Protein AF-A0A6H0CVZ6-F1 (afdb_monomer)

Radius of gyration: 27.62 Å; Cα contacts (8 Å, |Δi|>4): 404; chains: 1; bounding box: 78×72×113 Å

Secondary structure (DSSP, 8-state):
--PPPPPPPPP---------HHHHHHHHHHHHHHHHHHS-SSHHHHHHHHHHHHHHHHHHHHHTTTTHHHHHSTTSSS-HHHHHHHHHHHT---GGGSS-SHHHHHHHHHHHHHHHHHHHHTSSHHHHHHHHHHHHHHHHHH-TTS--HHHHHHHHHHHHHHTS-TTSSSSHHHHHHHTTTTSS--HHHHHHHHHHHHHHHHHHHTT-S-HHHHHHHHHHHHHHHHHHHHHHH-TTHHHHHHHHHHHHHHHHHHHHHHHHHHHHHHHHHHHHHT-HHHHTT-HHHHHTT-TTS-S-HHHHHHHHT-HHHHHHHHHHHHHHHHHHHHHTTSHHHHHHHHHHHHHHHHHHHHHSS-HHHHHHHHHHHGGGS-HHHHHHHHHHHHHHHHHHHHHHT---PPPP-

Structure (mmCIF, N/CA/C/O backbone):
data_AF-A0A6H0CVZ6-F1
#
_entry.id   AF-A0A6H0CVZ6-F1
#
loop_
_atom_site.group_PDB
_atom_site.id
_atom_site.type_symbol
_atom_site.label_atom_id
_atom_site.label_alt_id
_atom_site.label_comp_id
_atom_site.label_asym_id
_atom_site.label_entity_id
_atom_site.label_seq_id
_atom_site.pdbx_PDB_ins_code
_atom_site.Cartn_x
_atom_site.Cartn_y
_atom_site.Cartn_z
_atom_site.occupancy
_atom_site.B_iso_or_equiv
_atom_site.auth_seq_id
_atom_site.auth_comp_id
_atom_site.auth_asym_id
_atom_site.auth_atom_id
_atom_site.pdbx_PDB_model_num
ATOM 1 N N . MET A 1 1 ? 18.456 40.698 86.296 1.00 45.66 1 MET A N 1
ATOM 2 C CA . MET A 1 1 ? 18.633 39.525 85.413 1.00 45.66 1 MET A CA 1
ATOM 3 C C . MET A 1 1 ? 17.740 39.725 84.198 1.00 45.66 1 MET A C 1
ATOM 5 O O . MET A 1 1 ? 16.537 39.537 84.283 1.00 45.66 1 MET A O 1
ATOM 9 N N . THR A 1 2 ? 18.307 40.251 83.119 1.00 41.50 2 THR A N 1
ATOM 10 C CA . THR A 1 2 ? 17.638 40.545 81.845 1.00 41.50 2 THR A CA 1
ATOM 11 C C . THR A 1 2 ? 17.615 39.278 80.990 1.00 41.50 2 THR A C 1
ATOM 13 O O . THR A 1 2 ? 18.665 38.796 80.574 1.00 41.50 2 THR A O 1
ATOM 16 N N . ALA A 1 3 ? 16.431 38.708 80.760 1.00 47.94 3 ALA A N 1
ATOM 17 C CA . ALA A 1 3 ? 16.252 37.539 79.901 1.00 47.94 3 ALA A CA 1
ATOM 18 C C . ALA A 1 3 ? 15.958 37.987 78.459 1.00 47.94 3 ALA A C 1
ATOM 20 O O . ALA A 1 3 ? 15.007 38.727 78.212 1.00 47.94 3 ALA A O 1
ATOM 21 N N . TYR A 1 4 ? 16.804 37.556 77.523 1.00 46.34 4 TYR A N 1
ATOM 22 C CA . TYR A 1 4 ? 16.649 37.757 76.080 1.00 46.34 4 TYR A CA 1
ATOM 23 C C . TYR A 1 4 ? 15.458 36.952 75.516 1.00 46.34 4 TYR A C 1
ATOM 25 O O . TYR A 1 4 ? 15.215 35.837 75.982 1.00 46.34 4 TYR A O 1
ATOM 33 N N . PRO A 1 5 ? 14.761 37.445 74.473 1.00 54.28 5 PRO A N 1
ATOM 34 C CA . PRO A 1 5 ? 13.774 36.658 73.742 1.00 54.28 5 PRO A CA 1
ATOM 35 C C . PRO A 1 5 ? 14.454 35.683 72.768 1.00 54.28 5 PRO A C 1
ATOM 37 O O . PRO A 1 5 ? 15.358 36.054 72.020 1.00 54.28 5 PRO A O 1
ATOM 40 N N . SER A 1 6 ? 14.005 34.428 72.771 1.00 55.84 6 SER A N 1
ATOM 41 C CA . SER A 1 6 ? 14.460 33.366 71.874 1.00 55.84 6 SER A CA 1
ATOM 42 C C . SER A 1 6 ? 13.869 33.525 70.468 1.00 55.84 6 SER A C 1
ATOM 44 O O . SER A 1 6 ? 12.656 33.589 70.275 1.00 55.84 6 SER A O 1
ATOM 46 N N . THR A 1 7 ? 14.736 33.575 69.459 1.00 56.88 7 THR A N 1
ATOM 47 C CA . THR A 1 7 ? 14.371 33.495 68.039 1.00 56.88 7 THR A CA 1
ATOM 48 C C . THR A 1 7 ? 13.991 32.056 67.654 1.00 56.88 7 THR A C 1
ATOM 50 O O . THR A 1 7 ? 14.657 31.113 68.087 1.00 56.88 7 THR A O 1
ATOM 53 N N . PRO A 1 8 ? 12.947 31.836 66.831 1.00 61.50 8 PRO A N 1
ATOM 54 C CA . PRO A 1 8 ? 12.613 30.503 66.334 1.00 61.50 8 PRO A CA 1
ATOM 55 C C . PRO A 1 8 ? 13.636 30.038 65.278 1.00 61.50 8 PRO A C 1
ATOM 57 O O . PRO A 1 8 ? 14.164 30.867 64.530 1.00 61.50 8 PRO A O 1
ATOM 60 N N . PRO A 1 9 ? 13.918 28.725 65.166 1.00 57.00 9 PRO A N 1
ATOM 61 C CA . PRO A 1 9 ? 14.897 28.218 64.214 1.00 57.00 9 PRO A CA 1
ATOM 62 C C . PRO A 1 9 ? 14.398 28.399 62.774 1.00 57.00 9 PRO A C 1
ATOM 64 O O . PRO A 1 9 ? 13.302 27.964 62.409 1.00 57.00 9 PRO A O 1
ATOM 67 N N . GLY A 1 10 ? 15.219 29.049 61.947 1.00 50.16 10 GLY A N 1
ATOM 68 C CA . GLY A 1 10 ? 14.972 29.215 60.519 1.00 50.16 10 GLY A CA 1
ATOM 69 C C . GLY A 1 10 ? 14.883 27.865 59.804 1.00 50.16 10 GLY A C 1
ATOM 70 O O . GLY A 1 10 ? 15.681 26.960 60.047 1.00 50.16 10 GLY A O 1
ATOM 71 N N . ARG A 1 11 ? 13.910 27.725 58.895 1.00 59.06 11 ARG A N 1
ATOM 72 C CA . ARG A 1 11 ? 13.857 26.587 57.965 1.00 59.06 11 ARG A CA 1
ATOM 73 C C . ARG A 1 11 ? 15.140 26.570 57.124 1.00 59.06 11 ARG A C 1
ATOM 75 O O . ARG A 1 11 ? 15.477 27.612 56.563 1.00 59.06 11 ARG A O 1
ATOM 82 N N . PRO A 1 12 ? 15.819 25.423 56.957 1.00 53.19 12 PRO A N 1
ATOM 83 C CA . PRO A 1 12 ? 16.962 25.351 56.061 1.00 53.19 12 PRO A CA 1
ATOM 84 C C . PRO A 1 12 ? 16.489 25.562 54.616 1.00 53.19 12 PRO A C 1
ATOM 86 O O . PRO A 1 12 ? 15.791 24.723 54.044 1.00 53.19 12 PRO A O 1
ATOM 89 N N . SER A 1 13 ? 16.862 26.692 54.015 1.00 58.12 13 SER A N 1
ATOM 90 C CA . SER A 1 13 ? 16.775 26.914 52.573 1.00 58.12 13 SER A CA 1
ATOM 91 C C . SER A 1 13 ? 17.890 26.122 51.892 1.00 58.12 13 SER A C 1
ATOM 93 O O . SER A 1 13 ? 18.962 26.649 51.603 1.00 58.12 13 SER A O 1
ATOM 95 N N . GLY A 1 14 ? 17.651 24.827 51.684 1.00 59.94 14 GLY A N 1
ATOM 96 C CA . GLY A 1 14 ? 18.485 24.021 50.797 1.00 59.94 14 GLY A CA 1
ATOM 97 C C . GLY A 1 14 ? 18.447 24.588 49.369 1.00 59.94 14 GLY A C 1
ATOM 98 O O . GLY A 1 14 ? 17.403 25.104 48.954 1.00 59.94 14 GLY 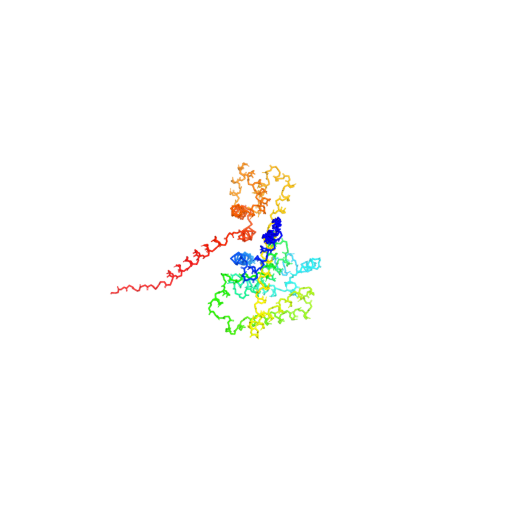A O 1
ATOM 99 N N . PRO A 1 15 ? 19.554 24.520 48.607 1.00 58.31 15 PRO A N 1
ATOM 100 C CA . PRO A 1 15 ? 19.571 24.985 47.225 1.00 58.31 15 PRO A CA 1
ATOM 101 C C . PRO A 1 15 ? 18.514 24.218 46.412 1.00 58.31 15 PRO A C 1
ATOM 103 O O . PRO A 1 15 ? 18.327 23.019 46.647 1.00 58.31 15 PRO A O 1
ATOM 106 N N . PRO A 1 16 ? 17.804 24.863 45.465 1.00 57.75 16 PRO A N 1
ATOM 107 C CA . PRO A 1 16 ? 16.861 24.163 44.606 1.00 57.75 16 PRO A CA 1
ATOM 108 C C . PRO A 1 16 ? 17.627 23.083 43.840 1.00 57.75 16 PRO A C 1
ATOM 110 O O . PRO A 1 16 ? 18.451 23.381 42.977 1.00 57.75 16 PRO A O 1
ATOM 113 N N . GLY A 1 17 ? 17.391 21.818 44.199 1.00 59.72 17 GLY A N 1
ATOM 114 C CA . GLY A 1 17 ? 18.001 20.691 43.507 1.00 59.72 17 GLY A CA 1
ATOM 115 C C . GLY A 1 17 ? 17.661 20.765 42.015 1.00 59.72 17 GLY A C 1
ATOM 116 O O . GLY A 1 17 ? 16.540 21.162 41.677 1.00 59.72 17 GLY A O 1
ATOM 117 N N . PRO A 1 18 ? 18.590 20.410 41.109 1.00 56.44 18 PRO A N 1
ATOM 118 C CA . PRO A 1 18 ? 18.339 20.471 39.677 1.00 56.44 18 PRO A CA 1
ATOM 119 C C . PRO A 1 18 ? 17.079 19.661 39.374 1.00 56.44 18 PRO A C 1
ATOM 121 O O . PRO A 1 18 ? 17.047 18.452 39.605 1.00 56.44 18 PRO A O 1
ATOM 124 N N . ALA A 1 19 ? 16.016 20.323 38.906 1.00 58.62 19 ALA A N 1
ATOM 125 C CA . ALA A 1 19 ? 14.811 19.636 38.464 1.00 58.62 19 ALA A CA 1
ATOM 126 C C . ALA A 1 19 ? 15.242 18.687 37.340 1.00 58.62 19 ALA A C 1
ATOM 128 O O . ALA A 1 19 ? 15.675 19.151 36.282 1.00 58.62 19 ALA A O 1
ATOM 129 N N . PRO A 1 20 ? 15.224 17.365 37.559 1.00 59.03 20 PRO A N 1
ATOM 130 C CA . PRO A 1 20 ? 15.987 16.495 36.697 1.00 59.03 20 PRO A CA 1
ATOM 131 C C . PRO A 1 20 ? 15.230 16.392 35.376 1.00 59.03 20 PRO A C 1
ATOM 133 O O . PRO A 1 20 ? 14.036 16.076 35.352 1.00 59.03 20 PRO A O 1
ATOM 136 N N . LEU A 1 21 ? 15.926 16.651 34.268 1.00 60.16 21 LEU A N 1
ATOM 137 C CA . LEU A 1 21 ? 15.427 16.502 32.895 1.00 60.16 21 LEU A CA 1
ATOM 138 C C . LEU A 1 21 ? 14.697 15.153 32.683 1.00 60.16 21 LEU A C 1
ATOM 140 O O . LEU A 1 21 ? 13.763 15.064 31.884 1.00 60.16 21 LEU A O 1
ATOM 144 N N . SER A 1 22 ? 15.040 14.133 33.481 1.00 69.38 22 SER A N 1
ATOM 145 C CA . SER A 1 22 ? 14.380 12.825 33.548 1.00 69.38 22 SER A CA 1
ATOM 146 C C . SER A 1 22 ? 12.898 12.874 33.950 1.00 69.38 22 SER A C 1
ATOM 148 O O . SER A 1 22 ? 12.100 12.135 33.374 1.00 69.38 22 SER A O 1
ATOM 150 N N . ARG A 1 23 ? 12.475 13.759 34.867 1.00 72.69 23 ARG A N 1
ATOM 151 C CA . ARG A 1 23 ? 11.054 13.912 35.253 1.00 72.69 23 ARG A CA 1
ATOM 152 C C . ARG A 1 23 ? 10.238 14.545 34.127 1.00 72.69 23 ARG A C 1
ATOM 154 O O . ARG A 1 23 ? 9.114 14.115 33.863 1.00 72.69 23 ARG A O 1
ATOM 161 N N . GLY A 1 24 ? 10.817 15.527 33.433 1.00 78.00 24 GLY A N 1
ATOM 162 C CA . GLY A 1 24 ? 10.213 16.167 32.263 1.00 78.00 24 GLY A CA 1
ATOM 163 C C . GLY A 1 24 ? 9.999 15.169 31.127 1.00 78.00 24 GLY A C 1
ATOM 164 O O . GLY A 1 24 ? 8.869 15.009 30.657 1.00 78.00 24 GLY A O 1
ATOM 165 N N . PHE A 1 25 ? 11.052 14.428 30.774 1.00 78.31 25 PHE A N 1
ATOM 166 C CA . PHE A 1 25 ? 11.009 13.374 29.762 1.00 78.31 25 PHE A CA 1
ATOM 167 C C . PHE A 1 25 ? 10.022 12.256 30.125 1.00 78.31 25 PHE A C 1
ATOM 169 O O . PHE A 1 25 ? 9.123 11.961 29.339 1.00 78.31 25 PHE A O 1
ATOM 176 N N . ALA A 1 26 ? 10.090 11.705 31.342 1.00 81.62 26 ALA A N 1
ATOM 177 C CA . ALA A 1 26 ? 9.168 10.662 31.795 1.00 81.62 26 ALA A CA 1
ATOM 178 C C . ALA A 1 26 ? 7.703 11.130 31.763 1.00 81.62 26 ALA A C 1
ATOM 180 O O . ALA A 1 26 ? 6.812 10.388 31.344 1.00 81.62 26 ALA A O 1
ATOM 181 N N . SER A 1 27 ? 7.436 12.386 32.143 1.00 84.44 27 SER A N 1
ATOM 182 C CA . SER A 1 27 ? 6.090 12.957 32.053 1.00 84.44 27 SER A CA 1
ATOM 183 C C . SER A 1 27 ? 5.611 13.100 30.603 1.00 84.44 27 SER A C 1
ATOM 185 O O . SER A 1 27 ? 4.438 12.855 30.321 1.00 84.44 27 SER A O 1
ATOM 187 N N . ALA A 1 28 ? 6.504 13.461 29.676 1.00 83.00 28 ALA A N 1
ATOM 188 C CA . ALA A 1 28 ? 6.197 13.577 28.256 1.00 83.00 28 ALA A CA 1
ATOM 189 C C . ALA A 1 28 ? 5.916 12.207 27.628 1.00 83.00 28 ALA A C 1
ATOM 191 O O . ALA A 1 28 ? 4.909 12.061 26.935 1.00 83.00 28 ALA A O 1
ATOM 192 N N . VAL A 1 29 ? 6.732 11.196 27.944 1.00 83.25 29 VAL A N 1
ATOM 193 C CA . VAL A 1 29 ? 6.522 9.802 27.526 1.00 83.25 29 VAL A CA 1
ATOM 194 C C . VAL A 1 29 ? 5.184 9.287 28.047 1.00 83.25 29 VAL A C 1
ATOM 196 O O . VAL A 1 29 ? 4.376 8.793 27.266 1.00 83.25 29 VAL A O 1
ATOM 199 N N . ARG A 1 30 ? 4.884 9.482 29.338 1.00 87.06 30 ARG A N 1
ATOM 200 C CA . ARG A 1 30 ? 3.607 9.056 29.928 1.00 87.06 30 ARG A CA 1
ATOM 201 C C . ARG A 1 30 ? 2.407 9.732 29.266 1.00 87.06 30 ARG A C 1
ATOM 203 O O . ARG A 1 30 ? 1.431 9.056 28.959 1.00 87.06 30 ARG A O 1
ATOM 210 N N . ARG A 1 31 ? 2.474 11.044 29.002 1.00 85.75 31 ARG A N 1
ATOM 211 C CA . ARG A 1 31 ? 1.423 11.764 28.255 1.00 85.75 31 ARG A CA 1
ATOM 212 C C . ARG A 1 31 ? 1.268 11.225 26.832 1.00 85.75 31 ARG A C 1
ATOM 214 O O . ARG A 1 31 ? 0.144 11.078 26.362 1.00 85.75 31 ARG A O 1
ATOM 221 N N . GLY A 1 32 ? 2.377 10.917 26.160 1.00 83.31 32 GLY A N 1
ATOM 222 C CA . GLY A 1 32 ? 2.379 10.319 24.825 1.00 83.31 32 GLY A CA 1
ATOM 223 C C . GLY A 1 32 ? 1.711 8.945 24.804 1.00 83.31 32 GLY A C 1
ATOM 224 O O . GLY A 1 32 ? 0.795 8.726 24.015 1.00 83.31 32 GLY A O 1
ATOM 225 N N . LEU A 1 33 ? 2.106 8.056 25.718 1.00 84.62 33 LEU A N 1
ATOM 226 C CA . LEU A 1 33 ? 1.524 6.721 25.866 1.00 84.62 33 LEU A CA 1
ATOM 227 C C . LEU A 1 33 ? 0.038 6.783 26.229 1.00 84.62 33 LEU A C 1
ATOM 229 O O . LEU A 1 33 ? -0.761 6.084 25.614 1.00 84.62 33 LEU A O 1
ATOM 233 N N . ALA A 1 34 ? -0.352 7.662 27.157 1.00 86.25 34 ALA A N 1
ATOM 234 C CA . ALA A 1 34 ? -1.755 7.862 27.515 1.00 86.25 34 ALA A CA 1
ATOM 235 C C . ALA A 1 34 ? -2.587 8.334 26.312 1.00 86.25 34 ALA A C 1
ATOM 237 O O . ALA A 1 34 ? -3.681 7.825 26.079 1.00 86.25 34 ALA A O 1
ATOM 238 N N . ARG A 1 35 ? -2.052 9.255 25.500 1.00 87.31 35 ARG A N 1
ATOM 239 C CA . ARG A 1 35 ? -2.719 9.733 24.283 1.00 87.31 35 ARG A CA 1
ATOM 240 C C . ARG A 1 35 ? -2.873 8.629 23.239 1.00 87.31 35 ARG A C 1
ATOM 242 O O . ARG A 1 35 ? -3.948 8.495 22.665 1.00 87.31 35 ARG A O 1
ATOM 249 N N . ILE A 1 36 ? -1.813 7.853 23.008 1.00 89.06 36 ILE A N 1
ATOM 250 C CA . ILE A 1 36 ? -1.828 6.718 22.079 1.00 89.06 36 ILE A CA 1
ATOM 251 C C . ILE A 1 36 ? -2.809 5.647 22.553 1.00 89.06 36 ILE A C 1
ATOM 253 O O . ILE A 1 36 ? -3.508 5.076 21.734 1.00 89.06 36 ILE A O 1
ATOM 257 N N . ALA A 1 37 ? -2.895 5.376 23.855 1.00 88.38 37 ALA A N 1
ATOM 258 C CA . ALA A 1 37 ? -3.835 4.399 24.392 1.00 88.38 37 ALA A CA 1
ATOM 259 C C . ALA A 1 37 ? -5.296 4.876 24.296 1.00 88.38 37 ALA A C 1
ATOM 261 O O . ALA A 1 37 ? -6.186 4.057 24.059 1.00 88.38 37 ALA A O 1
ATOM 262 N N . ALA A 1 38 ? -5.550 6.179 24.448 1.00 84.75 38 ALA A N 1
ATOM 263 C CA . ALA A 1 38 ? -6.895 6.750 24.434 1.00 84.75 38 ALA A CA 1
ATOM 264 C C . ALA A 1 38 ? -7.516 6.788 23.028 1.00 84.75 38 ALA A C 1
ATOM 266 O O . ALA A 1 38 ? -8.637 6.315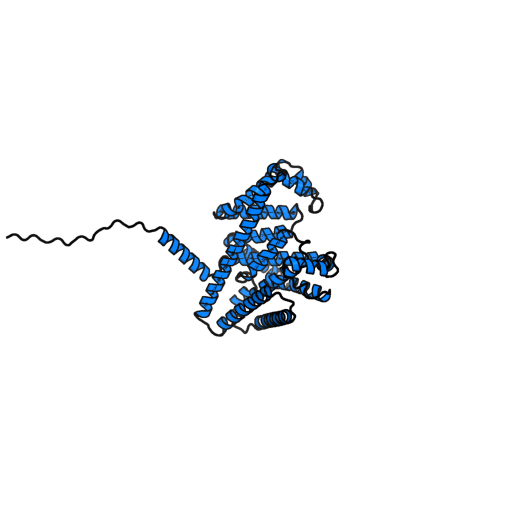 22.834 1.00 84.75 38 ALA A O 1
ATOM 267 N N . GLU A 1 39 ? -6.787 7.300 22.034 1.00 87.12 39 GLU A N 1
ATOM 268 C CA . GLU A 1 39 ? -7.316 7.526 20.685 1.00 87.12 39 GLU A CA 1
ATOM 269 C C . GLU A 1 39 ? -6.423 6.914 19.597 1.00 87.12 39 GLU A C 1
ATOM 271 O O . GLU A 1 39 ? -5.197 6.905 19.735 1.00 87.12 39 GLU A O 1
ATOM 276 N N . PRO A 1 40 ? -7.003 6.446 18.472 1.00 85.44 40 PRO A N 1
ATOM 277 C CA . PRO A 1 40 ? -6.217 5.988 17.335 1.00 85.44 40 PRO A CA 1
ATOM 278 C C . PRO A 1 40 ? -5.271 7.087 16.833 1.00 85.44 40 PRO A C 1
ATOM 280 O O . PRO A 1 40 ? -5.709 8.172 16.446 1.00 85.44 40 PRO A O 1
ATOM 283 N N . PHE A 1 41 ? -3.970 6.803 16.815 1.00 90.88 41 PHE A N 1
ATOM 284 C CA . PHE A 1 41 ? -2.961 7.719 16.294 1.00 90.88 41 PHE A CA 1
ATOM 285 C C . PHE A 1 41 ? -3.026 7.807 14.760 1.00 90.88 41 PHE A C 1
ATOM 287 O O . PHE A 1 41 ? -2.979 6.793 14.076 1.00 90.88 41 PHE A O 1
ATOM 294 N N . ALA A 1 42 ? -3.077 9.025 14.208 1.00 94.31 42 ALA A N 1
ATOM 295 C CA . ALA A 1 42 ? -3.056 9.277 12.758 1.00 94.31 42 ALA A CA 1
ATOM 296 C C . ALA A 1 42 ? -4.134 8.505 11.939 1.00 94.31 42 ALA A C 1
ATOM 298 O O . ALA A 1 42 ? -3.819 7.851 10.939 1.00 94.31 42 ALA A O 1
ATOM 299 N N . PRO A 1 43 ? -5.433 8.597 12.300 1.00 94.81 43 PRO A N 1
ATOM 300 C CA . PRO A 1 43 ? -6.481 7.784 11.676 1.00 94.81 43 PRO A CA 1
ATOM 301 C C . PRO A 1 43 ? -6.713 8.138 10.199 1.00 94.81 43 PRO A C 1
ATOM 303 O O . PRO A 1 43 ? -7.054 7.267 9.401 1.00 94.81 43 PRO A O 1
ATOM 306 N N . TYR A 1 44 ? -6.506 9.403 9.813 1.00 96.38 44 TYR A N 1
ATOM 307 C CA . TYR A 1 44 ? -6.645 9.850 8.423 1.00 96.38 44 TYR A CA 1
ATOM 308 C C . TYR A 1 44 ? -5.540 9.282 7.534 1.00 96.38 44 TYR A C 1
ATOM 310 O O . TYR A 1 44 ? -5.828 8.822 6.438 1.00 96.38 44 TYR A O 1
ATOM 318 N N . GLN A 1 45 ? -4.300 9.253 8.021 1.00 97.12 45 GLN A N 1
ATOM 319 C CA . GLN A 1 45 ? -3.161 8.643 7.339 1.00 97.12 45 GLN A CA 1
ATOM 320 C C . GLN A 1 45 ? -3.410 7.149 7.106 1.00 97.12 45 GLN A C 1
ATOM 322 O O . GLN A 1 45 ? -3.269 6.666 5.986 1.00 97.12 45 GLN A O 1
ATOM 327 N N . ALA A 1 46 ? -3.875 6.435 8.136 1.00 97.62 46 ALA A N 1
ATOM 328 C CA . ALA A 1 46 ? -4.235 5.024 8.016 1.00 97.62 46 ALA A CA 1
ATOM 329 C C . ALA A 1 46 ? -5.366 4.788 6.997 1.00 97.62 46 ALA A C 1
ATOM 331 O O . ALA A 1 46 ? -5.342 3.807 6.254 1.00 97.62 46 ALA A O 1
ATOM 332 N N . ALA A 1 47 ? -6.352 5.688 6.927 1.00 97.31 47 ALA A N 1
ATOM 333 C CA . ALA A 1 47 ? -7.421 5.606 5.935 1.00 97.31 47 ALA A CA 1
ATOM 334 C C . ALA A 1 47 ? -6.927 5.881 4.505 1.00 97.31 47 ALA A C 1
ATOM 336 O O . ALA A 1 47 ? -7.376 5.201 3.585 1.00 97.31 47 ALA A O 1
ATOM 337 N N . VAL A 1 48 ? -6.000 6.830 4.313 1.00 97.12 48 VAL A N 1
ATOM 338 C CA . VAL A 1 48 ? -5.366 7.081 3.006 1.00 97.12 48 VAL A CA 1
ATOM 339 C C . VAL A 1 48 ? -4.581 5.863 2.546 1.00 97.12 48 VAL A C 1
ATOM 341 O O . VAL A 1 48 ? -4.786 5.430 1.418 1.00 97.12 48 VAL A O 1
ATOM 344 N N . LEU A 1 49 ? -3.760 5.270 3.419 1.00 97.62 49 LEU A N 1
ATOM 345 C CA . LEU A 1 49 ? -3.040 4.033 3.110 1.00 97.62 49 LEU A CA 1
ATOM 346 C C . LEU A 1 49 ? -3.994 2.923 2.677 1.00 97.62 49 LEU A C 1
ATOM 348 O O . LEU A 1 49 ? -3.802 2.318 1.631 1.00 97.62 49 LEU A O 1
ATOM 352 N N . ARG A 1 50 ? -5.063 2.686 3.446 1.00 98.12 50 ARG A N 1
ATOM 353 C CA . ARG A 1 50 ? -6.064 1.669 3.104 1.00 98.12 50 ARG A CA 1
ATOM 354 C C . ARG A 1 50 ? -6.687 1.908 1.735 1.00 98.12 50 ARG A C 1
ATOM 356 O O . ARG A 1 50 ? -6.768 0.972 0.952 1.00 98.12 50 ARG A O 1
ATOM 363 N N . ILE A 1 51 ? -7.160 3.124 1.465 1.00 98.00 51 ILE A N 1
ATOM 364 C CA . ILE A 1 51 ? -7.821 3.447 0.192 1.00 98.00 51 ILE A CA 1
ATOM 365 C C . ILE A 1 51 ? -6.822 3.339 -0.956 1.00 98.00 51 ILE A C 1
ATOM 367 O O . ILE A 1 51 ? -7.114 2.698 -1.955 1.00 98.00 51 ILE A O 1
ATOM 371 N N . GLY A 1 52 ? -5.651 3.952 -0.801 1.00 97.69 52 GLY A N 1
ATOM 372 C CA . GLY A 1 52 ? -4.636 4.022 -1.836 1.00 97.69 52 GLY A CA 1
ATOM 373 C C . GLY A 1 52 ? -4.062 2.655 -2.185 1.00 97.69 52 GLY A C 1
ATOM 374 O O . GLY A 1 52 ? -4.103 2.280 -3.345 1.00 97.69 52 GLY A O 1
ATOM 375 N N . LEU A 1 53 ? -3.613 1.870 -1.200 1.00 98.06 53 LEU A N 1
ATOM 376 C CA . LEU A 1 53 ? -3.019 0.552 -1.453 1.00 98.06 53 LEU A CA 1
ATOM 377 C C . LEU A 1 53 ? -4.052 -0.432 -2.014 1.00 98.06 53 LEU A C 1
ATOM 379 O O . LEU A 1 53 ? -3.749 -1.161 -2.956 1.00 98.06 53 LEU A O 1
ATOM 383 N N . ALA A 1 54 ? -5.284 -0.422 -1.485 1.00 98.38 54 ALA A N 1
ATOM 384 C CA . ALA A 1 54 ? -6.356 -1.262 -2.015 1.00 98.38 54 ALA A CA 1
ATOM 385 C C . ALA A 1 54 ? -6.737 -0.868 -3.448 1.00 98.38 54 ALA A C 1
ATOM 387 O O . ALA A 1 54 ? -7.012 -1.744 -4.261 1.00 98.38 54 ALA A O 1
ATOM 388 N N . LEU A 1 55 ? -6.728 0.432 -3.768 1.00 98.12 55 LEU A N 1
ATOM 389 C CA . LEU A 1 55 ? -6.969 0.922 -5.123 1.00 98.12 55 LEU A CA 1
ATOM 390 C C . LEU A 1 55 ? -5.832 0.542 -6.073 1.00 98.12 55 LEU A C 1
ATOM 392 O O . LEU A 1 55 ? -6.119 0.062 -7.163 1.00 98.12 55 LEU A O 1
ATOM 396 N N . THR A 1 56 ? -4.570 0.727 -5.675 1.00 97.56 56 THR A N 1
ATOM 397 C CA . THR A 1 56 ? -3.408 0.359 -6.496 1.00 97.56 56 THR A CA 1
ATOM 398 C C . THR A 1 56 ? -3.438 -1.125 -6.833 1.00 97.56 56 THR A C 1
ATOM 400 O O . THR A 1 56 ? -3.323 -1.487 -8.000 1.00 97.56 56 THR A O 1
ATOM 403 N N . TRP A 1 57 ? -3.653 -1.975 -5.826 1.00 97.81 57 TRP A N 1
ATOM 404 C CA . TRP A 1 57 ? -3.716 -3.420 -6.020 1.00 97.81 57 TRP A CA 1
ATOM 405 C C . TRP A 1 57 ? -4.927 -3.843 -6.860 1.00 97.81 57 TRP A C 1
ATOM 407 O O . TRP A 1 57 ? -4.786 -4.629 -7.790 1.00 97.81 57 TRP A O 1
ATOM 417 N N . LEU A 1 58 ? -6.109 -3.269 -6.609 1.00 98.25 58 LEU A N 1
ATOM 418 C CA . LEU A 1 58 ? -7.289 -3.524 -7.436 1.00 98.25 58 LEU A CA 1
ATOM 419 C C . LEU A 1 58 ? -7.050 -3.128 -8.898 1.00 98.25 58 LEU A C 1
ATOM 421 O O . LEU A 1 58 ? -7.412 -3.871 -9.800 1.00 98.25 58 LEU A O 1
ATOM 425 N N . ALA A 1 59 ? -6.444 -1.968 -9.139 1.00 97.19 59 ALA A N 1
ATOM 426 C CA . ALA A 1 59 ? -6.179 -1.489 -10.487 1.00 97.19 59 ALA A CA 1
ATOM 427 C C . ALA A 1 59 ? -5.136 -2.354 -11.217 1.00 97.19 59 ALA A C 1
ATOM 429 O O . ALA A 1 59 ? -5.294 -2.577 -12.415 1.00 97.19 59 ALA A O 1
ATOM 430 N N . LEU A 1 60 ? -4.134 -2.890 -10.507 1.00 95.25 60 LEU A N 1
ATOM 431 C CA . LEU A 1 60 ? -3.210 -3.899 -11.042 1.00 95.25 60 LEU A CA 1
ATOM 432 C C . LEU A 1 60 ? -3.960 -5.161 -11.483 1.00 95.25 60 LEU A C 1
ATOM 434 O O . LEU A 1 60 ? -3.868 -5.537 -12.648 1.00 95.25 60 LEU A O 1
ATOM 438 N N . LEU A 1 61 ? -4.782 -5.740 -10.598 1.00 96.50 61 LEU A N 1
ATOM 439 C CA . LEU A 1 61 ? -5.569 -6.941 -10.912 1.00 96.50 61 LEU A CA 1
ATOM 440 C C . LEU A 1 61 ? -6.545 -6.720 -12.079 1.00 96.50 61 LEU A C 1
ATOM 442 O O . LEU A 1 61 ? -6.777 -7.605 -12.895 1.00 96.50 61 LEU A O 1
ATOM 446 N N . LEU A 1 62 ? -7.146 -5.533 -12.176 1.00 96.75 62 LEU A N 1
ATOM 447 C CA . LEU A 1 62 ? -8.054 -5.216 -13.279 1.00 96.75 62 LEU A CA 1
ATOM 448 C C . LEU A 1 62 ? -7.308 -4.991 -14.596 1.00 96.75 62 LEU A C 1
ATOM 450 O O . LEU A 1 62 ? -7.801 -5.407 -15.640 1.00 96.75 62 LEU A O 1
ATOM 454 N N . ARG A 1 63 ? -6.128 -4.361 -14.562 1.00 94.69 63 ARG A N 1
ATOM 455 C CA . ARG A 1 63 ? -5.273 -4.212 -15.748 1.00 94.69 63 ARG A CA 1
ATOM 456 C C . ARG A 1 63 ? -4.851 -5.575 -16.281 1.00 94.69 63 ARG A C 1
ATOM 458 O O . ARG A 1 63 ? -4.937 -5.817 -17.476 1.00 94.69 63 ARG A O 1
ATOM 465 N N . GLU A 1 64 ? -4.393 -6.443 -15.391 1.00 94.69 64 GLU A N 1
ATOM 466 C CA . GLU A 1 64 ? -3.879 -7.770 -15.729 1.00 94.69 64 GLU A CA 1
ATOM 467 C C . GLU A 1 64 ? -4.993 -8.780 -15.980 1.00 94.69 64 GLU A C 1
ATOM 469 O O . GLU A 1 64 ? -4.709 -9.938 -16.259 1.00 94.69 64 GLU A O 1
ATOM 474 N N . TRP A 1 65 ? -6.261 -8.364 -15.905 1.00 94.81 65 TRP A N 1
ATOM 475 C CA . TRP A 1 65 ? -7.391 -9.270 -16.020 1.00 94.81 65 TRP A CA 1
ATOM 476 C C . TRP A 1 65 ? -7.319 -10.109 -17.292 1.00 94.81 65 TRP A C 1
ATOM 478 O O . TRP A 1 65 ? -7.558 -11.304 -17.223 1.00 94.81 65 TRP A O 1
ATOM 488 N N . VAL A 1 66 ? -6.968 -9.528 -18.440 1.00 94.56 66 VAL A N 1
ATOM 489 C CA . VAL A 1 66 ? -6.921 -10.263 -19.716 1.00 94.56 66 VAL A CA 1
ATOM 490 C C . VAL A 1 66 ? -5.833 -11.343 -19.696 1.00 94.56 66 VAL A C 1
ATOM 492 O O . VAL A 1 66 ? -6.132 -12.505 -19.968 1.00 94.56 66 VAL A O 1
ATOM 495 N N . ASP A 1 67 ? -4.626 -10.987 -19.258 1.00 94.56 67 ASP A N 1
ATOM 496 C CA . ASP A 1 67 ? -3.432 -11.841 -19.344 1.00 94.56 67 ASP A CA 1
ATOM 497 C C . ASP A 1 67 ? -3.149 -12.630 -18.050 1.00 94.56 67 ASP A C 1
ATOM 499 O O . ASP A 1 67 ? -2.147 -13.334 -17.929 1.00 94.56 67 ASP A O 1
ATOM 503 N N . ARG A 1 68 ? -4.045 -12.558 -17.055 1.00 95.50 68 ARG A N 1
ATOM 504 C CA . ARG A 1 68 ? -3.862 -13.148 -15.715 1.00 95.50 68 ARG A CA 1
ATOM 505 C C . ARG A 1 68 ? -3.485 -14.629 -15.739 1.00 95.50 68 ARG A C 1
ATOM 507 O O . ARG A 1 68 ? -2.711 -15.075 -14.895 1.00 95.50 68 ARG A O 1
ATOM 514 N N . ALA A 1 69 ? -4.044 -15.391 -16.681 1.00 94.00 69 ALA A N 1
ATOM 515 C CA . ALA A 1 69 ? -3.792 -16.823 -16.803 1.00 94.00 69 ALA A CA 1
ATOM 516 C C . ALA A 1 69 ? -2.373 -17.112 -17.313 1.00 94.00 69 ALA A C 1
ATOM 518 O O . ALA A 1 69 ? -1.759 -18.074 -16.865 1.00 94.00 69 ALA A O 1
ATOM 519 N N . GLU A 1 70 ? -1.832 -16.262 -18.182 1.00 94.44 70 GLU A N 1
ATOM 520 C CA . GLU A 1 70 ? -0.450 -16.372 -18.648 1.00 94.44 70 GLU A CA 1
ATOM 521 C C . GLU A 1 70 ? 0.532 -15.928 -17.556 1.00 94.44 70 GLU A C 1
ATOM 523 O O . GLU A 1 70 ? 1.522 -16.604 -17.287 1.00 94.44 70 GLU A O 1
ATOM 528 N N . LEU A 1 71 ? 0.222 -14.830 -16.860 1.00 93.81 71 LEU A N 1
ATOM 529 C CA . LEU A 1 71 ? 1.096 -14.265 -15.828 1.00 93.81 71 LEU A CA 1
ATOM 530 C C . LEU A 1 71 ? 1.164 -15.125 -14.554 1.00 93.81 71 LEU A C 1
ATOM 532 O O . LEU A 1 71 ? 2.234 -15.267 -13.955 1.00 93.81 71 LEU A O 1
ATOM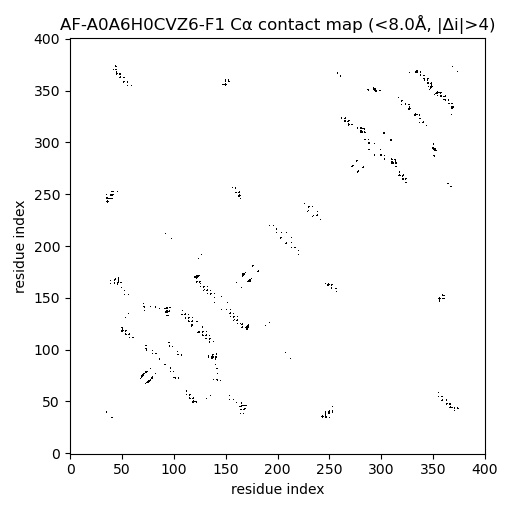 536 N N . TYR A 1 72 ? 0.028 -15.684 -14.123 1.00 95.00 72 TYR A N 1
ATOM 537 C CA . TYR A 1 72 ? -0.122 -16.316 -12.805 1.00 95.00 72 TYR A CA 1
ATOM 538 C C . TYR A 1 72 ? -0.828 -17.681 -12.829 1.00 95.00 72 TYR A C 1
ATOM 540 O O . TYR A 1 72 ? -0.863 -18.370 -11.804 1.00 95.00 72 TYR A O 1
ATOM 548 N N . GLY A 1 73 ? -1.419 -18.076 -13.957 1.00 93.56 73 GLY A N 1
ATOM 549 C CA . GLY A 1 73 ? -2.148 -19.337 -14.084 1.00 93.56 73 GLY A CA 1
ATOM 550 C C . GLY A 1 73 ? -1.224 -20.558 -14.074 1.00 93.56 73 GLY A C 1
ATOM 551 O O . GLY A 1 73 ? -0.007 -20.421 -14.182 1.00 93.56 73 GLY A O 1
ATOM 552 N N . PRO A 1 74 ? -1.769 -21.770 -13.888 1.00 92.00 74 PRO A N 1
ATOM 553 C CA . PRO A 1 74 ? -0.972 -22.999 -13.804 1.00 92.00 74 PRO A CA 1
ATOM 554 C C . PRO A 1 74 ? -0.192 -23.299 -15.094 1.00 92.00 74 PRO A C 1
ATOM 556 O O . PRO A 1 74 ? 0.967 -23.705 -15.014 1.00 92.00 74 PRO A O 1
ATOM 559 N N . ASP A 1 75 ? -0.795 -22.985 -16.244 1.00 89.44 75 ASP A N 1
ATOM 560 C CA . ASP A 1 75 ? -0.262 -23.235 -17.591 1.00 89.44 75 ASP A CA 1
ATOM 561 C C . ASP A 1 75 ? 0.613 -22.084 -18.134 1.00 89.44 75 ASP A C 1
ATOM 563 O O . ASP A 1 75 ? 1.000 -22.091 -19.302 1.00 89.44 75 ASP A O 1
ATOM 567 N N . GLY A 1 76 ? 0.888 -21.060 -17.318 1.00 91.19 76 GLY A N 1
ATOM 568 C CA . GLY A 1 76 ? 1.736 -19.934 -17.710 1.00 91.19 76 GLY A CA 1
ATOM 569 C C . GLY A 1 76 ? 3.215 -20.328 -17.858 1.00 91.19 76 GLY A C 1
ATOM 570 O O . GLY A 1 76 ? 3.631 -21.367 -17.337 1.00 91.19 76 GLY A O 1
ATOM 571 N N . PRO A 1 77 ? 4.056 -19.482 -18.489 1.00 93.88 77 PRO A N 1
ATOM 572 C CA . PRO A 1 77 ? 5.484 -19.764 -18.679 1.00 93.88 77 PRO A CA 1
ATOM 573 C C . PRO A 1 77 ? 6.220 -20.065 -17.366 1.00 93.88 77 PRO A C 1
ATOM 575 O O . PRO A 1 77 ? 7.104 -20.918 -17.308 1.00 93.88 77 PRO A O 1
ATOM 578 N N . TRP A 1 78 ? 5.817 -19.391 -16.286 1.00 94.88 78 TRP A N 1
ATOM 579 C CA . TRP A 1 78 ? 6.209 -19.746 -14.927 1.00 94.88 78 TRP A CA 1
ATOM 580 C C . TRP A 1 78 ? 5.261 -20.823 -14.379 1.00 94.88 78 TRP A C 1
ATOM 582 O O . TRP A 1 78 ? 4.298 -20.530 -13.656 1.00 94.88 78 TRP A O 1
ATOM 592 N N . SER A 1 79 ? 5.526 -22.074 -14.763 1.00 92.44 79 SER A N 1
ATOM 593 C CA . SER A 1 79 ? 4.657 -23.223 -14.477 1.00 92.44 79 SER A CA 1
ATOM 594 C C . SER A 1 79 ? 4.378 -23.417 -12.983 1.00 92.44 79 SER A C 1
ATOM 596 O O . SER A 1 79 ? 5.106 -22.931 -12.105 1.00 92.44 79 SER A O 1
ATOM 598 N N . TRP A 1 80 ? 3.297 -24.135 -12.677 1.00 94.31 80 TRP A N 1
ATOM 599 C CA . TRP A 1 80 ? 2.912 -24.433 -11.298 1.00 94.31 80 TRP A CA 1
ATOM 600 C C . TRP A 1 80 ? 4.025 -25.159 -10.519 1.00 94.31 80 TRP A C 1
ATOM 602 O O . TRP A 1 80 ? 4.329 -24.785 -9.383 1.00 94.31 80 TRP A O 1
ATOM 612 N N . ASP A 1 81 ? 4.697 -26.129 -11.145 1.00 93.69 81 ASP A N 1
ATOM 613 C CA . ASP A 1 81 ? 5.784 -26.892 -10.520 1.00 93.69 81 ASP A CA 1
ATOM 614 C C . ASP A 1 81 ? 7.014 -26.031 -10.221 1.00 93.69 81 ASP A C 1
ATOM 616 O O . ASP A 1 81 ? 7.574 -26.116 -9.125 1.00 93.69 81 ASP A O 1
ATOM 620 N N . MET A 1 82 ? 7.405 -25.146 -11.145 1.00 94.06 82 MET A N 1
ATOM 621 C CA . MET A 1 82 ? 8.509 -24.207 -10.915 1.00 94.06 82 MET A CA 1
ATOM 622 C C . MET A 1 82 ? 8.199 -23.265 -9.751 1.00 94.06 82 MET A C 1
ATOM 624 O O . MET A 1 82 ? 9.034 -23.054 -8.867 1.00 94.06 82 MET A O 1
ATOM 628 N N . ALA A 1 83 ? 6.970 -22.748 -9.694 1.00 94.94 83 ALA A N 1
ATOM 629 C CA . ALA A 1 83 ? 6.535 -21.918 -8.582 1.00 94.94 83 ALA A CA 1
ATOM 630 C C . ALA A 1 83 ? 6.533 -22.680 -7.256 1.00 94.94 83 ALA A C 1
ATOM 632 O O . ALA A 1 83 ? 6.958 -22.128 -6.240 1.00 94.94 83 ALA A O 1
ATOM 633 N N . ARG A 1 84 ? 6.108 -23.947 -7.249 1.00 94.06 84 ARG A N 1
ATOM 634 C CA . ARG A 1 84 ? 6.167 -24.806 -6.063 1.00 94.06 84 ARG A CA 1
ATOM 635 C C . ARG A 1 84 ? 7.596 -25.038 -5.589 1.00 94.06 84 ARG A C 1
ATOM 637 O O . ARG A 1 84 ? 7.845 -24.912 -4.391 1.00 94.06 84 ARG A O 1
ATOM 644 N N . GLN A 1 85 ? 8.526 -25.332 -6.494 1.00 93.94 85 GLN A N 1
ATOM 645 C CA . GLN A 1 85 ? 9.941 -25.511 -6.158 1.00 93.94 85 GLN A CA 1
ATOM 646 C C . GLN A 1 85 ? 10.546 -24.224 -5.581 1.00 93.94 85 GLN A C 1
ATOM 648 O O . GLN A 1 85 ? 11.167 -24.261 -4.521 1.00 93.94 85 GLN A O 1
ATOM 653 N N . TRP A 1 86 ? 10.290 -23.072 -6.205 1.00 94.56 86 TRP A N 1
ATOM 654 C CA . TRP A 1 86 ? 10.746 -21.771 -5.707 1.00 94.56 86 TRP A CA 1
ATOM 655 C C . TRP A 1 86 ? 10.168 -21.415 -4.329 1.00 94.56 86 TRP A C 1
ATOM 657 O O . TRP A 1 86 ? 10.861 -20.914 -3.443 1.00 94.56 86 TRP A O 1
ATOM 667 N N . ASN A 1 87 ? 8.881 -21.684 -4.106 1.00 92.19 87 ASN A N 1
ATOM 668 C CA . ASN A 1 87 ? 8.260 -21.429 -2.807 1.00 92.19 87 ASN A CA 1
ATOM 669 C C . ASN A 1 87 ? 8.785 -22.396 -1.729 1.00 92.19 87 ASN A C 1
ATOM 671 O O . ASN A 1 87 ? 8.846 -22.021 -0.560 1.00 92.19 87 ASN A O 1
ATOM 675 N N . ALA A 1 88 ? 9.221 -23.606 -2.098 1.00 90.50 88 ALA A N 1
ATOM 676 C CA . ALA A 1 88 ? 9.847 -24.541 -1.165 1.00 90.50 88 ALA A CA 1
ATOM 677 C C . ALA A 1 88 ? 11.225 -24.059 -0.675 1.00 90.50 88 ALA A C 1
ATOM 679 O O . ALA A 1 88 ? 11.554 -24.298 0.484 1.00 90.50 88 ALA A O 1
ATOM 680 N N . THR A 1 89 ? 11.998 -23.350 -1.510 1.00 92.62 89 THR A N 1
ATOM 681 C CA . THR A 1 89 ? 13.306 -22.790 -1.115 1.00 92.62 89 THR A CA 1
ATOM 682 C C . THR A 1 89 ? 13.183 -21.501 -0.306 1.00 92.62 89 THR A C 1
ATOM 684 O O . THR A 1 89 ? 13.998 -21.238 0.572 1.00 92.62 89 THR A O 1
ATOM 687 N N . THR A 1 90 ? 12.160 -20.693 -0.585 1.00 89.75 90 THR A N 1
ATOM 688 C CA . THR A 1 90 ? 11.950 -19.386 0.062 1.00 89.75 90 THR A CA 1
ATOM 689 C C . THR A 1 90 ? 11.001 -19.437 1.258 1.00 89.75 90 THR A C 1
ATOM 691 O O . THR A 1 90 ? 10.894 -18.463 2.001 1.00 89.75 90 THR A O 1
ATOM 694 N N . HIS A 1 91 ? 10.291 -20.554 1.446 1.00 88.31 91 HIS A N 1
ATOM 695 C CA . HIS A 1 91 ? 9.200 -20.710 2.415 1.00 88.31 91 HIS A CA 1
ATOM 696 C C . HIS A 1 91 ? 8.084 -19.657 2.262 1.00 88.31 91 HIS A C 1
ATOM 698 O O . HIS A 1 91 ? 7.379 -19.329 3.224 1.00 88.31 91 HIS A O 1
ATOM 704 N N . ALA A 1 92 ? 7.918 -19.125 1.047 1.00 89.31 92 ALA A N 1
ATOM 705 C CA . ALA A 1 92 ? 6.909 -18.127 0.737 1.00 89.31 92 ALA A CA 1
ATOM 706 C C . ALA A 1 92 ? 5.489 -18.720 0.787 1.00 89.31 92 ALA A C 1
ATOM 708 O O . ALA A 1 92 ? 5.249 -19.902 0.529 1.00 89.31 92 ALA A O 1
ATOM 709 N N . PHE A 1 93 ? 4.527 -17.882 1.174 1.00 90.25 93 PHE A N 1
ATOM 710 C CA . PHE A 1 93 ? 3.132 -18.280 1.329 1.00 90.25 93 PHE A CA 1
ATOM 711 C C . PHE A 1 93 ? 2.306 -17.880 0.117 1.00 90.25 93 PHE A C 1
ATOM 713 O O . PHE A 1 93 ? 2.205 -16.696 -0.205 1.00 90.25 93 PHE A O 1
ATOM 720 N N . THR A 1 94 ? 1.646 -18.854 -0.504 1.00 93.56 94 THR A N 1
ATOM 721 C CA . THR A 1 94 ? 0.642 -18.599 -1.535 1.00 93.56 94 THR A CA 1
ATOM 722 C C . THR A 1 94 ? -0.460 -19.649 -1.518 1.00 93.56 94 THR A C 1
ATOM 724 O O . THR A 1 94 ? -0.220 -20.853 -1.457 1.00 93.56 94 THR A O 1
ATOM 727 N N . VAL A 1 95 ? -1.695 -19.161 -1.593 1.00 93.44 95 VAL A N 1
ATOM 728 C CA . VAL A 1 95 ? -2.911 -19.978 -1.680 1.00 93.44 95 VAL A CA 1
ATOM 729 C C . VAL A 1 95 ? -3.059 -20.606 -3.073 1.00 93.44 95 VAL A C 1
ATOM 731 O O . VAL A 1 95 ? -3.679 -21.659 -3.222 1.00 93.44 95 VAL A O 1
ATOM 734 N N . LEU A 1 96 ? -2.455 -20.004 -4.104 1.00 93.75 96 LEU A N 1
ATOM 735 C CA . LEU A 1 96 ? -2.556 -20.477 -5.489 1.00 93.75 96 LEU A CA 1
ATOM 736 C C . LEU A 1 96 ? -1.873 -21.832 -5.717 1.00 93.75 96 LEU A C 1
ATOM 738 O O . LEU A 1 96 ? -2.246 -22.543 -6.641 1.00 93.75 96 LEU A O 1
ATOM 742 N N . LEU A 1 97 ? -0.938 -22.228 -4.848 1.00 93.06 97 LEU A N 1
ATOM 743 C CA . LEU A 1 97 ? -0.248 -23.522 -4.928 1.00 93.06 97 LEU A CA 1
ATOM 744 C C . LEU A 1 97 ? -0.921 -24.633 -4.104 1.00 93.06 97 LEU A C 1
ATOM 746 O O . LEU A 1 97 ? -0.368 -25.719 -3.946 1.00 93.06 97 LEU A O 1
ATOM 750 N N . TRP A 1 98 ? -2.111 -24.398 -3.544 1.00 92.06 98 TRP A N 1
ATOM 751 C CA . TRP A 1 98 ? -2.840 -25.451 -2.825 1.00 92.06 98 TRP A CA 1
ATOM 752 C C . TRP A 1 98 ? -3.477 -26.478 -3.751 1.00 92.06 98 TRP A C 1
ATOM 754 O O . TRP A 1 98 ? -3.597 -27.640 -3.368 1.00 92.06 98 TRP A O 1
ATOM 764 N N . TYR A 1 99 ? -3.867 -26.068 -4.951 1.00 91.25 99 TYR A N 1
ATOM 765 C CA . TYR A 1 99 ? -4.406 -26.951 -5.969 1.00 91.25 99 TYR A CA 1
ATOM 766 C C . TYR A 1 99 ? -3.905 -26.497 -7.332 1.00 91.25 99 TYR A C 1
ATOM 768 O O . TYR A 1 99 ? -3.839 -25.296 -7.598 1.00 91.25 99 TYR A O 1
ATOM 776 N N . ASP A 1 100 ? -3.540 -27.462 -8.165 1.00 91.56 100 ASP A N 1
ATOM 777 C CA . ASP A 1 100 ? -3.199 -27.207 -9.552 1.00 91.56 100 ASP A CA 1
ATOM 778 C C . ASP A 1 100 ? -4.469 -27.310 -10.395 1.00 91.56 100 ASP A C 1
ATOM 780 O O . ASP A 1 100 ? -5.108 -28.359 -10.459 1.00 91.56 100 ASP A O 1
ATOM 784 N N . GLY A 1 101 ? -4.888 -26.187 -10.968 1.00 92.75 101 GLY A N 1
ATOM 785 C CA . GLY A 1 101 ? -6.074 -26.148 -11.804 1.00 92.75 101 GLY A CA 1
ATOM 786 C C . GLY A 1 101 ? -6.622 -24.747 -12.009 1.00 92.75 101 GLY A C 1
ATOM 787 O O . GLY A 1 101 ? -6.724 -23.929 -11.088 1.00 92.75 101 GLY A O 1
ATOM 788 N N . ARG A 1 102 ? -7.059 -24.492 -13.242 1.00 92.94 102 ARG A N 1
ATOM 789 C CA . ARG A 1 102 ? -7.626 -23.207 -13.653 1.00 92.94 102 ARG A CA 1
ATOM 790 C C . ARG A 1 102 ? -8.829 -22.755 -12.808 1.00 92.94 102 ARG A C 1
ATOM 792 O O . ARG A 1 102 ? -8.843 -21.587 -12.433 1.00 92.94 102 ARG A O 1
ATOM 799 N N . PRO A 1 103 ? -9.796 -23.616 -12.421 1.00 95.44 103 PRO A N 1
ATOM 800 C CA . PRO A 1 103 ? -10.920 -23.177 -11.587 1.00 95.44 103 PRO A CA 1
ATOM 801 C C . PRO A 1 103 ? -10.488 -22.628 -10.221 1.00 95.44 103 PRO A C 1
ATOM 803 O O . PRO A 1 103 ? -11.046 -21.640 -9.749 1.00 95.44 103 PRO A O 1
ATOM 806 N N . TRP A 1 104 ? -9.472 -23.238 -9.598 1.00 94.88 104 TRP A N 1
ATOM 807 C CA . TRP A 1 104 ? -8.923 -22.761 -8.328 1.00 94.88 104 TRP A CA 1
ATOM 808 C C . TRP A 1 104 ? -8.227 -21.413 -8.495 1.00 94.88 104 TRP A C 1
ATOM 810 O O . TRP A 1 104 ? -8.485 -20.486 -7.727 1.00 94.88 104 TRP A O 1
ATOM 820 N N . PHE A 1 105 ? -7.398 -21.291 -9.534 1.00 96.19 105 PHE A N 1
ATOM 821 C CA . PHE A 1 105 ? -6.741 -20.037 -9.881 1.00 96.19 105 PHE A CA 1
ATOM 822 C C . PHE A 1 105 ? -7.751 -18.892 -10.055 1.00 96.19 105 PHE A C 1
ATOM 824 O O . PHE A 1 105 ? -7.630 -17.862 -9.391 1.00 96.19 105 PHE A O 1
ATOM 831 N N . GLU A 1 106 ? -8.787 -19.090 -10.875 1.00 96.56 106 GLU A N 1
ATOM 832 C CA . GLU A 1 106 ? -9.815 -18.074 -11.136 1.00 96.56 106 GLU A CA 1
ATOM 833 C C . GLU A 1 106 ? -10.590 -17.705 -9.862 1.00 96.56 106 GLU A C 1
ATOM 835 O O . GLU A 1 106 ? -10.851 -16.527 -9.610 1.00 96.56 106 GLU A O 1
ATOM 840 N N . ALA A 1 107 ? -10.911 -18.687 -9.011 1.00 96.56 107 ALA A N 1
ATOM 841 C CA . ALA A 1 107 ? -11.594 -18.444 -7.743 1.00 96.56 107 ALA A CA 1
ATOM 842 C C . ALA A 1 107 ? -10.745 -17.597 -6.779 1.00 96.56 107 ALA A C 1
ATOM 844 O O . ALA A 1 107 ? -11.251 -16.642 -6.184 1.00 96.56 107 ALA A O 1
ATOM 845 N N . VAL A 1 108 ? -9.452 -17.907 -6.639 1.00 96.62 108 VAL A N 1
ATOM 846 C CA . VAL A 1 108 ? -8.530 -17.140 -5.786 1.00 96.62 108 VAL A CA 1
ATOM 847 C C . VAL A 1 108 ? -8.293 -15.740 -6.354 1.00 96.62 108 VAL A C 1
ATOM 849 O O . VAL A 1 108 ? -8.274 -14.773 -5.592 1.00 96.62 108 VAL A O 1
ATOM 852 N N . TYR A 1 109 ? -8.178 -15.598 -7.677 1.00 97.38 109 TYR A N 1
ATOM 853 C CA . TYR A 1 109 ? -8.022 -14.297 -8.331 1.00 97.38 109 TYR A CA 1
ATOM 854 C C . TYR A 1 109 ? -9.270 -13.416 -8.149 1.00 97.38 109 TYR A C 1
ATOM 856 O O . TYR A 1 109 ? -9.172 -12.253 -7.752 1.00 97.38 109 TYR A O 1
ATOM 864 N N . ALA A 1 110 ? -10.470 -13.977 -8.332 1.00 97.56 110 ALA A N 1
ATOM 865 C CA . ALA A 1 110 ? -11.727 -13.282 -8.056 1.00 97.56 110 ALA A CA 1
ATOM 866 C C . ALA A 1 110 ? -11.860 -12.905 -6.569 1.00 97.56 110 ALA A C 1
ATOM 868 O O . ALA A 1 110 ? -12.287 -11.794 -6.240 1.00 97.56 110 ALA A O 1
ATOM 869 N N . ALA A 1 111 ? -11.438 -13.788 -5.657 1.00 97.06 111 ALA A N 1
ATOM 870 C CA . ALA A 1 111 ? -11.389 -13.491 -4.229 1.00 97.06 111 ALA A CA 1
ATOM 871 C C . ALA A 1 111 ? -10.401 -12.356 -3.906 1.00 97.06 111 ALA A C 1
ATOM 873 O O . ALA A 1 111 ? -10.692 -11.532 -3.037 1.00 97.06 111 ALA A O 1
ATOM 874 N N . ALA A 1 112 ? -9.277 -12.255 -4.624 1.00 98.12 112 ALA A N 1
ATOM 875 C CA . ALA A 1 112 ? -8.324 -11.157 -4.486 1.00 98.12 112 ALA A CA 1
ATOM 876 C C . ALA A 1 112 ? -8.931 -9.807 -4.900 1.00 98.12 112 ALA A C 1
ATOM 878 O O . ALA A 1 112 ? -8.803 -8.814 -4.173 1.00 98.12 112 ALA A O 1
ATOM 879 N N . VAL A 1 113 ? -9.671 -9.775 -6.012 1.00 98.38 113 VAL A N 1
ATOM 880 C CA . VAL A 1 113 ? -10.439 -8.594 -6.442 1.00 98.38 113 VAL A CA 1
ATOM 881 C C . VAL A 1 113 ? -11.485 -8.223 -5.386 1.00 98.38 113 VAL A C 1
ATOM 883 O O . VAL A 1 113 ? -11.547 -7.070 -4.950 1.00 98.38 113 VAL A O 1
ATOM 886 N N . ALA A 1 114 ? -12.260 -9.198 -4.902 1.00 98.12 114 ALA A N 1
ATOM 887 C CA . ALA A 1 114 ? -13.276 -8.973 -3.879 1.00 98.12 114 ALA A CA 1
ATOM 888 C C . ALA A 1 114 ? -12.672 -8.431 -2.572 1.00 98.12 114 ALA A C 1
ATOM 890 O O . ALA A 1 114 ? -13.159 -7.431 -2.043 1.00 98.12 114 ALA A O 1
ATOM 891 N N . ALA A 1 115 ? -11.578 -9.020 -2.079 1.00 98.25 115 ALA A N 1
ATOM 892 C CA . ALA A 1 115 ? -10.875 -8.560 -0.881 1.00 98.25 115 ALA A CA 1
ATOM 893 C C . ALA A 1 115 ? -10.379 -7.111 -1.024 1.00 98.25 115 ALA A C 1
ATOM 895 O O . ALA A 1 115 ? -10.505 -6.313 -0.090 1.00 98.25 115 ALA A O 1
ATOM 896 N N . SER A 1 116 ? -9.894 -6.746 -2.213 1.00 98.44 116 SER A N 1
ATOM 897 C CA . SER A 1 116 ? -9.472 -5.379 -2.538 1.00 98.44 116 SER A CA 1
ATOM 898 C C . SER A 1 116 ? -10.638 -4.398 -2.487 1.00 98.44 116 SER A C 1
ATOM 900 O O . SER A 1 116 ? -10.531 -3.352 -1.849 1.00 98.44 116 SER A O 1
ATOM 902 N N . VAL A 1 117 ? -11.790 -4.751 -3.066 1.00 98.56 117 VAL A N 1
ATOM 903 C CA . VAL A 1 117 ? -13.010 -3.928 -3.006 1.00 98.56 117 VAL A CA 1
ATOM 904 C C . VAL A 1 117 ? -13.518 -3.792 -1.567 1.00 98.56 117 VAL A C 1
ATOM 906 O O . VAL A 1 117 ? -13.830 -2.685 -1.121 1.00 98.56 117 VAL A O 1
ATOM 909 N N . MET A 1 118 ? -13.558 -4.888 -0.805 1.00 97.88 118 MET A N 1
ATOM 910 C CA . MET A 1 118 ? -13.960 -4.872 0.604 1.00 97.88 118 MET A CA 1
ATOM 911 C C . MET A 1 118 ? -13.081 -3.915 1.418 1.00 97.88 118 MET A C 1
ATOM 913 O O . MET A 1 118 ? -13.597 -3.076 2.170 1.00 97.88 118 MET A O 1
ATOM 917 N N . LEU A 1 119 ? -11.757 -3.999 1.242 1.00 98.38 119 LEU A N 1
ATOM 918 C CA . LEU A 1 119 ? -10.810 -3.139 1.941 1.00 98.38 119 LEU A CA 1
ATOM 919 C C . LEU A 1 119 ? -10.908 -1.684 1.469 1.00 98.38 119 LEU A C 1
ATOM 921 O O . LEU A 1 119 ? -10.909 -0.788 2.313 1.00 98.38 119 LEU A O 1
ATOM 925 N N . LEU A 1 120 ? -11.067 -1.437 0.165 1.00 98.12 120 LEU A N 1
ATOM 926 C CA . LEU A 1 120 ? -11.213 -0.109 -0.444 1.00 98.12 120 LEU A CA 1
ATOM 927 C C . LEU A 1 120 ? -12.455 0.634 0.066 1.00 98.12 120 LEU A C 1
ATOM 929 O O . LEU A 1 120 ? -12.385 1.817 0.410 1.00 98.12 120 LEU A O 1
ATOM 933 N N . LEU A 1 121 ? -13.584 -0.062 0.196 1.00 97.75 121 LEU A N 1
ATOM 934 C CA . LEU A 1 121 ? -14.809 0.490 0.787 1.00 97.75 121 LEU A CA 1
ATOM 935 C C . LEU A 1 121 ? -14.705 0.632 2.312 1.00 97.75 121 LEU A C 1
ATOM 937 O O . LEU A 1 121 ? -15.459 1.377 2.946 1.00 97.75 121 LEU A O 1
ATOM 941 N N . GLY A 1 122 ? -13.760 -0.078 2.920 1.00 96.94 122 GLY A N 1
ATOM 942 C CA . GLY A 1 122 ? -13.618 -0.152 4.359 1.00 96.94 122 GLY A CA 1
ATOM 943 C C . GLY A 1 122 ? -14.799 -0.889 4.992 1.00 96.94 122 GLY A C 1
ATOM 944 O O . GLY A 1 122 ? -15.371 -0.412 5.973 1.00 96.94 122 GLY A O 1
ATOM 945 N N . TRP A 1 123 ? -15.199 -2.005 4.381 1.00 95.50 123 TRP A N 1
ATOM 946 C CA . TRP A 1 123 ? -16.241 -2.899 4.870 1.00 95.50 123 TRP A CA 1
ATOM 947 C C . TRP A 1 123 ? -15.612 -4.073 5.614 1.00 95.50 123 TRP A C 1
ATOM 949 O O . TRP A 1 123 ? -14.825 -4.821 5.043 1.00 95.50 123 TRP A O 1
ATOM 959 N N . ARG A 1 124 ? -15.966 -4.232 6.892 1.00 92.44 124 ARG A N 1
ATOM 960 C CA . ARG A 1 124 ? -15.396 -5.238 7.803 1.00 92.44 124 ARG A CA 1
ATOM 961 C C . ARG A 1 124 ? -13.871 -5.169 7.803 1.00 92.44 124 ARG A C 1
ATOM 963 O O . ARG A 1 124 ? -13.200 -6.176 7.597 1.00 92.44 124 ARG A O 1
ATOM 970 N N . THR A 1 125 ? -13.318 -3.978 8.042 1.00 93.56 125 THR A N 1
ATOM 971 C CA . THR A 1 125 ? -11.917 -3.649 7.733 1.00 93.56 125 THR A CA 1
ATOM 972 C C . THR A 1 125 ? -10.907 -4.587 8.360 1.00 93.56 125 THR A C 1
ATOM 974 O O . THR A 1 125 ? -9.873 -4.817 7.754 1.00 93.56 125 THR A O 1
ATOM 977 N N . ARG A 1 126 ? -11.193 -5.143 9.543 1.00 91.62 126 ARG A N 1
ATOM 978 C CA . ARG A 1 126 ? -10.289 -6.107 10.182 1.00 91.62 126 ARG A CA 1
ATOM 979 C C . ARG A 1 126 ? -10.192 -7.427 9.414 1.00 91.62 126 ARG A C 1
ATOM 981 O O . ARG A 1 126 ? -9.108 -7.964 9.262 1.00 91.62 126 ARG A O 1
ATOM 988 N N . THR A 1 127 ? -11.313 -7.948 8.921 1.00 92.94 127 THR A N 1
ATOM 989 C CA . THR A 1 127 ? -11.308 -9.167 8.103 1.00 92.94 127 THR A CA 1
ATOM 990 C C . THR A 1 127 ? -10.828 -8.859 6.692 1.00 92.94 127 THR A C 1
ATOM 992 O O . THR A 1 127 ? -10.016 -9.595 6.148 1.00 92.94 127 THR A O 1
ATOM 995 N N . ALA A 1 128 ? -11.282 -7.742 6.120 1.00 96.38 128 ALA A N 1
ATOM 996 C CA . ALA A 1 128 ? -10.892 -7.325 4.782 1.00 96.38 128 ALA A CA 1
ATOM 997 C C . ALA A 1 128 ? -9.383 -7.075 4.659 1.00 96.38 128 ALA A C 1
ATOM 999 O O . ALA A 1 128 ? -8.812 -7.444 3.644 1.00 96.38 128 ALA A O 1
ATOM 1000 N N . SER A 1 129 ? -8.717 -6.507 5.675 1.00 96.88 129 SER A N 1
ATOM 1001 C CA . SER A 1 129 ? -7.261 -6.311 5.636 1.00 96.88 129 SER A CA 1
ATOM 1002 C C . SER A 1 129 ? -6.496 -7.633 5.655 1.00 96.88 129 SER A C 1
ATOM 1004 O O . SER A 1 129 ? -5.521 -7.764 4.923 1.00 96.88 129 SER A O 1
ATOM 1006 N N . LEU A 1 130 ? -6.954 -8.630 6.423 1.00 96.00 130 LEU A N 1
ATOM 1007 C CA . LEU A 1 130 ? -6.351 -9.965 6.412 1.00 96.00 130 LEU A CA 1
ATOM 1008 C C . LEU A 1 130 ? -6.550 -10.660 5.059 1.00 96.00 130 LEU A C 1
ATOM 1010 O O . LEU A 1 130 ? -5.599 -11.200 4.504 1.00 96.00 130 LEU A O 1
ATOM 1014 N N . LEU A 1 131 ? -7.773 -10.636 4.520 1.00 96.62 131 LEU A N 1
ATOM 1015 C CA . LEU A 1 131 ? -8.060 -11.214 3.205 1.00 96.62 131 LEU A CA 1
ATOM 1016 C C . LEU A 1 131 ? -7.262 -10.510 2.103 1.00 96.62 131 LEU A C 1
ATOM 1018 O O . LEU A 1 131 ? -6.754 -11.171 1.206 1.00 96.62 131 LEU A O 1
ATOM 1022 N N . PHE A 1 132 ? -7.101 -9.190 2.198 1.00 98.25 132 PHE A N 1
ATOM 1023 C CA . PHE A 1 132 ? -6.272 -8.408 1.287 1.00 98.25 132 PHE A CA 1
ATOM 1024 C C . PHE A 1 132 ? -4.793 -8.792 1.382 1.00 98.25 132 PHE A C 1
ATOM 1026 O O . PHE A 1 132 ? -4.160 -8.997 0.356 1.00 98.25 132 PHE A O 1
ATOM 1033 N N . MET A 1 133 ? -4.249 -8.955 2.593 1.00 97.62 133 MET A N 1
ATOM 1034 C CA . MET A 1 133 ? -2.884 -9.454 2.787 1.00 97.62 133 MET A CA 1
ATOM 1035 C C . MET A 1 133 ? -2.701 -10.827 2.132 1.00 97.62 133 MET A C 1
ATOM 1037 O O . MET A 1 133 ? -1.777 -11.006 1.345 1.00 97.62 133 MET A O 1
ATOM 1041 N N . ILE A 1 134 ? -3.609 -11.773 2.393 1.00 96.75 134 ILE A N 1
ATOM 1042 C CA . ILE A 1 134 ? -3.581 -13.107 1.775 1.00 96.75 134 ILE A CA 1
ATOM 1043 C C . ILE A 1 134 ? -3.657 -13.002 0.247 1.00 96.75 134 ILE A C 1
ATOM 1045 O O . ILE A 1 134 ? -2.913 -13.692 -0.439 1.00 96.75 134 ILE A O 1
ATOM 1049 N N . ALA A 1 135 ? -4.520 -12.135 -0.284 1.00 97.31 135 ALA A N 1
ATOM 1050 C CA . ALA A 1 135 ? -4.687 -11.916 -1.716 1.00 97.31 135 ALA A CA 1
ATOM 1051 C C . ALA A 1 135 ? -3.414 -11.381 -2.390 1.00 97.31 135 ALA A C 1
ATOM 1053 O O . ALA A 1 135 ? -2.990 -11.928 -3.407 1.00 97.31 135 ALA A O 1
ATOM 1054 N N . VAL A 1 136 ? -2.790 -10.348 -1.811 1.00 97.38 136 VAL A N 1
ATOM 1055 C CA . VAL A 1 136 ? -1.529 -9.773 -2.309 1.00 97.38 136 VAL A CA 1
ATOM 1056 C C . VAL A 1 136 ? -0.432 -10.834 -2.313 1.00 97.38 136 VAL A C 1
ATOM 1058 O O . VAL A 1 136 ? 0.198 -11.072 -3.342 1.00 97.38 136 VAL A O 1
ATOM 1061 N N . MET A 1 137 ? -0.256 -11.529 -1.186 1.00 95.69 137 MET A N 1
ATOM 1062 C CA . MET A 1 137 ? 0.749 -12.582 -1.061 1.00 95.69 137 MET A CA 1
ATOM 1063 C C . MET A 1 137 ? 0.495 -13.740 -2.028 1.00 95.69 137 MET A C 1
ATOM 1065 O O . MET A 1 137 ? 1.438 -14.244 -2.629 1.00 95.69 137 MET A O 1
ATOM 1069 N N . ALA A 1 138 ? -0.763 -14.151 -2.211 1.00 95.56 138 ALA A N 1
ATOM 1070 C CA . ALA A 1 138 ? -1.110 -15.269 -3.078 1.00 95.56 138 ALA A CA 1
ATOM 1071 C C . ALA A 1 138 ? -0.671 -15.024 -4.526 1.00 95.56 138 ALA 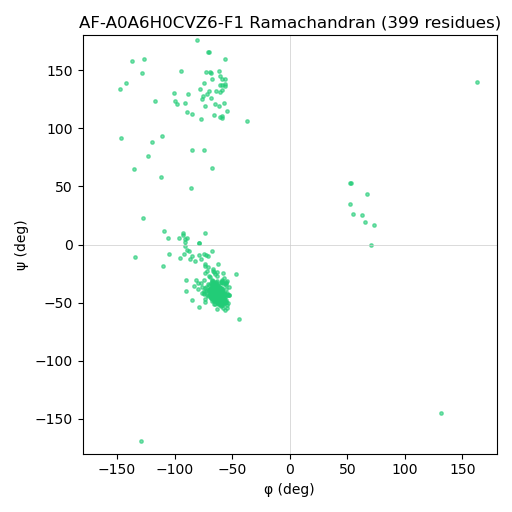A C 1
ATOM 1073 O O . ALA A 1 138 ? -0.001 -15.882 -5.101 1.00 95.56 138 ALA A O 1
ATOM 1074 N N . VAL A 1 139 ? -1.011 -13.862 -5.091 1.00 95.81 139 VAL A N 1
ATOM 1075 C CA . VAL A 1 139 ? -0.691 -13.533 -6.489 1.00 95.81 139 VAL A CA 1
ATOM 1076 C C . VAL A 1 139 ? 0.799 -13.231 -6.656 1.00 95.81 139 VAL A C 1
ATOM 1078 O O . VAL A 1 139 ? 1.437 -13.801 -7.536 1.00 95.81 139 VAL A O 1
ATOM 1081 N N . GLN A 1 140 ? 1.395 -12.413 -5.783 1.00 95.31 140 GLN A N 1
ATOM 1082 C CA . GLN A 1 140 ? 2.807 -12.044 -5.937 1.00 95.31 140 GLN A CA 1
ATOM 1083 C C . GLN A 1 140 ? 3.760 -13.226 -5.720 1.00 95.31 140 GLN A C 1
ATOM 1085 O O . GLN A 1 140 ? 4.700 -13.400 -6.487 1.00 95.31 140 GLN A O 1
ATOM 1090 N N . ASN A 1 141 ? 3.506 -14.093 -4.732 1.00 95.00 141 ASN A N 1
ATOM 1091 C CA . ASN A 1 141 ? 4.359 -15.266 -4.503 1.00 95.00 141 ASN A CA 1
ATOM 1092 C C . ASN A 1 141 ? 4.102 -16.396 -5.517 1.00 95.00 141 ASN A C 1
ATOM 1094 O O . ASN A 1 141 ? 4.903 -17.329 -5.611 1.00 95.00 141 ASN A O 1
ATOM 1098 N N . ARG A 1 142 ? 3.009 -16.331 -6.298 1.00 95.25 142 ARG A N 1
ATOM 1099 C CA . ARG A 1 142 ? 2.774 -17.261 -7.414 1.00 95.25 142 ARG A CA 1
ATOM 1100 C C . ARG A 1 142 ? 3.750 -17.013 -8.560 1.00 95.25 142 ARG A C 1
ATOM 1102 O O . ARG A 1 142 ? 4.198 -17.989 -9.163 1.00 95.25 142 ARG A O 1
ATOM 1109 N N . ASN A 1 143 ? 4.071 -15.753 -8.844 1.00 94.88 143 ASN A N 1
ATOM 1110 C CA . ASN A 1 143 ? 5.085 -15.372 -9.822 1.00 94.88 143 ASN A CA 1
ATOM 1111 C C . ASN A 1 143 ? 5.807 -14.079 -9.381 1.00 94.88 143 ASN A C 1
ATOM 1113 O O . ASN A 1 143 ? 5.358 -12.979 -9.717 1.00 94.88 143 ASN A O 1
ATOM 1117 N N . PRO A 1 144 ? 6.926 -14.194 -8.638 1.00 91.62 144 PRO A N 1
ATOM 1118 C CA . PRO A 1 144 ? 7.635 -13.035 -8.094 1.00 91.62 144 PRO A CA 1
ATOM 1119 C C . PRO A 1 144 ? 8.400 -12.226 -9.154 1.00 91.62 144 PRO A C 1
ATOM 1121 O O . PRO A 1 144 ? 8.885 -11.141 -8.848 1.00 91.62 144 PRO A O 1
ATOM 1124 N N . PHE A 1 145 ? 8.511 -12.725 -10.389 1.00 91.38 145 PHE A N 1
ATOM 1125 C CA . PHE A 1 145 ? 9.310 -12.107 -11.453 1.00 91.38 145 PHE A CA 1
ATOM 1126 C C . PHE A 1 145 ? 8.525 -11.122 -12.330 1.00 91.38 145 PHE A C 1
ATOM 1128 O O . PHE A 1 145 ? 9.123 -10.426 -13.144 1.00 91.38 145 PHE A O 1
ATOM 1135 N N . VAL A 1 146 ? 7.199 -11.046 -12.169 1.00 90.06 146 VAL A N 1
ATOM 1136 C CA . VAL A 1 146 ? 6.340 -10.101 -12.912 1.00 90.06 146 VAL A CA 1
ATOM 1137 C C . VAL A 1 146 ? 6.353 -8.703 -12.281 1.00 90.06 146 VAL A C 1
ATOM 1139 O O . VAL A 1 146 ? 6.186 -7.701 -12.976 1.00 90.06 146 VAL A O 1
ATOM 1142 N N . GLY A 1 147 ? 6.528 -8.627 -10.960 1.00 86.00 147 GLY A N 1
ATOM 1143 C CA . GLY A 1 147 ? 6.447 -7.379 -10.201 1.00 86.00 147 GLY A CA 1
ATOM 1144 C C . GLY A 1 147 ? 7.714 -6.520 -10.248 1.00 86.00 147 GLY A C 1
ATOM 1145 O O . GLY A 1 147 ? 8.756 -6.901 -10.774 1.00 86.00 147 GLY A O 1
ATOM 1146 N N . ASN A 1 148 ? 7.629 -5.340 -9.639 1.00 88.25 148 ASN A N 1
ATOM 1147 C CA . ASN A 1 148 ? 8.741 -4.416 -9.415 1.00 88.25 148 ASN A CA 1
ATOM 1148 C C . ASN A 1 148 ? 8.808 -3.979 -7.933 1.00 88.25 148 ASN A C 1
ATOM 1150 O O . ASN A 1 148 ? 8.128 -4.520 -7.061 1.00 88.25 148 ASN A O 1
ATOM 1154 N N . GLY A 1 149 ? 9.631 -2.973 -7.613 1.00 83.12 149 GLY A N 1
ATOM 1155 C CA . GLY A 1 149 ? 9.793 -2.490 -6.232 1.00 83.12 149 GLY A CA 1
ATOM 1156 C C . GLY A 1 149 ? 8.500 -1.998 -5.556 1.00 83.12 149 GLY A C 1
ATOM 1157 O O . GLY A 1 149 ? 8.392 -2.032 -4.332 1.00 83.12 149 GLY A O 1
ATOM 1158 N N . GLY A 1 150 ? 7.501 -1.577 -6.330 1.00 86.75 150 GLY A N 1
ATOM 1159 C CA . GLY A 1 150 ? 6.215 -1.087 -5.838 1.00 86.75 150 GLY A CA 1
ATOM 1160 C C . GLY A 1 150 ? 5.312 -2.227 -5.387 1.00 86.75 150 GLY A C 1
ATOM 1161 O O . GLY A 1 150 ? 4.593 -2.093 -4.398 1.00 86.75 150 GLY A O 1
ATOM 1162 N N . ASP A 1 151 ? 5.417 -3.375 -6.052 1.00 92.00 151 ASP A N 1
ATOM 1163 C CA . ASP A 1 151 ? 4.762 -4.615 -5.648 1.00 92.00 151 ASP A CA 1
ATOM 1164 C C . ASP A 1 151 ? 5.321 -5.109 -4.312 1.00 92.00 151 ASP A C 1
ATOM 1166 O O . ASP A 1 151 ? 4.543 -5.444 -3.418 1.00 92.00 151 ASP A O 1
ATOM 1170 N N . ASN A 1 152 ? 6.641 -5.021 -4.115 1.00 92.44 152 ASN A N 1
ATOM 1171 C CA . ASN A 1 152 ? 7.280 -5.322 -2.828 1.00 92.44 152 ASN A CA 1
ATOM 1172 C C . ASN A 1 152 ? 6.797 -4.384 -1.711 1.00 92.44 152 ASN A C 1
ATOM 1174 O O . ASN A 1 152 ? 6.528 -4.829 -0.592 1.00 92.44 152 ASN A O 1
ATOM 1178 N N . LEU A 1 153 ? 6.639 -3.086 -2.002 1.00 94.81 153 LEU A N 1
ATOM 1179 C CA . LEU A 1 153 ? 6.034 -2.148 -1.057 1.00 94.81 153 LEU A CA 1
ATOM 1180 C C . LEU A 1 153 ? 4.599 -2.570 -0.713 1.00 94.81 153 LEU A C 1
ATOM 1182 O O . LEU A 1 153 ? 4.258 -2.635 0.467 1.00 94.81 153 LEU A O 1
ATOM 1186 N N . LEU A 1 154 ? 3.762 -2.873 -1.712 1.00 96.06 154 LEU A N 1
ATOM 1187 C CA . LEU A 1 154 ? 2.387 -3.336 -1.494 1.00 96.06 154 LEU A CA 1
ATOM 1188 C C . LEU A 1 154 ? 2.348 -4.607 -0.640 1.00 96.06 154 LEU A C 1
ATOM 1190 O O . LEU A 1 154 ? 1.533 -4.679 0.278 1.00 96.06 154 LEU A O 1
ATOM 1194 N N . HIS A 1 155 ? 3.254 -5.554 -0.882 1.00 95.56 155 HIS A N 1
ATOM 1195 C CA . HIS A 1 155 ? 3.396 -6.788 -0.111 1.00 95.56 155 HIS A CA 1
ATOM 1196 C C . HIS A 1 155 ? 3.604 -6.509 1.377 1.00 95.56 155 HIS A C 1
ATOM 1198 O O . HIS A 1 155 ? 2.836 -6.961 2.228 1.00 95.56 155 HIS A O 1
ATOM 1204 N N . ILE A 1 156 ? 4.634 -5.720 1.690 1.00 95.94 156 ILE A N 1
ATOM 1205 C CA . ILE A 1 156 ? 5.024 -5.392 3.061 1.00 95.94 156 ILE A CA 1
ATOM 1206 C C . ILE A 1 156 ? 3.922 -4.566 3.737 1.00 95.94 156 ILE A C 1
ATOM 1208 O O . ILE A 1 156 ? 3.516 -4.844 4.868 1.00 95.94 156 ILE A O 1
ATOM 1212 N N . MET A 1 157 ? 3.383 -3.572 3.030 1.00 97.44 157 MET A N 1
ATOM 1213 C CA . MET A 1 157 ? 2.341 -2.703 3.569 1.00 97.44 157 MET A CA 1
ATOM 1214 C C . MET A 1 157 ? 1.033 -3.456 3.810 1.00 97.44 157 MET A C 1
ATOM 1216 O O . MET A 1 157 ? 0.358 -3.168 4.797 1.00 97.44 157 MET A O 1
ATOM 1220 N N . ALA A 1 158 ? 0.681 -4.443 2.980 1.00 97.56 158 ALA A N 1
ATOM 1221 C CA . ALA A 1 158 ? -0.501 -5.272 3.193 1.00 97.56 158 ALA A CA 1
ATOM 1222 C C . ALA A 1 158 ? -0.428 -6.026 4.530 1.00 97.56 158 ALA A C 1
ATOM 1224 O O . ALA A 1 158 ? -1.420 -6.053 5.261 1.00 97.56 158 ALA A O 1
ATOM 1225 N N . VAL A 1 159 ? 0.752 -6.544 4.897 1.00 96.75 159 VAL A N 1
ATOM 1226 C CA . VAL A 1 159 ? 0.990 -7.171 6.209 1.00 96.75 159 VAL A CA 1
ATOM 1227 C C . VAL A 1 159 ? 0.811 -6.153 7.335 1.00 96.75 159 VAL A C 1
ATOM 1229 O O . VAL A 1 159 ? 0.087 -6.406 8.298 1.00 96.75 159 VAL A O 1
ATOM 1232 N N . TYR A 1 160 ? 1.410 -4.966 7.218 1.00 97.19 160 TYR A N 1
ATOM 1233 C CA . TYR A 1 160 ? 1.306 -3.939 8.259 1.00 97.19 160 TYR A CA 1
ATOM 1234 C C . TYR A 1 160 ? -0.124 -3.423 8.438 1.00 97.19 160 TYR A C 1
ATOM 1236 O O . TYR A 1 160 ? -0.558 -3.183 9.568 1.00 97.19 160 TYR A O 1
ATOM 1244 N N . LEU A 1 161 ? -0.890 -3.310 7.349 1.00 96.81 161 LEU A N 1
ATOM 1245 C CA . LEU A 1 161 ? -2.273 -2.835 7.364 1.00 96.81 161 LEU A CA 1
ATOM 1246 C C . LEU A 1 161 ? -3.185 -3.688 8.251 1.00 96.81 161 LEU A C 1
ATOM 1248 O O . LEU A 1 161 ? -4.103 -3.129 8.859 1.00 96.81 161 LEU A O 1
ATOM 1252 N N . VAL A 1 162 ? -2.918 -4.992 8.384 1.00 96.94 162 VAL A N 1
ATOM 1253 C CA . VAL A 1 162 ? -3.661 -5.910 9.269 1.00 96.94 162 VAL A CA 1
ATOM 1254 C C . VAL A 1 162 ? -3.656 -5.431 10.724 1.00 96.94 162 VAL A C 1
ATOM 1256 O O . VAL A 1 162 ? -4.658 -5.564 11.428 1.00 96.94 162 VAL A O 1
ATOM 1259 N N . PHE A 1 163 ? -2.566 -4.797 11.156 1.00 96.75 163 PHE A N 1
ATOM 1260 C CA . PHE A 1 163 ? -2.381 -4.299 12.520 1.00 96.75 163 PHE A CA 1
ATOM 1261 C C . PHE A 1 163 ? -2.859 -2.852 12.712 1.00 96.75 163 PHE A C 1
ATOM 1263 O O . PHE A 1 163 ? -2.821 -2.317 13.821 1.00 96.75 163 PHE A O 1
ATOM 1270 N N . THR A 1 164 ? -3.348 -2.199 11.654 1.00 96.75 164 THR A N 1
ATOM 1271 C CA . THR A 1 164 ? -3.828 -0.813 11.718 1.00 96.75 164 THR A CA 1
ATOM 1272 C C . THR A 1 164 ? -5.338 -0.721 11.949 1.00 96.75 164 THR A C 1
ATOM 1274 O O . THR A 1 164 ? -6.131 -1.529 11.467 1.00 96.75 164 THR A O 1
ATOM 1277 N N . ARG A 1 165 ? -5.787 0.347 12.621 1.00 95.31 165 ARG A N 1
ATOM 1278 C CA . ARG A 1 165 ? -7.210 0.730 12.695 1.00 95.31 165 ARG A CA 1
ATOM 1279 C C . ARG A 1 165 ? -7.624 1.588 11.491 1.00 95.31 165 ARG A C 1
ATOM 1281 O O . ARG A 1 165 ? -8.278 2.616 11.642 1.00 95.31 165 ARG A O 1
ATOM 1288 N N . CYS A 1 166 ? -7.281 1.157 10.277 1.00 95.69 166 CYS A N 1
ATOM 1289 C CA . CYS A 1 166 ? -7.522 1.904 9.035 1.00 95.69 166 CYS A CA 1
ATOM 1290 C C . CYS A 1 166 ? -9.006 2.062 8.633 1.00 95.69 166 CYS A C 1
ATOM 1292 O O . CYS A 1 166 ? -9.334 2.780 7.685 1.00 95.69 166 CYS A O 1
ATOM 1294 N N . GLY A 1 167 ? -9.915 1.416 9.369 1.00 94.69 167 GLY A N 1
ATOM 1295 C CA . GLY A 1 167 ? -11.362 1.592 9.267 1.00 94.69 167 GLY A CA 1
ATOM 1296 C C . GLY A 1 167 ? -11.951 2.667 10.183 1.00 94.69 167 GLY A C 1
ATOM 1297 O O . GLY A 1 167 ? -13.166 2.826 10.174 1.00 94.69 167 GLY A O 1
ATOM 1298 N N . ALA A 1 168 ? -11.153 3.394 10.973 1.00 93.25 168 ALA A N 1
ATOM 1299 C CA . ALA A 1 168 ? -11.669 4.380 11.933 1.00 93.25 168 ALA A CA 1
ATOM 1300 C C . ALA A 1 168 ? -12.336 5.601 11.270 1.00 93.25 168 ALA A C 1
ATOM 1302 O O . ALA A 1 168 ? -13.269 6.174 11.829 1.00 93.25 168 ALA A O 1
ATOM 1303 N N . VAL A 1 169 ? -11.879 5.993 10.076 1.00 94.38 169 VAL A N 1
ATOM 1304 C CA . VAL A 1 169 ? -12.439 7.103 9.289 1.00 94.38 169 VAL A CA 1
ATOM 1305 C C . VAL A 1 169 ? -12.540 6.724 7.810 1.00 94.38 169 VAL A C 1
ATOM 1307 O O . VAL A 1 169 ? -11.858 5.817 7.336 1.00 94.38 169 VAL A O 1
ATOM 1310 N N . TRP A 1 170 ? -13.418 7.418 7.077 1.00 94.56 170 TRP A N 1
ATOM 1311 C CA . TRP A 1 170 ? -13.639 7.237 5.631 1.00 94.56 170 TRP A CA 1
ATOM 1312 C C . TRP A 1 170 ? -13.916 5.789 5.190 1.00 94.56 170 TRP A C 1
ATOM 1314 O O . TRP A 1 170 ? -13.534 5.380 4.097 1.00 94.56 170 TRP A O 1
ATOM 1324 N N . SER A 1 171 ? -14.609 5.022 6.027 1.00 96.38 171 SER A N 1
ATOM 1325 C CA . SER A 1 171 ? -14.958 3.619 5.792 1.00 96.38 171 SER A CA 1
ATOM 1326 C C . SER A 1 171 ? -16.465 3.396 5.956 1.00 96.38 171 SER A C 1
ATOM 1328 O O . SER A 1 171 ? -17.164 4.184 6.611 1.00 96.38 171 SER A O 1
ATOM 1330 N N . LEU A 1 172 ? -16.987 2.311 5.382 1.00 94.62 172 LEU A N 1
ATOM 1331 C CA . LEU A 1 172 ? -18.348 1.860 5.679 1.00 94.62 172 LEU A CA 1
ATOM 1332 C C . LEU A 1 172 ? -18.497 1.473 7.157 1.00 94.62 172 LEU A C 1
ATOM 1334 O O . LEU A 1 172 ? -19.532 1.766 7.753 1.00 94.62 172 LEU A O 1
ATOM 1338 N N . ASP A 1 173 ? -17.456 0.910 7.768 1.00 92.44 173 ASP A N 1
ATOM 1339 C CA . ASP A 1 173 ? -17.436 0.553 9.188 1.00 92.44 173 ASP A CA 1
ATOM 1340 C C . ASP A 1 173 ? -17.632 1.772 10.105 1.00 92.44 173 ASP A C 1
ATOM 1342 O O . ASP A 1 173 ? -18.498 1.747 10.979 1.00 92.44 173 ASP A O 1
ATOM 1346 N N . ALA A 1 174 ? -16.926 2.878 9.851 1.00 92.12 174 ALA A N 1
ATOM 1347 C CA . ALA A 1 174 ? -17.078 4.125 10.603 1.00 92.12 174 ALA A CA 1
ATOM 1348 C C . ALA A 1 174 ? -18.491 4.707 10.448 1.00 92.12 174 ALA A C 1
ATOM 1350 O O . ALA A 1 174 ? -19.083 5.201 11.408 1.00 92.12 174 ALA A O 1
ATOM 1351 N N . ARG A 1 175 ? -19.072 4.606 9.244 1.00 91.19 175 ARG A N 1
ATOM 1352 C CA . ARG A 1 175 ? -20.456 5.035 8.986 1.00 91.19 175 ARG A CA 1
ATOM 1353 C C . ARG A 1 175 ? -21.481 4.177 9.729 1.00 91.19 175 ARG A C 1
ATOM 1355 O O . ARG A 1 175 ? -22.497 4.716 10.158 1.00 91.19 175 ARG A O 1
ATOM 1362 N N . ARG A 1 176 ? -21.253 2.864 9.863 1.00 88.56 176 ARG A N 1
ATOM 1363 C CA . ARG A 1 176 ? -22.126 1.976 10.653 1.00 88.56 176 ARG A CA 1
ATOM 1364 C C . ARG A 1 176 ? -22.027 2.290 12.142 1.00 88.56 176 ARG A C 1
ATOM 1366 O O . ARG A 1 176 ? -23.066 2.449 12.777 1.00 88.56 176 ARG A O 1
ATOM 1373 N N . ALA A 1 177 ? -20.807 2.450 12.656 1.00 86.00 177 ALA A N 1
ATOM 1374 C CA . ALA A 1 177 ? -20.558 2.791 14.054 1.00 86.00 177 ALA A CA 1
ATOM 1375 C C . ALA A 1 177 ? -21.226 4.122 14.445 1.00 86.00 177 ALA A C 1
ATOM 1377 O O . ALA A 1 177 ? -21.908 4.188 15.463 1.00 86.00 177 ALA A O 1
ATOM 1378 N N . ALA A 1 178 ? -21.135 5.149 13.590 1.00 87.00 178 ALA A N 1
ATOM 1379 C CA . ALA A 1 178 ? -21.781 6.447 13.816 1.00 87.00 178 ALA A CA 1
ATOM 1380 C C . ALA A 1 178 ? -23.320 6.382 13.874 1.00 87.00 178 ALA A C 1
ATOM 1382 O O . ALA A 1 178 ? -23.947 7.256 14.462 1.00 87.00 178 ALA A O 1
ATOM 1383 N N . LYS A 1 179 ? -23.940 5.361 13.268 1.00 85.00 179 LYS A N 1
ATOM 1384 C CA . LYS A 1 179 ? -25.397 5.148 13.290 1.00 85.00 179 LYS A CA 1
ATOM 1385 C C . LYS A 1 179 ? -25.867 4.270 14.458 1.00 85.00 179 LYS A C 1
ATOM 1387 O O . LYS A 1 179 ? -27.027 3.880 14.463 1.00 85.00 179 LYS A O 1
ATOM 1392 N N . GLY A 1 180 ? -24.981 3.874 15.377 1.00 74.06 180 GLY A N 1
ATOM 1393 C CA . GLY A 1 180 ? -25.314 2.970 16.488 1.00 74.06 180 GLY A CA 1
ATOM 1394 C C . GLY A 1 180 ? -25.587 1.514 16.079 1.00 74.06 180 GLY A C 1
ATOM 1395 O O . GLY A 1 180 ? -25.781 0.663 16.940 1.00 74.06 180 GLY A O 1
ATOM 1396 N N . ARG A 1 181 ? -25.511 1.185 14.781 1.00 63.41 181 ARG A N 1
ATOM 1397 C CA . ARG A 1 181 ? -25.829 -0.141 14.206 1.00 63.41 181 ARG A CA 1
ATOM 1398 C C . ARG A 1 181 ? -24.787 -1.231 14.488 1.00 63.41 181 ARG A C 1
ATOM 1400 O O . ARG A 1 181 ? -24.814 -2.279 13.857 1.00 63.41 181 ARG A O 1
ATOM 1407 N N . ASP A 1 182 ? -23.830 -0.965 15.371 1.00 60.19 182 ASP A N 1
ATOM 1408 C CA . ASP A 1 182 ? -22.810 -1.938 15.787 1.00 60.19 182 ASP A CA 1
ATOM 1409 C C . ASP A 1 182 ? -23.301 -2.811 16.964 1.00 60.19 182 ASP A C 1
ATOM 1411 O O . ASP A 1 182 ? -22.669 -3.814 17.286 1.00 60.19 182 ASP A O 1
ATOM 1415 N N . HIS A 1 183 ? -24.414 -2.426 17.613 1.00 54.31 183 HIS A N 1
ATOM 1416 C CA . HIS A 1 183 ? -25.036 -3.178 18.715 1.00 54.31 183 HIS A CA 1
ATOM 1417 C C . HIS A 1 183 ? -26.085 -4.194 18.237 1.00 54.31 183 HIS A C 1
ATOM 1419 O O . HIS A 1 183 ? -26.204 -5.258 18.846 1.00 54.31 183 HIS A O 1
ATOM 1425 N N . ASP A 1 184 ? -26.779 -3.919 17.129 1.00 52.03 184 ASP A N 1
ATOM 1426 C CA . ASP A 1 184 ? -27.695 -4.880 16.511 1.00 52.03 184 ASP A CA 1
ATOM 1427 C C . ASP A 1 184 ? -26.892 -6.027 15.891 1.00 52.03 184 ASP A C 1
ATOM 1429 O O . ASP A 1 184 ? -25.881 -5.802 15.222 1.00 52.03 184 ASP A O 1
ATOM 1433 N N . ALA A 1 185 ? -27.311 -7.262 16.171 1.00 60.25 185 ALA A N 1
ATOM 1434 C CA . ALA A 1 185 ? -26.579 -8.495 15.905 1.00 60.25 185 ALA A CA 1
ATOM 1435 C C . ALA A 1 185 ? -25.796 -8.470 14.578 1.00 60.25 185 ALA A C 1
ATOM 1437 O O . ALA A 1 185 ? -26.363 -8.589 13.496 1.00 60.25 185 ALA A O 1
ATOM 1438 N N . ASP A 1 186 ? -24.467 -8.351 14.681 1.00 76.56 186 ASP A N 1
ATOM 1439 C CA . ASP A 1 186 ? -23.536 -8.396 13.551 1.00 76.56 186 ASP A CA 1
ATOM 1440 C C . ASP A 1 186 ? -23.477 -9.791 12.886 1.00 76.56 186 ASP A C 1
ATOM 1442 O O . ASP A 1 186 ? -22.464 -10.491 12.945 1.00 76.56 186 ASP A O 1
ATOM 1446 N N . ALA A 1 187 ? -24.581 -10.223 12.276 1.00 82.62 187 ALA A N 1
ATOM 1447 C CA . ALA A 1 187 ? -24.724 -11.536 11.664 1.00 82.62 187 ALA A CA 1
ATOM 1448 C C . ALA A 1 187 ? -23.759 -11.705 10.487 1.00 82.62 187 ALA A C 1
ATOM 1450 O O . ALA A 1 187 ? -23.060 -12.708 10.405 1.00 82.62 187 ALA A O 1
ATOM 1451 N N . THR A 1 188 ? -23.641 -10.694 9.619 1.00 86.19 188 THR A N 1
ATOM 1452 C CA . THR A 1 188 ? -22.721 -10.745 8.474 1.00 86.19 188 THR A CA 1
ATOM 1453 C C . THR A 1 188 ? -21.269 -10.892 8.914 1.00 86.19 188 THR A C 1
ATOM 1455 O O . THR A 1 188 ? -20.519 -11.642 8.298 1.00 86.19 188 THR A O 1
ATOM 1458 N N . GLY A 1 189 ? -20.864 -10.185 9.976 1.00 84.94 189 GLY A N 1
ATOM 1459 C CA . GLY A 1 189 ? -19.543 -10.363 10.562 1.00 84.94 189 GLY A CA 1
ATOM 1460 C C . GLY A 1 189 ? -19.361 -11.796 11.048 1.00 84.94 189 GLY A C 1
ATOM 1461 O O . GLY A 1 189 ? -18.414 -12.453 10.634 1.00 84.94 189 GLY A O 1
ATOM 1462 N N . ILE A 1 190 ? -20.287 -12.309 11.862 1.00 86.19 190 ILE A N 1
ATOM 1463 C CA . ILE A 1 190 ? -20.216 -13.679 12.393 1.00 86.19 190 ILE A CA 1
ATOM 1464 C C . ILE A 1 190 ? -20.098 -14.711 11.268 1.00 86.19 190 ILE A C 1
ATOM 1466 O O . ILE A 1 190 ? -19.189 -15.532 11.315 1.00 86.19 190 ILE A O 1
ATOM 1470 N N . VAL A 1 191 ? -20.957 -14.642 10.248 1.00 89.75 191 VAL A N 1
ATOM 1471 C CA . VAL A 1 191 ? -20.927 -15.567 9.104 1.00 89.75 191 VAL A CA 1
ATOM 1472 C C . VAL A 1 191 ? -19.570 -15.519 8.411 1.00 89.75 191 VAL A C 1
ATOM 1474 O O . VAL A 1 191 ? -18.943 -16.558 8.239 1.00 89.75 191 VAL A O 1
ATOM 1477 N N . LEU A 1 192 ? -19.066 -14.321 8.094 1.00 88.75 192 LEU A N 1
ATOM 1478 C CA . LEU A 1 192 ? -17.760 -14.160 7.455 1.00 88.75 192 LEU A CA 1
ATOM 1479 C C . LEU A 1 192 ? -16.637 -14.799 8.291 1.00 88.75 192 LEU A C 1
ATOM 1481 O O . LEU A 1 192 ? -15.788 -15.506 7.755 1.00 88.75 192 LEU A O 1
ATOM 1485 N N . TRP A 1 193 ? -16.650 -14.587 9.608 1.00 88.06 193 TRP A N 1
ATOM 1486 C CA . TRP A 1 193 ? -15.659 -15.151 10.526 1.00 88.06 193 TRP A CA 1
ATOM 1487 C C . TRP A 1 193 ? -15.752 -16.672 10.648 1.00 88.06 193 TRP A C 1
ATOM 1489 O O . TRP A 1 193 ? -14.718 -17.336 10.644 1.00 88.06 193 TRP A O 1
ATOM 1499 N N . VAL A 1 194 ? -16.964 -17.226 10.721 1.00 91.00 194 VAL A N 1
ATOM 1500 C CA . VAL A 1 194 ? -17.195 -18.677 10.762 1.00 91.00 194 VAL A CA 1
ATOM 1501 C C . VAL A 1 194 ? -16.741 -19.328 9.458 1.00 91.00 194 VAL A C 1
ATOM 1503 O O . VAL A 1 194 ? -16.039 -20.333 9.506 1.00 91.00 194 VAL A O 1
ATOM 1506 N N . CYS A 1 195 ? -17.046 -18.729 8.304 1.00 92.81 195 CYS A N 1
ATOM 1507 C CA . CYS A 1 195 ? -16.559 -19.205 7.010 1.00 92.81 195 CYS A CA 1
ATOM 1508 C C . CYS A 1 195 ? -15.025 -19.184 6.939 1.00 92.81 195 CYS A C 1
ATOM 1510 O O . CYS A 1 195 ? -14.422 -20.183 6.553 1.00 92.81 195 CYS A O 1
ATOM 1512 N N . CYS A 1 196 ? -14.376 -18.095 7.372 1.00 92.31 196 CYS A N 1
ATOM 1513 C CA . CYS A 1 196 ? -12.913 -18.026 7.436 1.00 92.31 196 CYS A CA 1
ATOM 1514 C C . CYS A 1 196 ? -12.319 -19.071 8.396 1.00 92.31 196 CYS A C 1
ATOM 1516 O O . CYS A 1 196 ? -11.297 -19.677 8.082 1.00 92.31 196 CYS A O 1
ATOM 1518 N N . ALA A 1 197 ? -12.949 -19.303 9.553 1.00 92.75 197 ALA A N 1
ATOM 1519 C CA . ALA A 1 197 ? -12.518 -20.307 10.525 1.00 92.75 197 ALA A CA 1
ATOM 1520 C C . ALA A 1 197 ? -12.647 -21.733 9.976 1.00 92.75 197 ALA A C 1
ATOM 1522 O O . ALA A 1 197 ? -11.717 -22.525 10.113 1.00 92.75 197 ALA A O 1
ATOM 1523 N N . ALA A 1 198 ? -13.774 -22.043 9.331 1.00 94.19 198 ALA A N 1
ATOM 1524 C CA . ALA A 1 198 ? -14.023 -23.333 8.700 1.00 94.19 198 ALA A CA 1
ATOM 1525 C C . ALA A 1 198 ? -13.029 -23.591 7.562 1.00 94.19 198 ALA A C 1
ATOM 1527 O O . ALA A 1 198 ? -12.429 -24.662 7.509 1.00 94.19 198 ALA A O 1
ATOM 1528 N N . LEU A 1 199 ? -12.781 -22.587 6.712 1.00 92.19 199 LEU A N 1
ATOM 1529 C CA . LEU A 1 199 ? -11.774 -22.675 5.657 1.00 92.19 199 LEU A CA 1
ATOM 1530 C C . LEU A 1 199 ? -10.379 -22.912 6.245 1.00 92.19 199 LEU A C 1
ATOM 1532 O O . LEU A 1 199 ? -9.680 -23.814 5.797 1.00 92.19 199 LEU A O 1
ATOM 1536 N N . LEU A 1 200 ? -9.989 -22.157 7.277 1.00 92.94 200 LEU A N 1
ATOM 1537 C CA . LEU A 1 200 ? -8.702 -22.326 7.953 1.00 92.94 200 LEU A CA 1
ATOM 1538 C C . LEU A 1 200 ? -8.552 -23.728 8.562 1.00 92.94 200 LEU A C 1
ATOM 1540 O O . LEU A 1 200 ? -7.491 -24.342 8.440 1.00 92.94 200 LEU A O 1
ATOM 1544 N N . ALA A 1 201 ? -9.601 -24.244 9.207 1.00 92.69 201 ALA A N 1
ATOM 1545 C CA . ALA A 1 201 ? -9.615 -25.590 9.770 1.00 92.69 201 ALA A CA 1
ATOM 1546 C C . ALA A 1 201 ? -9.465 -26.656 8.676 1.00 92.69 201 ALA A C 1
ATOM 1548 O O . ALA A 1 201 ? -8.607 -27.528 8.804 1.00 92.69 201 ALA A O 1
ATOM 1549 N N . LEU A 1 202 ? -10.221 -26.528 7.581 1.00 92.62 202 LEU A N 1
ATOM 1550 C CA . LEU A 1 202 ? -10.156 -27.422 6.428 1.00 92.62 202 LEU A CA 1
ATOM 1551 C C . LEU A 1 202 ? -8.746 -27.462 5.832 1.00 92.62 202 LEU A C 1
ATOM 1553 O O . LEU A 1 202 ? -8.149 -28.528 5.736 1.00 92.62 202 LEU A O 1
ATOM 1557 N N . VAL A 1 203 ? -8.170 -26.309 5.481 1.00 90.88 203 VAL A N 1
ATOM 1558 C CA . VAL A 1 203 ? -6.857 -26.270 4.809 1.00 90.88 203 VAL A CA 1
ATOM 1559 C C . VAL A 1 203 ? -5.711 -26.669 5.732 1.00 90.88 203 VAL A C 1
ATOM 1561 O O . VAL A 1 203 ? -4.713 -27.215 5.261 1.00 90.88 203 VAL A O 1
ATOM 1564 N N . THR A 1 204 ? -5.862 -26.466 7.047 1.00 90.19 204 THR A N 1
ATOM 1565 C CA . THR A 1 204 ? -4.908 -27.017 8.016 1.00 90.19 204 THR A CA 1
ATOM 1566 C C . THR A 1 204 ? -5.033 -28.539 8.107 1.00 90.19 204 THR A C 1
ATOM 1568 O O . THR A 1 204 ? -4.014 -29.220 8.113 1.00 90.19 204 THR A O 1
ATOM 1571 N N . GLY A 1 205 ? -6.256 -29.080 8.142 1.00 91.06 205 GLY A N 1
ATOM 1572 C CA . GLY A 1 205 ? -6.502 -30.528 8.168 1.00 91.06 205 GLY A CA 1
ATOM 1573 C C . GLY A 1 205 ? -6.029 -31.243 6.899 1.00 91.06 205 GLY A C 1
ATOM 1574 O O . GLY A 1 205 ? -5.535 -32.360 6.972 1.00 91.06 205 GLY A O 1
ATOM 1575 N N . LEU A 1 206 ? -6.091 -30.565 5.750 1.00 91.12 206 LEU A N 1
ATOM 1576 C CA . LEU A 1 206 ? -5.556 -31.047 4.473 1.00 91.12 206 LEU A CA 1
ATOM 1577 C C . LEU A 1 206 ? -4.027 -30.893 4.343 1.00 91.12 206 LEU A C 1
ATOM 1579 O O . LEU A 1 206 ? -3.483 -31.176 3.278 1.00 91.12 206 LEU A O 1
ATOM 1583 N N . GLY A 1 207 ? -3.332 -30.387 5.370 1.00 87.38 207 GLY A N 1
ATOM 1584 C CA . GLY A 1 207 ? -1.876 -30.200 5.345 1.00 87.38 207 GLY A CA 1
ATOM 1585 C C . GLY A 1 207 ? -1.384 -29.165 4.325 1.00 87.38 207 GLY A C 1
ATOM 1586 O O . GLY A 1 207 ? -0.215 -29.175 3.954 1.00 87.38 207 GLY A O 1
ATOM 1587 N N . ARG A 1 208 ? -2.258 -28.265 3.851 1.00 88.06 208 ARG A N 1
ATOM 1588 C CA . ARG A 1 208 ? -1.928 -27.254 2.824 1.00 88.06 208 ARG A CA 1
ATOM 1589 C C . ARG A 1 208 ? -1.291 -25.990 3.401 1.00 88.06 208 ARG A C 1
ATOM 1591 O O . ARG A 1 208 ? -0.808 -25.141 2.657 1.00 88.06 208 ARG A O 1
ATOM 1598 N N . LEU A 1 209 ? -1.302 -25.854 4.723 1.00 87.62 209 LEU A N 1
ATOM 1599 C CA . LEU A 1 209 ? -0.825 -24.676 5.430 1.00 87.62 209 LEU A CA 1
ATOM 1600 C C . LEU A 1 209 ? 0.370 -25.028 6.318 1.00 87.62 209 LEU A C 1
ATOM 1602 O O . LEU A 1 209 ? 0.259 -25.872 7.204 1.00 87.62 209 LEU A O 1
ATOM 1606 N N . GLY A 1 210 ? 1.498 -24.346 6.111 1.00 86.25 210 GLY A N 1
ATOM 1607 C CA . GLY A 1 210 ? 2.663 -24.485 6.985 1.00 86.25 210 GLY A CA 1
ATOM 1608 C C . GLY A 1 210 ? 2.348 -24.068 8.427 1.00 86.25 210 GLY A C 1
ATOM 1609 O O . GLY A 1 210 ? 1.536 -23.168 8.661 1.00 86.25 210 GLY A O 1
ATOM 1610 N N . ALA A 1 211 ? 3.020 -24.691 9.401 1.00 88.12 211 ALA A N 1
ATOM 1611 C CA . ALA A 1 211 ? 2.730 -24.506 10.826 1.00 88.12 211 ALA A CA 1
ATOM 1612 C C . ALA A 1 211 ? 2.767 -23.031 11.270 1.00 88.12 211 ALA A C 1
ATOM 1614 O O . ALA A 1 211 ? 1.872 -22.587 11.989 1.00 88.12 211 ALA A O 1
ATOM 1615 N N . GLY A 1 212 ? 3.750 -22.252 10.800 1.00 89.19 212 GLY A N 1
ATOM 1616 C CA . GLY A 1 212 ? 3.863 -20.826 11.130 1.00 89.19 212 GLY A CA 1
ATOM 1617 C C . GLY A 1 212 ? 2.645 -20.011 10.683 1.00 89.19 212 GLY A C 1
ATOM 1618 O O . GLY A 1 212 ? 2.059 -19.272 11.474 1.00 89.19 212 GLY A O 1
ATOM 1619 N N . TRP A 1 213 ? 2.196 -20.213 9.442 1.00 90.12 213 TRP A N 1
ATOM 1620 C CA . TRP A 1 213 ? 1.012 -19.541 8.901 1.00 90.12 213 TRP A CA 1
ATOM 1621 C C . TRP A 1 213 ? -0.279 -19.998 9.580 1.00 90.12 213 TRP A C 1
ATOM 1623 O O . TRP A 1 213 ? -1.145 -19.172 9.869 1.00 90.12 213 TRP A O 1
ATOM 1633 N N . ALA A 1 214 ? -0.395 -21.287 9.907 1.00 91.75 214 ALA A N 1
ATOM 1634 C CA . ALA A 1 214 ? -1.526 -21.806 10.669 1.00 91.75 214 ALA A CA 1
ATOM 1635 C C . ALA A 1 214 ? -1.637 -21.131 12.043 1.00 91.75 214 ALA A C 1
ATOM 1637 O O . ALA A 1 214 ? -2.721 -20.677 12.414 1.00 91.75 214 ALA A O 1
ATOM 1638 N N . TRP A 1 215 ? -0.525 -20.998 12.770 1.00 92.94 215 TRP A N 1
ATOM 1639 C CA . TRP A 1 215 ? -0.491 -20.294 14.052 1.00 92.94 215 TRP A CA 1
ATOM 1640 C C . TRP A 1 215 ? -0.856 -18.818 13.920 1.00 92.94 215 TRP A C 1
ATOM 1642 O O . TRP A 1 215 ? -1.690 -18.335 14.687 1.00 92.94 215 TRP A O 1
ATOM 1652 N N . LEU A 1 216 ? -0.305 -18.118 12.925 1.00 92.00 216 LEU A N 1
ATOM 1653 C CA . LEU A 1 216 ? -0.599 -16.705 12.688 1.00 92.00 216 LEU A CA 1
ATOM 1654 C C . LEU A 1 216 ? -2.097 -16.466 12.430 1.00 92.00 216 LEU A C 1
ATOM 1656 O O . LEU A 1 216 ? -2.720 -15.620 13.076 1.00 92.00 216 LEU A O 1
ATOM 1660 N N . LEU A 1 217 ? -2.697 -17.235 11.517 1.00 93.06 217 LEU A N 1
ATOM 1661 C CA . LEU A 1 217 ? -4.108 -17.080 11.150 1.00 93.06 217 LEU A CA 1
ATOM 1662 C C . LEU A 1 217 ? -5.044 -17.482 12.303 1.00 93.06 217 LEU A C 1
ATOM 1664 O O . LEU A 1 217 ? -6.047 -16.806 12.547 1.00 93.06 217 LEU A O 1
ATOM 1668 N N . ARG A 1 218 ? -4.696 -18.526 13.072 1.00 94.19 218 ARG A N 1
ATOM 1669 C CA . ARG A 1 218 ? -5.439 -18.928 14.281 1.00 94.19 218 ARG A CA 1
ATOM 1670 C C . ARG A 1 218 ? -5.347 -17.879 15.385 1.00 94.19 218 ARG A C 1
ATOM 1672 O O . ARG A 1 218 ? -6.360 -17.590 16.016 1.00 94.19 218 ARG A O 1
ATOM 1679 N N . ALA A 1 219 ? -4.179 -17.273 15.595 1.00 93.19 219 ALA A N 1
ATOM 1680 C CA . ALA A 1 219 ? -4.006 -16.191 16.562 1.00 93.19 219 ALA A CA 1
ATOM 1681 C C . ALA A 1 219 ? -4.880 -14.981 16.203 1.00 93.19 219 ALA A C 1
ATOM 1683 O O . ALA A 1 219 ? -5.534 -14.402 17.072 1.00 93.19 219 ALA A O 1
ATOM 1684 N N . PHE A 1 220 ? -4.971 -14.641 14.914 1.00 91.56 220 PHE A N 1
ATOM 1685 C CA . PHE A 1 220 ? -5.853 -13.573 14.448 1.00 91.56 220 PHE A CA 1
ATOM 1686 C C . PHE A 1 220 ? -7.337 -13.893 14.679 1.00 91.56 220 PHE A C 1
ATOM 1688 O O . PHE A 1 220 ? -8.089 -13.030 15.145 1.00 91.56 220 PHE A O 1
ATOM 1695 N N . LEU A 1 221 ? -7.748 -15.137 14.407 1.00 91.44 221 LEU A N 1
ATOM 1696 C CA . LEU A 1 221 ? -9.095 -15.637 14.690 1.00 91.44 221 LEU A CA 1
ATOM 1697 C C . LEU A 1 221 ? -9.421 -15.561 16.188 1.00 91.44 221 LEU A C 1
ATOM 1699 O O . LEU A 1 221 ? -10.468 -15.035 16.569 1.00 91.44 221 LEU A O 1
ATOM 1703 N N . ALA A 1 222 ? -8.495 -16.008 17.037 1.00 92.31 222 ALA A N 1
ATOM 1704 C CA . ALA A 1 222 ? -8.639 -15.976 18.486 1.00 92.31 222 ALA A CA 1
ATOM 1705 C C . ALA A 1 222 ? -8.760 -14.536 19.008 1.00 92.31 222 ALA A C 1
ATOM 1707 O O . ALA A 1 222 ? -9.681 -14.233 19.764 1.00 92.31 222 ALA A O 1
ATOM 1708 N N . ALA A 1 223 ? -7.905 -13.616 18.548 1.00 90.56 223 ALA A N 1
ATOM 1709 C CA . ALA A 1 223 ? -7.967 -12.203 18.926 1.00 90.56 223 ALA A CA 1
ATOM 1710 C C . ALA A 1 223 ? -9.322 -11.562 18.567 1.00 90.56 223 ALA A C 1
ATOM 1712 O O . ALA A 1 223 ? -9.871 -10.757 19.328 1.00 90.56 223 ALA A O 1
ATOM 1713 N N . HIS A 1 224 ? -9.902 -11.947 17.429 1.00 87.00 224 HIS A N 1
ATOM 1714 C CA . HIS A 1 224 ? -11.223 -11.481 17.017 1.00 87.00 224 HIS A CA 1
ATOM 1715 C C . HIS A 1 224 ? -12.353 -12.067 17.844 1.00 87.00 224 HIS A C 1
ATOM 1717 O O . HIS A 1 224 ? -13.248 -11.315 18.243 1.00 87.00 224 HIS A O 1
ATOM 1723 N N . LEU A 1 225 ? -12.293 -13.367 18.132 1.00 88.88 225 LEU A N 1
ATOM 1724 C CA . LEU A 1 225 ? -13.249 -14.044 18.997 1.00 88.88 225 LEU A CA 1
ATOM 1725 C C . LEU A 1 225 ? -13.242 -13.428 20.399 1.00 88.88 225 LEU A C 1
ATOM 1727 O O . LEU A 1 225 ? -14.297 -13.043 20.896 1.00 88.88 225 LEU A O 1
ATOM 1731 N N . VAL A 1 226 ? -12.060 -13.242 20.993 1.00 90.00 226 VAL A N 1
ATOM 1732 C CA . VAL A 1 226 ? -11.883 -12.562 22.286 1.00 90.00 226 VAL A CA 1
ATOM 1733 C C . VAL A 1 226 ? -12.488 -11.164 22.229 1.00 90.00 226 VAL A C 1
ATOM 1735 O O . VAL A 1 226 ? -13.298 -10.800 23.079 1.00 90.00 226 VAL A O 1
ATOM 1738 N N . GLY A 1 227 ? -12.172 -10.383 21.194 1.00 86.88 227 GLY A N 1
ATOM 1739 C CA . GLY A 1 227 ? -12.710 -9.034 21.077 1.00 86.88 227 GLY A CA 1
ATOM 1740 C C . GLY A 1 227 ? -14.225 -8.983 20.891 1.00 86.88 227 GLY A C 1
ATOM 1741 O O . GLY A 1 227 ? -14.870 -8.060 21.387 1.00 86.88 227 GLY A O 1
ATOM 1742 N N . TRP A 1 228 ? -14.803 -9.952 20.188 1.00 86.31 228 TRP A N 1
ATOM 1743 C CA . TRP A 1 228 ? -16.250 -10.096 20.052 1.00 86.31 228 TRP A CA 1
ATOM 1744 C C . TRP A 1 228 ? -16.903 -10.499 21.381 1.00 86.31 228 TRP A C 1
ATOM 1746 O O . TRP A 1 228 ? -17.877 -9.864 21.786 1.00 86.31 228 TRP A O 1
ATOM 1756 N N . LEU A 1 229 ? -16.328 -11.474 22.094 1.00 87.94 229 LEU A N 1
ATOM 1757 C CA . LEU A 1 229 ? -16.803 -11.941 23.399 1.00 87.94 229 LEU A CA 1
ATOM 1758 C C . LEU A 1 229 ? -16.789 -10.817 24.433 1.00 87.94 229 LEU A C 1
ATOM 1760 O O . LEU A 1 229 ? -17.807 -10.577 25.075 1.00 87.94 229 LEU A O 1
ATOM 1764 N N . VAL A 1 230 ? -15.680 -10.081 24.544 1.00 88.00 230 VAL A N 1
ATOM 1765 C CA . VAL A 1 230 ? -15.542 -8.953 25.477 1.00 88.00 230 VAL A CA 1
ATOM 1766 C C . VAL A 1 230 ? -16.577 -7.868 25.180 1.00 88.00 230 VAL A C 1
ATOM 1768 O O . VAL A 1 230 ? -17.240 -7.387 26.094 1.00 88.00 230 VAL A O 1
ATOM 1771 N N . ARG A 1 231 ? -16.785 -7.516 23.902 1.00 84.00 231 ARG A N 1
ATOM 1772 C CA . ARG A 1 231 ? -17.795 -6.511 23.522 1.00 84.00 231 ARG A CA 1
ATOM 1773 C C . ARG A 1 231 ? -19.224 -6.928 23.872 1.00 84.00 231 ARG A C 1
ATOM 1775 O O . ARG A 1 231 ? -20.029 -6.044 24.137 1.00 84.00 231 ARG A O 1
ATOM 1782 N N . ARG A 1 232 ? -19.534 -8.229 23.847 1.00 83.38 232 ARG A N 1
ATOM 1783 C CA . ARG A 1 232 ? -20.882 -8.749 24.123 1.00 83.38 232 ARG A CA 1
ATOM 1784 C C . ARG A 1 232 ? -21.140 -9.070 25.590 1.00 83.38 232 ARG A C 1
ATOM 1786 O O . ARG A 1 232 ? -22.250 -8.853 26.053 1.00 83.38 232 ARG A O 1
ATOM 1793 N N . ARG A 1 233 ? -20.158 -9.641 26.288 1.00 85.88 233 ARG A N 1
ATOM 1794 C CA . ARG A 1 233 ? -20.349 -10.247 27.616 1.00 85.88 233 ARG A CA 1
ATOM 1795 C C . ARG A 1 233 ? -19.709 -9.473 28.762 1.00 85.88 233 ARG A C 1
ATOM 1797 O O . ARG A 1 233 ? -20.083 -9.707 29.900 1.00 85.88 233 ARG A O 1
ATOM 1804 N N . ALA A 1 234 ? -18.763 -8.578 28.484 1.00 86.44 234 ALA A N 1
ATOM 1805 C CA . ALA A 1 234 ? -18.038 -7.841 29.518 1.00 86.44 234 ALA A CA 1
ATOM 1806 C C . ALA A 1 234 ? -17.926 -6.341 29.178 1.00 86.44 234 ALA A C 1
ATOM 1808 O O . ALA A 1 234 ? -16.821 -5.837 28.931 1.00 86.44 234 ALA A O 1
ATOM 1809 N N . PRO A 1 235 ? -19.057 -5.607 29.121 1.00 77.69 235 PRO A N 1
ATOM 1810 C CA . PRO A 1 235 ? -19.011 -4.153 29.032 1.00 77.69 235 PRO A CA 1
ATOM 1811 C C . PRO A 1 235 ? -18.377 -3.579 30.314 1.00 77.69 235 PRO A C 1
ATOM 1813 O O . PRO A 1 235 ? -18.724 -3.993 31.413 1.00 77.69 235 PRO A O 1
ATOM 1816 N N . GLY A 1 236 ? -17.420 -2.654 30.179 1.00 88.38 236 GLY A N 1
ATOM 1817 C CA . GLY A 1 236 ? -16.683 -2.068 31.308 1.00 88.38 236 GLY A CA 1
ATOM 1818 C C . GLY A 1 236 ? -15.168 -2.078 31.096 1.00 88.38 236 GLY A C 1
ATOM 1819 O O . GLY A 1 236 ? -14.692 -1.933 29.965 1.00 88.38 236 GLY A O 1
ATOM 1820 N N . GLU A 1 237 ? -14.407 -2.272 32.176 1.00 90.00 237 GLU A N 1
ATOM 1821 C CA . GLU A 1 237 ? -12.936 -2.262 32.166 1.00 90.00 237 GLU A CA 1
ATOM 1822 C C . GLU A 1 237 ? -12.300 -3.207 31.130 1.00 90.00 237 GLU A C 1
ATOM 1824 O O . GLU A 1 237 ? -11.415 -2.747 30.400 1.00 90.00 237 GLU A O 1
ATOM 1829 N N . PRO A 1 238 ? -12.756 -4.467 30.940 1.00 90.19 238 PRO A N 1
ATOM 1830 C CA . PRO A 1 238 ? -12.142 -5.370 29.961 1.00 90.19 238 PRO A CA 1
ATOM 1831 C C . PRO A 1 238 ? -12.208 -4.831 28.527 1.00 90.19 238 PRO A C 1
ATOM 1833 O O . PRO A 1 238 ? -11.255 -4.945 27.751 1.00 90.19 238 PRO A O 1
ATOM 1836 N N . ARG A 1 239 ? -13.320 -4.176 28.167 1.00 89.19 239 ARG A N 1
ATOM 1837 C CA . ARG A 1 239 ? -13.482 -3.516 26.866 1.00 89.19 239 ARG A CA 1
ATOM 1838 C C . ARG A 1 239 ? -12.546 -2.318 26.728 1.00 89.19 239 ARG A C 1
ATOM 1840 O O . ARG A 1 239 ? -11.995 -2.108 25.643 1.00 89.19 239 ARG A O 1
ATOM 1847 N N . THR A 1 240 ? -12.363 -1.546 27.795 1.00 90.44 240 THR A N 1
ATOM 1848 C CA . THR A 1 240 ? -11.441 -0.404 27.825 1.00 90.44 240 THR A CA 1
ATOM 1849 C C . THR A 1 240 ? -10.002 -0.864 27.615 1.00 90.44 240 THR A C 1
ATOM 1851 O O . THR A 1 240 ? -9.346 -0.374 26.696 1.00 90.44 240 THR A O 1
ATOM 1854 N N . VAL A 1 241 ? -9.549 -1.876 28.361 1.00 91.75 241 VAL A N 1
ATOM 1855 C CA . VAL A 1 241 ? -8.200 -2.454 28.232 1.00 91.75 241 VAL A CA 1
ATOM 1856 C C . VAL A 1 241 ? -7.955 -2.976 26.817 1.00 91.75 241 VAL A C 1
ATOM 1858 O O . VAL A 1 241 ? -6.955 -2.628 26.192 1.00 91.75 241 VAL A O 1
ATOM 1861 N N . LEU A 1 242 ? -8.896 -3.738 26.252 1.00 91.31 242 LEU A N 1
ATOM 1862 C CA . LEU A 1 242 ? -8.771 -4.241 24.882 1.00 91.31 242 LEU A CA 1
ATOM 1863 C C . LEU A 1 242 ? -8.722 -3.103 23.846 1.00 91.31 242 LEU A C 1
ATOM 1865 O O . LEU A 1 242 ? -7.992 -3.169 22.850 1.00 91.31 242 LEU A O 1
ATOM 1869 N N . THR A 1 243 ? -9.498 -2.042 24.067 1.00 91.06 243 THR A N 1
ATOM 1870 C CA . THR A 1 243 ? -9.505 -0.869 23.187 1.00 91.06 243 THR A CA 1
ATOM 1871 C C . THR A 1 243 ? -8.168 -0.141 23.242 1.00 91.06 243 THR A C 1
ATOM 1873 O O . THR A 1 243 ? -7.644 0.185 22.175 1.00 91.06 243 THR A O 1
ATOM 1876 N N . MET A 1 244 ? -7.600 0.039 24.437 1.00 92.81 244 MET A N 1
ATOM 1877 C CA . MET A 1 244 ? -6.275 0.622 24.647 1.00 92.81 244 MET A CA 1
ATOM 1878 C C . MET A 1 244 ? -5.182 -0.223 23.993 1.00 92.81 244 MET A C 1
ATOM 1880 O O . MET A 1 244 ? -4.409 0.299 23.193 1.00 92.81 244 MET A O 1
ATOM 1884 N N . ALA A 1 245 ? -5.173 -1.537 24.237 1.00 92.69 245 ALA A N 1
ATOM 1885 C CA . ALA A 1 245 ? -4.210 -2.457 23.639 1.00 92.69 245 ALA A CA 1
ATOM 1886 C C . ALA A 1 245 ? -4.227 -2.366 22.107 1.00 92.69 245 ALA A C 1
ATOM 1888 O O . ALA A 1 245 ? -3.193 -2.174 21.472 1.00 92.69 245 ALA A O 1
ATOM 1889 N N . GLY A 1 246 ? -5.411 -2.399 21.490 1.00 93.25 246 GLY A N 1
ATOM 1890 C CA . GLY A 1 246 ? -5.495 -2.270 20.038 1.00 93.25 246 GLY A CA 1
ATOM 1891 C C . GLY A 1 246 ? -5.180 -0.863 19.504 1.00 93.25 246 GLY A C 1
ATOM 1892 O O . GLY A 1 246 ? -4.900 -0.744 18.314 1.00 93.25 246 GLY A O 1
ATOM 1893 N N . ASN A 1 247 ? -5.249 0.197 20.319 1.00 95.12 247 ASN A N 1
ATOM 1894 C CA . ASN A 1 247 ? -4.749 1.518 19.923 1.00 95.12 247 ASN A CA 1
ATOM 1895 C C . ASN A 1 247 ? -3.213 1.551 19.943 1.00 95.12 247 ASN A C 1
ATOM 1897 O O . ASN A 1 247 ? -2.607 2.090 19.019 1.00 95.12 247 ASN A O 1
ATOM 1901 N N . VAL A 1 248 ? -2.587 0.916 20.940 1.00 95.00 248 VAL A N 1
ATOM 1902 C CA . VAL A 1 248 ? -1.126 0.768 21.026 1.00 95.00 248 VAL A CA 1
ATOM 1903 C C . VAL A 1 248 ? -0.591 -0.049 19.850 1.00 95.00 248 VAL A C 1
ATOM 1905 O O . VAL A 1 248 ? 0.331 0.406 19.177 1.00 95.00 248 VAL A O 1
ATOM 1908 N N . VAL A 1 249 ? -1.212 -1.193 19.535 1.00 95.56 249 VAL A N 1
ATOM 1909 C CA . VAL A 1 249 ? -0.855 -2.008 18.355 1.00 95.56 249 VAL A CA 1
ATOM 1910 C C . VAL A 1 249 ? -0.953 -1.180 17.073 1.00 95.56 249 VAL A C 1
ATOM 1912 O O . VAL A 1 249 ? -0.036 -1.186 16.258 1.00 95.56 249 VAL A O 1
ATOM 1915 N N . HIS A 1 250 ? -2.027 -0.405 16.919 1.00 96.25 250 HIS A N 1
ATOM 1916 C CA . HIS A 1 250 ? -2.201 0.463 15.761 1.00 96.25 250 HIS A CA 1
ATOM 1917 C C . HIS A 1 250 ? -1.122 1.547 15.655 1.00 96.25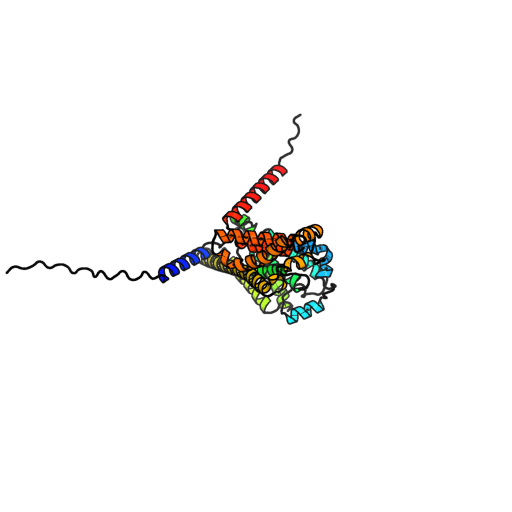 250 HIS A C 1
ATOM 1919 O O . HIS A 1 250 ? -0.594 1.759 14.565 1.00 96.25 250 HIS A O 1
ATOM 1925 N N . ALA A 1 251 ? -0.791 2.228 16.752 1.00 96.44 251 ALA A N 1
ATOM 1926 C CA . ALA A 1 251 ? 0.256 3.244 16.750 1.00 96.44 251 ALA A CA 1
ATOM 1927 C C . ALA A 1 251 ? 1.636 2.638 16.460 1.00 96.44 251 ALA A C 1
ATOM 1929 O O . ALA A 1 251 ? 2.399 3.221 15.692 1.00 96.44 251 ALA A O 1
ATOM 1930 N N . GLY A 1 252 ? 1.920 1.449 17.001 1.00 96.81 252 GLY A N 1
ATOM 1931 C CA . GLY A 1 252 ? 3.113 0.674 16.666 1.00 96.81 252 GLY A CA 1
ATOM 1932 C C . GLY A 1 252 ? 3.175 0.336 15.177 1.00 96.81 252 GLY A C 1
ATOM 1933 O O . GLY A 1 252 ? 4.184 0.601 14.535 1.00 96.81 252 GLY A O 1
ATOM 1934 N N . ALA A 1 253 ? 2.075 -0.144 14.591 1.00 97.56 253 ALA A N 1
ATOM 1935 C CA . ALA A 1 253 ? 2.000 -0.425 13.158 1.00 97.56 253 ALA A CA 1
ATOM 1936 C C . ALA A 1 253 ? 2.211 0.836 12.299 1.00 97.56 253 ALA A C 1
ATOM 1938 O O . ALA A 1 253 ? 2.947 0.795 11.318 1.00 97.56 253 ALA A O 1
ATOM 1939 N N . MET A 1 254 ? 1.631 1.981 12.685 1.00 97.50 254 MET A N 1
ATOM 1940 C CA . MET A 1 254 ? 1.868 3.256 11.993 1.00 97.50 254 MET A CA 1
ATOM 1941 C C . MET A 1 254 ? 3.330 3.713 12.089 1.00 97.50 254 MET A C 1
ATOM 1943 O O . MET A 1 254 ? 3.852 4.273 11.126 1.00 97.50 254 MET A O 1
ATOM 1947 N N . LEU A 1 255 ? 3.994 3.469 13.224 1.00 96.38 255 LEU A N 1
ATOM 1948 C CA . LEU A 1 255 ? 5.423 3.737 13.385 1.00 96.38 255 LEU A CA 1
ATOM 1949 C C . LEU A 1 255 ? 6.263 2.829 12.481 1.00 96.38 255 LEU A C 1
ATOM 1951 O O . LEU A 1 255 ? 7.143 3.331 11.791 1.00 96.38 255 LEU A O 1
ATOM 1955 N N . VAL A 1 256 ? 5.968 1.526 12.446 1.00 98.25 256 VAL A N 1
ATOM 1956 C CA . VAL A 1 256 ? 6.652 0.562 11.567 1.00 98.25 256 VAL A CA 1
ATOM 1957 C C . VAL A 1 256 ? 6.510 0.971 10.103 1.00 98.25 256 VAL A C 1
ATOM 1959 O O . VAL A 1 256 ? 7.507 1.007 9.393 1.00 98.25 256 VAL A O 1
ATOM 1962 N N . ILE A 1 257 ? 5.311 1.370 9.667 1.00 98.12 257 ILE A N 1
ATOM 1963 C CA . ILE A 1 257 ? 5.083 1.883 8.308 1.00 98.12 257 ILE A CA 1
ATOM 1964 C C . ILE A 1 257 ? 5.955 3.115 8.032 1.00 98.12 257 ILE A C 1
ATOM 1966 O O . ILE A 1 257 ? 6.633 3.169 7.010 1.00 98.12 257 ILE A O 1
ATOM 1970 N N . ALA A 1 258 ? 5.973 4.092 8.943 1.00 97.56 258 ALA A N 1
ATOM 1971 C CA . ALA A 1 258 ? 6.781 5.298 8.775 1.00 97.56 258 ALA A CA 1
ATOM 1972 C C . ALA A 1 258 ? 8.285 4.980 8.693 1.00 97.56 258 ALA A C 1
ATOM 1974 O O . ALA A 1 258 ? 8.975 5.494 7.816 1.00 97.56 258 ALA A O 1
ATOM 1975 N N . VAL A 1 259 ? 8.786 4.106 9.570 1.00 97.75 259 VAL A N 1
ATOM 1976 C CA . VAL A 1 259 ? 10.187 3.661 9.560 1.00 97.75 259 VAL A CA 1
ATOM 1977 C C . VAL A 1 259 ? 10.510 2.913 8.272 1.00 97.75 259 VAL A C 1
ATOM 1979 O O . VAL A 1 259 ? 11.527 3.210 7.655 1.00 97.75 259 VAL A O 1
ATOM 1982 N N . GLN A 1 260 ? 9.641 2.006 7.821 1.00 97.75 260 GLN A N 1
ATOM 1983 C CA . GLN A 1 260 ? 9.835 1.265 6.576 1.00 97.75 260 GLN A CA 1
ATOM 1984 C C . GLN A 1 260 ? 9.986 2.208 5.378 1.00 97.75 260 GLN A C 1
ATOM 1986 O O . GLN A 1 260 ? 10.878 2.012 4.560 1.00 97.75 260 GLN A O 1
ATOM 1991 N N . ILE A 1 261 ? 9.159 3.253 5.283 1.00 97.38 261 ILE A N 1
ATOM 1992 C CA . ILE A 1 261 ? 9.254 4.231 4.190 1.00 97.38 261 ILE A CA 1
ATOM 1993 C C . ILE A 1 261 ? 10.567 5.019 4.272 1.00 97.38 261 ILE A C 1
ATOM 1995 O O . ILE A 1 261 ? 11.240 5.195 3.258 1.00 97.38 261 ILE A O 1
ATOM 1999 N N . CYS A 1 262 ? 10.980 5.438 5.474 1.00 97.25 262 CYS A N 1
ATOM 2000 C CA . CYS A 1 262 ? 12.291 6.061 5.668 1.00 97.25 262 CYS A CA 1
ATOM 2001 C C . CYS A 1 262 ? 13.425 5.135 5.213 1.00 97.25 262 CYS A C 1
ATOM 2003 O O . CYS A 1 262 ? 14.313 5.581 4.496 1.00 97.25 262 CYS A O 1
ATOM 2005 N N . LEU A 1 263 ? 13.378 3.850 5.576 1.00 96.44 263 LEU A N 1
ATOM 2006 C CA . LEU A 1 263 ? 14.388 2.871 5.174 1.00 96.44 263 LEU A CA 1
ATOM 2007 C C . LEU A 1 263 ? 14.422 2.671 3.658 1.00 96.44 263 LEU A C 1
ATOM 2009 O O . LEU A 1 263 ? 15.510 2.616 3.091 1.00 96.44 263 LEU A O 1
ATOM 2013 N N . ILE A 1 264 ? 13.264 2.612 2.993 1.00 95.94 264 ILE A N 1
ATOM 2014 C CA . ILE A 1 264 ? 13.181 2.504 1.528 1.00 95.94 264 ILE A CA 1
ATOM 2015 C C . ILE A 1 264 ? 13.909 3.679 0.867 1.00 95.94 264 ILE A C 1
ATOM 2017 O O . ILE A 1 264 ? 14.765 3.458 0.014 1.00 95.94 264 ILE A O 1
ATOM 2021 N N . TYR A 1 265 ? 13.642 4.917 1.292 1.00 96.56 265 TYR A N 1
ATOM 2022 C CA . TYR A 1 265 ? 14.300 6.081 0.693 1.00 96.56 265 TYR A CA 1
ATOM 2023 C C . TYR A 1 265 ? 15.773 6.195 1.047 1.00 96.56 265 TYR A C 1
ATOM 2025 O O . TYR A 1 265 ? 16.590 6.430 0.163 1.00 96.56 265 TYR A O 1
ATOM 2033 N N . SER A 1 266 ? 16.132 5.990 2.314 1.00 94.25 266 SER A N 1
ATOM 2034 C CA . SER A 1 266 ? 17.530 6.063 2.735 1.00 94.25 266 SER A CA 1
ATOM 2035 C C . SER A 1 266 ? 18.384 5.003 2.049 1.00 94.25 266 SER A C 1
ATOM 2037 O O . SER A 1 266 ? 19.456 5.331 1.552 1.00 94.25 266 SER A O 1
ATOM 2039 N N . SER A 1 267 ? 17.909 3.755 1.972 1.00 95.19 267 SER A N 1
ATOM 2040 C CA . SER A 1 267 ? 18.636 2.683 1.281 1.00 95.19 267 SER A CA 1
ATOM 2041 C C . SER A 1 267 ? 18.762 2.958 -0.214 1.00 95.19 267 SER A C 1
ATOM 2043 O O . SER A 1 267 ? 19.860 2.854 -0.754 1.00 95.19 267 SER A O 1
ATOM 2045 N N . SER A 1 268 ? 17.678 3.392 -0.864 1.00 95.12 268 SER A N 1
ATOM 2046 C CA . SER A 1 268 ? 17.685 3.791 -2.271 1.00 95.12 268 SER A CA 1
ATOM 2047 C C . SER A 1 268 ? 18.698 4.909 -2.546 1.00 95.12 268 SER A C 1
ATOM 2049 O O . SER A 1 268 ? 19.558 4.755 -3.412 1.00 95.12 268 SER A O 1
ATOM 2051 N N . GLY A 1 269 ? 18.662 5.999 -1.774 1.00 96.00 269 GLY A N 1
ATOM 2052 C CA . GLY A 1 269 ? 19.568 7.132 -1.959 1.00 96.00 269 GLY A CA 1
ATOM 2053 C C . GLY A 1 269 ? 21.028 6.753 -1.713 1.00 96.00 269 GLY A C 1
ATOM 2054 O O . GLY A 1 269 ? 21.903 7.098 -2.505 1.00 96.00 269 GLY A O 1
ATOM 2055 N N . TRP A 1 270 ? 21.298 5.977 -0.660 1.00 94.94 270 TRP A N 1
ATOM 2056 C CA . TRP A 1 270 ? 22.655 5.533 -0.328 1.00 94.94 270 TRP A CA 1
ATOM 2057 C C . TRP A 1 270 ? 23.233 4.553 -1.351 1.00 94.94 270 TRP A C 1
ATOM 2059 O O . TRP A 1 270 ? 24.436 4.561 -1.615 1.00 94.94 270 TRP A O 1
ATOM 2069 N N . TYR A 1 271 ? 22.384 3.720 -1.954 1.00 95.25 271 TYR A N 1
ATOM 2070 C CA . TYR A 1 271 ? 22.790 2.834 -3.038 1.00 95.25 271 TYR A CA 1
ATOM 2071 C C . TYR A 1 271 ? 23.103 3.626 -4.314 1.00 95.25 271 TYR A C 1
ATOM 2073 O O . TYR A 1 271 ? 24.101 3.360 -4.977 1.00 95.25 271 TYR A O 1
ATOM 2081 N N . LYS A 1 272 ? 22.313 4.666 -4.617 1.00 96.44 272 LYS A N 1
ATOM 2082 C CA . LYS A 1 272 ? 22.570 5.561 -5.756 1.00 96.44 272 LYS A CA 1
ATOM 2083 C C . LYS A 1 272 ? 23.890 6.322 -5.621 1.00 96.44 272 LYS A C 1
ATOM 2085 O O . LYS A 1 272 ? 24.609 6.417 -6.606 1.00 96.44 272 LYS A O 1
ATOM 2090 N N . ILE A 1 273 ? 24.257 6.789 -4.423 1.00 95.62 273 ILE A N 1
ATOM 2091 C CA . ILE A 1 273 ? 25.544 7.480 -4.182 1.00 95.62 273 ILE A CA 1
ATOM 2092 C C . ILE A 1 273 ? 26.750 6.638 -4.637 1.00 95.62 273 ILE A C 1
ATOM 2094 O O . ILE A 1 273 ? 27.759 7.189 -5.072 1.00 95.62 273 ILE A O 1
ATOM 2098 N N . GLN A 1 274 ? 26.653 5.309 -4.570 1.00 95.94 274 GLN A N 1
ATOM 2099 C CA . GLN A 1 274 ? 27.735 4.393 -4.942 1.00 95.94 274 GLN A CA 1
ATOM 2100 C C . GLN A 1 274 ? 27.825 4.129 -6.456 1.00 95.94 274 GLN A C 1
ATOM 2102 O O . GLN A 1 274 ? 28.828 3.593 -6.916 1.00 95.94 274 GLN A O 1
ATOM 2107 N N . GLY A 1 275 ? 26.800 4.481 -7.240 1.00 95.12 275 GLY A N 1
ATOM 2108 C CA . GLY A 1 275 ? 26.759 4.209 -8.678 1.00 95.12 275 GLY A CA 1
ATOM 2109 C C . GLY A 1 275 ? 27.402 5.317 -9.513 1.00 95.12 275 GLY A C 1
ATOM 2110 O O . GLY A 1 275 ? 27.010 6.478 -9.396 1.00 95.12 275 GLY A O 1
ATOM 2111 N N . SER A 1 276 ? 28.316 4.960 -10.421 1.00 96.19 276 SER A N 1
ATOM 2112 C CA . SER A 1 276 ? 29.023 5.913 -11.299 1.00 96.19 276 SER A CA 1
ATOM 2113 C C . SER A 1 276 ? 28.074 6.811 -12.097 1.00 96.19 276 SER A C 1
ATOM 2115 O O . SER A 1 276 ? 28.238 8.024 -12.098 1.00 96.19 276 SER A O 1
ATOM 2117 N N . LEU A 1 277 ? 26.997 6.252 -12.662 1.00 95.75 277 LEU A N 1
ATOM 2118 C CA . LEU A 1 277 ? 25.993 7.022 -13.413 1.00 95.75 277 LEU A CA 1
ATOM 2119 C C . LEU A 1 277 ? 25.344 8.146 -12.586 1.00 95.75 277 LEU A C 1
ATOM 2121 O O . LEU A 1 277 ? 24.974 9.191 -13.120 1.00 95.75 277 LEU A O 1
ATOM 2125 N N . TRP A 1 278 ? 25.170 7.937 -11.279 1.00 96.94 278 TRP A N 1
ATOM 2126 C CA . TRP A 1 278 ? 24.618 8.953 -10.380 1.00 96.94 278 TRP A CA 1
ATOM 2127 C C . TRP A 1 278 ? 25.675 9.984 -9.992 1.00 96.94 278 TRP A C 1
ATOM 2129 O O . TRP A 1 278 ? 25.361 11.169 -9.918 1.00 96.94 278 TRP A O 1
ATOM 2139 N N . GLN A 1 279 ? 26.921 9.549 -9.784 1.00 95.94 279 GLN A N 1
ATOM 2140 C CA . GLN A 1 279 ? 28.053 10.432 -9.488 1.00 95.94 279 GLN A CA 1
ATOM 2141 C C . GLN A 1 279 ? 28.371 11.363 -10.660 1.00 95.94 279 GLN A C 1
ATOM 2143 O O . GLN A 1 279 ? 28.634 12.541 -10.440 1.00 95.94 279 GLN A O 1
ATOM 2148 N N . GLU A 1 280 ? 28.274 10.860 -11.888 1.00 95.75 280 GLU A N 1
ATOM 2149 C CA . GLU A 1 280 ? 28.469 11.611 -13.132 1.00 95.75 280 GLU A CA 1
ATOM 2150 C C . GLU A 1 280 ? 27.245 12.457 -13.523 1.00 95.75 280 GLU A C 1
ATOM 2152 O O . GLU A 1 280 ? 27.312 13.251 -14.460 1.00 95.75 280 GLU A O 1
ATOM 2157 N N . GLY A 1 281 ? 26.109 12.299 -12.833 1.00 95.62 281 GLY A N 1
ATOM 2158 C CA . GLY A 1 281 ? 24.892 13.062 -13.116 1.00 95.62 281 GLY A CA 1
ATOM 2159 C C . GLY A 1 281 ? 24.154 12.640 -14.395 1.00 95.62 281 GLY A C 1
ATOM 2160 O O . GLY A 1 281 ? 23.308 13.384 -14.891 1.00 95.62 281 GLY A O 1
ATOM 2161 N N . THR A 1 282 ? 24.451 11.451 -14.925 1.00 95.50 282 THR A N 1
ATOM 2162 C CA . THR A 1 282 ? 23.922 10.932 -16.197 1.00 95.50 282 THR A CA 1
ATOM 2163 C C . THR A 1 282 ? 22.853 9.849 -16.020 1.00 95.50 282 THR A C 1
ATOM 2165 O O . THR A 1 282 ? 22.202 9.474 -16.992 1.00 95.50 282 THR A O 1
ATOM 2168 N N . ALA A 1 283 ? 22.609 9.354 -14.801 1.00 95.38 283 ALA A N 1
ATOM 2169 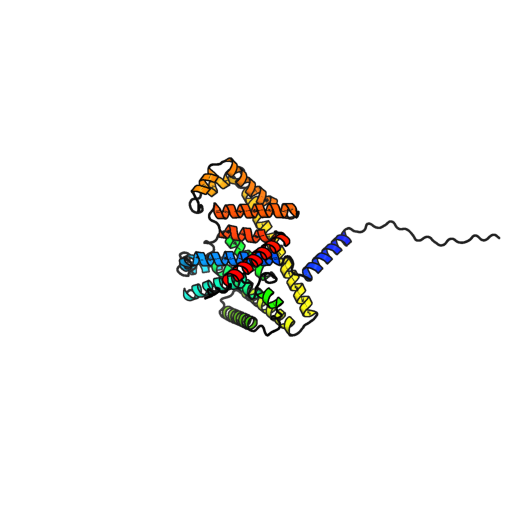C CA . ALA A 1 283 ? 21.703 8.226 -14.553 1.00 95.38 283 ALA A CA 1
ATOM 2170 C C . ALA A 1 283 ? 20.299 8.406 -15.154 1.00 95.38 283 ALA A C 1
ATOM 2172 O O . ALA A 1 283 ? 19.772 7.477 -15.772 1.00 95.38 283 ALA A O 1
ATOM 2173 N N . LEU A 1 284 ? 19.699 9.597 -15.025 1.00 94.25 284 LEU A N 1
ATOM 2174 C CA . LEU A 1 284 ? 18.374 9.841 -15.596 1.00 94.25 284 LEU A CA 1
ATOM 2175 C C . LEU A 1 284 ? 18.386 9.816 -17.131 1.00 94.25 284 LEU A C 1
ATOM 2177 O O . LEU A 1 284 ? 17.412 9.363 -17.726 1.00 94.25 284 LEU A O 1
ATOM 2181 N N . TYR A 1 285 ? 19.473 10.252 -17.778 1.00 94.62 285 TYR A N 1
ATOM 2182 C CA . TYR A 1 285 ? 19.592 10.186 -19.237 1.00 94.62 285 TYR A CA 1
ATOM 2183 C C . TYR A 1 285 ? 19.445 8.745 -19.720 1.00 94.62 285 TYR A C 1
ATOM 2185 O O . TYR A 1 285 ? 18.624 8.474 -20.594 1.00 94.62 285 TYR A O 1
ATOM 2193 N N . TYR A 1 286 ? 20.174 7.814 -19.102 1.00 93.12 286 TYR A N 1
ATOM 2194 C CA . TYR A 1 286 ? 20.091 6.398 -19.452 1.00 93.12 286 TYR A CA 1
ATOM 2195 C C . TYR A 1 286 ? 18.711 5.813 -19.153 1.00 93.12 286 TYR A C 1
ATOM 2197 O O . TYR A 1 286 ? 18.159 5.121 -20.003 1.00 93.12 286 TYR A O 1
ATOM 2205 N N . ALA A 1 287 ? 18.111 6.147 -18.005 1.00 91.88 287 ALA A N 1
ATOM 2206 C CA . ALA A 1 287 ? 16.766 5.686 -17.656 1.00 91.88 287 ALA A CA 1
ATOM 2207 C C . ALA A 1 287 ? 15.704 6.115 -18.689 1.00 91.88 287 ALA A C 1
ATOM 2209 O O . ALA A 1 287 ? 14.826 5.328 -19.037 1.00 91.88 287 ALA A O 1
ATOM 2210 N N . LEU A 1 288 ? 15.813 7.333 -19.231 1.00 92.06 288 LEU A N 1
ATOM 2211 C CA . LEU A 1 288 ? 14.905 7.861 -20.258 1.00 92.06 288 LEU A CA 1
ATOM 2212 C C . LEU A 1 288 ? 15.125 7.267 -21.661 1.00 92.06 288 LEU A C 1
ATOM 2214 O O . LEU A 1 288 ? 14.315 7.529 -22.549 1.00 92.06 288 LEU A O 1
ATOM 2218 N N . HIS A 1 289 ? 16.184 6.480 -21.868 1.00 90.31 289 HIS A N 1
ATOM 2219 C CA . HIS A 1 289 ? 16.479 5.797 -23.135 1.00 90.31 289 HIS A CA 1
ATOM 2220 C C . HIS A 1 289 ? 16.194 4.292 -23.092 1.00 90.31 289 HIS A C 1
ATOM 2222 O O . HIS A 1 289 ? 16.449 3.582 -24.065 1.00 90.31 289 HIS A O 1
ATOM 2228 N N . ILE A 1 290 ? 15.626 3.790 -21.995 1.00 87.50 290 ILE A N 1
ATOM 2229 C CA . ILE A 1 290 ? 15.200 2.397 -21.916 1.00 87.50 290 ILE A CA 1
ATOM 2230 C C . ILE A 1 290 ? 13.873 2.249 -22.687 1.00 87.50 290 ILE A C 1
ATOM 2232 O O . ILE A 1 290 ? 12.812 2.715 -22.261 1.00 87.50 290 ILE A O 1
ATOM 2236 N N . GLY A 1 291 ? 13.933 1.607 -23.857 1.00 76.31 291 GLY A N 1
ATOM 2237 C CA . GLY A 1 291 ? 12.823 1.583 -24.819 1.00 76.31 291 GLY A CA 1
ATOM 2238 C C . GLY A 1 291 ? 11.549 0.870 -24.347 1.00 76.31 291 GLY A C 1
ATOM 2239 O O . GLY A 1 291 ? 10.464 1.205 -24.806 1.00 76.31 291 GLY A O 1
ATOM 2240 N N . ASN A 1 292 ? 11.646 -0.075 -23.408 1.00 77.88 292 ASN A N 1
ATOM 2241 C CA . ASN A 1 292 ? 10.496 -0.843 -22.909 1.00 77.88 292 ASN A CA 1
ATOM 2242 C C . ASN A 1 292 ? 9.779 -0.201 -21.705 1.00 77.88 292 ASN A C 1
ATOM 2244 O O . ASN A 1 292 ? 8.749 -0.713 -21.276 1.00 77.88 292 ASN A O 1
ATOM 2248 N N . VAL A 1 293 ? 10.289 0.911 -21.165 1.00 78.12 293 VAL A N 1
ATOM 2249 C CA . VAL A 1 293 ? 9.723 1.591 -19.984 1.00 78.12 293 VAL A CA 1
ATOM 2250 C C . VAL A 1 293 ? 9.478 3.080 -20.229 1.00 78.12 293 VAL A C 1
ATOM 2252 O O . VAL A 1 293 ? 9.403 3.860 -19.296 1.00 78.12 293 VAL A O 1
ATOM 2255 N N . THR A 1 294 ? 9.337 3.522 -21.476 1.00 85.62 294 THR A N 1
ATOM 2256 C CA . THR A 1 294 ? 9.099 4.939 -21.804 1.00 85.62 294 THR A CA 1
ATOM 2257 C C . THR A 1 294 ? 7.769 5.110 -22.548 1.00 85.62 294 THR A C 1
ATOM 2259 O O . THR A 1 294 ? 7.741 5.093 -23.776 1.00 85.62 294 THR A O 1
ATOM 2262 N N . PRO A 1 295 ? 6.634 5.301 -21.835 1.00 87.25 295 PRO A N 1
ATOM 2263 C CA . PRO A 1 295 ? 5.302 5.358 -22.454 1.00 87.25 295 PRO A CA 1
ATOM 2264 C C . PRO A 1 295 ? 5.132 6.527 -23.421 1.00 87.25 295 PRO A C 1
ATOM 2266 O O . PRO A 1 295 ? 4.334 6.458 -24.352 1.00 87.25 295 PRO A O 1
ATOM 2269 N N . TRP A 1 296 ? 5.881 7.610 -23.192 1.00 90.94 296 TRP A N 1
ATOM 2270 C CA . TRP A 1 296 ? 5.829 8.837 -23.980 1.00 90.94 296 TRP A CA 1
ATOM 2271 C C . TRP A 1 296 ? 7.220 9.172 -24.539 1.00 90.94 296 TRP A C 1
ATOM 2273 O O . TRP A 1 296 ? 7.868 10.102 -24.052 1.00 90.94 296 TRP A O 1
ATOM 2283 N N . PRO A 1 297 ? 7.701 8.473 -25.586 1.00 89.31 297 PRO A N 1
ATOM 2284 C CA . PRO A 1 297 ? 9.071 8.637 -26.081 1.00 89.31 297 PRO A CA 1
ATOM 2285 C C . PRO A 1 297 ? 9.411 10.066 -26.517 1.00 89.31 297 PRO A C 1
ATOM 2287 O O . PRO A 1 297 ? 10.560 10.490 -26.435 1.00 89.31 297 PRO A O 1
ATOM 2290 N N . ALA A 1 298 ? 8.429 10.834 -26.999 1.00 91.88 298 ALA A N 1
ATOM 2291 C CA . ALA A 1 298 ? 8.625 12.243 -27.339 1.00 91.88 298 ALA A CA 1
ATOM 2292 C C . ALA A 1 298 ? 8.913 13.102 -26.096 1.00 91.88 298 ALA A C 1
ATOM 2294 O O . ALA A 1 298 ? 9.829 13.920 -26.118 1.00 91.88 298 ALA A O 1
ATOM 2295 N N . LEU A 1 299 ? 8.177 12.877 -25.004 1.00 91.62 299 LEU A N 1
ATOM 2296 C CA . LEU A 1 299 ? 8.378 13.581 -23.739 1.00 91.62 299 LEU A CA 1
ATOM 2297 C C . LEU A 1 299 ? 9.719 13.194 -23.105 1.00 91.62 299 LEU A C 1
ATOM 2299 O O . LEU A 1 299 ? 10.482 14.074 -22.713 1.00 91.62 299 LEU A O 1
ATOM 2303 N N . SER A 1 300 ? 10.039 11.898 -23.067 1.00 92.81 300 SER A N 1
ATOM 2304 C CA . SER A 1 300 ? 11.313 11.410 -22.526 1.00 92.81 300 SER A CA 1
ATOM 2305 C C . SER A 1 300 ? 12.507 11.972 -23.302 1.00 92.81 300 SER A C 1
ATOM 2307 O O . SER A 1 300 ? 13.452 12.457 -22.683 1.00 92.81 300 SER A O 1
ATOM 2309 N N . ARG A 1 301 ? 12.437 12.025 -24.642 1.00 91.62 301 ARG A N 1
ATOM 2310 C CA . ARG A 1 301 ? 13.468 12.671 -25.477 1.00 91.62 301 ARG A CA 1
ATOM 2311 C C . ARG A 1 301 ? 13.556 14.179 -25.259 1.00 91.62 301 ARG A C 1
ATOM 2313 O O . ARG A 1 301 ? 14.660 14.709 -25.232 1.00 91.62 301 ARG A O 1
ATOM 2320 N N . ALA A 1 302 ? 12.430 14.870 -25.080 1.00 93.88 302 ALA A N 1
ATOM 2321 C CA . ALA A 1 302 ? 12.436 16.306 -24.802 1.00 93.88 302 ALA A CA 1
ATOM 2322 C C . ALA A 1 302 ? 13.156 16.620 -23.481 1.00 93.88 302 ALA A C 1
ATOM 2324 O O . ALA A 1 302 ? 13.971 17.539 -23.432 1.00 93.88 302 ALA A O 1
ATOM 2325 N N . VAL A 1 303 ? 12.914 15.829 -22.430 1.00 93.31 303 VAL A N 1
ATOM 2326 C CA . VAL A 1 303 ? 13.635 15.956 -21.152 1.00 93.31 303 VAL A CA 1
ATOM 2327 C C . VAL A 1 303 ? 15.110 15.589 -21.326 1.00 93.31 303 VAL A C 1
ATOM 2329 O O . VAL A 1 303 ? 15.982 16.348 -20.908 1.00 93.31 303 VAL A O 1
ATOM 2332 N N . ALA A 1 304 ? 15.400 14.464 -21.982 1.00 93.88 304 ALA A N 1
ATOM 2333 C CA . ALA A 1 304 ? 16.765 13.981 -22.166 1.00 93.88 304 ALA A CA 1
ATOM 2334 C C . ALA A 1 304 ? 17.624 14.882 -23.074 1.00 93.88 304 ALA A C 1
ATOM 2336 O O . ALA A 1 304 ? 18.845 14.875 -22.952 1.00 93.88 304 ALA A O 1
ATOM 2337 N N . GLY A 1 305 ? 17.001 15.686 -23.942 1.00 94.69 305 GLY A N 1
ATOM 2338 C CA . GLY A 1 305 ? 17.676 16.687 -24.771 1.00 94.69 305 GLY A CA 1
ATOM 2339 C C . GLY A 1 305 ? 18.201 17.904 -23.999 1.00 94.69 305 GLY A C 1
ATOM 2340 O O . GLY A 1 305 ? 18.954 18.693 -24.561 1.00 94.69 305 GLY A O 1
ATOM 2341 N N . HIS A 1 306 ? 17.836 18.066 -22.721 1.00 96.25 306 HIS A N 1
ATOM 2342 C CA . HIS A 1 306 ? 18.279 19.177 -21.878 1.00 96.25 306 HIS A CA 1
ATOM 2343 C C . HIS A 1 306 ? 19.225 18.691 -20.772 1.00 96.25 306 HIS A C 1
ATOM 2345 O O . HIS A 1 306 ? 18.787 18.338 -19.675 1.00 96.25 306 HIS A O 1
ATOM 2351 N N . SER A 1 307 ? 20.538 18.738 -21.018 1.00 95.12 307 SER A N 1
ATOM 2352 C CA . SER A 1 307 ? 21.559 18.217 -20.091 1.00 95.12 307 SER A CA 1
ATOM 2353 C C . SER A 1 307 ? 21.474 18.811 -18.682 1.00 95.12 307 SER A C 1
ATOM 2355 O O . SER A 1 307 ? 21.625 18.087 -17.702 1.00 95.12 307 SER A O 1
ATOM 2357 N N . LEU A 1 308 ? 21.166 20.109 -18.554 1.00 96.31 308 LEU A N 1
ATOM 2358 C CA . LEU A 1 308 ? 20.998 20.749 -17.245 1.00 96.31 308 LEU A CA 1
ATOM 2359 C C . LEU A 1 308 ? 19.796 20.181 -16.473 1.00 96.31 308 LEU A C 1
ATOM 2361 O O . LEU A 1 308 ? 19.887 19.970 -15.268 1.00 96.31 308 LEU A O 1
ATOM 2365 N N . VAL A 1 309 ? 18.680 19.902 -17.152 1.00 96.00 309 VAL A N 1
ATOM 2366 C CA . VAL A 1 309 ? 17.490 19.311 -16.518 1.00 96.00 309 VAL A CA 1
ATOM 2367 C C . VAL A 1 309 ? 17.802 17.898 -16.036 1.00 96.00 309 VAL A C 1
ATOM 2369 O O . VAL A 1 309 ? 17.501 17.562 -14.893 1.00 96.00 309 VAL A O 1
ATOM 2372 N N . VAL A 1 310 ? 18.461 17.092 -16.872 1.00 96.75 310 VAL A N 1
ATOM 2373 C CA . VAL A 1 310 ? 18.909 15.739 -16.511 1.00 96.75 310 VAL A CA 1
ATOM 2374 C C . VAL A 1 310 ? 19.831 15.767 -15.292 1.00 96.75 310 VAL A C 1
ATOM 2376 O O . VAL A 1 310 ? 19.612 15.001 -14.352 1.00 96.75 310 VAL A O 1
ATOM 2379 N N . LEU A 1 311 ? 20.819 16.665 -15.282 1.00 96.81 311 LEU A N 1
ATOM 2380 C CA . LEU A 1 311 ? 21.769 16.832 -14.183 1.00 96.81 311 LEU A CA 1
ATOM 2381 C C . LEU A 1 311 ? 21.046 17.164 -12.870 1.00 96.81 311 LEU A C 1
ATOM 2383 O O . LEU A 1 311 ? 21.232 16.490 -11.855 1.00 96.81 311 LEU A O 1
ATOM 2387 N N . LEU A 1 312 ? 20.175 18.181 -12.905 1.00 96.94 312 LEU A N 1
ATOM 2388 C CA . LEU A 1 312 ? 19.423 18.647 -11.739 1.00 96.94 312 LEU A CA 1
ATOM 2389 C C . LEU A 1 312 ? 18.474 17.577 -11.199 1.00 96.94 312 LEU A C 1
ATOM 2391 O O . LEU A 1 312 ? 18.375 17.413 -9.986 1.00 96.94 312 LEU A O 1
ATOM 2395 N N . LEU A 1 313 ? 17.793 16.830 -12.069 1.00 96.56 313 LEU A N 1
ATOM 2396 C CA . LEU A 1 313 ? 16.897 15.755 -11.644 1.00 96.56 313 LEU A CA 1
ATOM 2397 C C . LEU A 1 313 ? 17.665 14.535 -11.119 1.00 96.56 313 LEU A C 1
ATOM 2399 O O . LEU A 1 313 ? 17.222 13.921 -10.147 1.00 96.56 313 LEU A O 1
ATOM 2403 N N . THR A 1 314 ? 18.820 14.206 -11.706 1.00 96.81 314 THR A N 1
ATOM 2404 C CA . THR A 1 314 ? 19.669 13.092 -11.253 1.00 96.81 314 THR A CA 1
ATOM 2405 C C . THR A 1 314 ? 20.176 13.344 -9.834 1.00 96.81 314 THR A C 1
ATOM 2407 O O . THR A 1 314 ? 19.897 12.550 -8.933 1.00 96.81 314 THR A O 1
ATOM 2410 N N . TYR A 1 315 ? 20.835 14.480 -9.588 1.00 97.62 315 TYR A N 1
ATOM 2411 C CA . TYR A 1 315 ? 21.292 14.817 -8.236 1.00 97.62 315 TYR A CA 1
ATOM 2412 C C . TYR A 1 315 ? 20.136 15.144 -7.292 1.00 97.62 315 TYR A C 1
ATOM 2414 O O . TYR A 1 315 ? 20.161 14.742 -6.129 1.00 97.62 315 TYR A O 1
ATOM 2422 N N . GLY A 1 316 ? 19.100 15.830 -7.781 1.00 97.12 316 GLY A N 1
ATOM 2423 C CA . GLY A 1 316 ? 17.920 16.184 -6.996 1.00 97.12 316 GLY A CA 1
ATOM 2424 C C . GLY A 1 316 ? 17.209 14.960 -6.423 1.00 97.12 316 GLY A C 1
ATOM 2425 O O . GLY A 1 316 ? 16.817 14.984 -5.260 1.00 97.12 316 GLY A O 1
ATOM 2426 N N . THR A 1 317 ? 17.124 13.872 -7.194 1.00 96.88 317 THR A N 1
ATOM 2427 C CA . THR A 1 317 ? 16.581 12.582 -6.737 1.00 96.88 317 THR A CA 1
ATOM 2428 C C . THR A 1 317 ? 17.373 12.035 -5.548 1.00 96.88 317 THR A C 1
ATOM 2430 O O . THR A 1 317 ? 16.792 11.724 -4.510 1.00 96.88 317 THR A O 1
ATOM 2433 N N . VAL A 1 318 ? 18.705 11.971 -5.657 1.00 97.38 318 VAL A N 1
ATOM 2434 C CA . VAL A 1 318 ? 19.572 11.445 -4.586 1.00 97.38 318 VAL A CA 1
ATOM 2435 C C . VAL A 1 318 ? 19.506 12.324 -3.338 1.00 97.38 318 VAL A C 1
ATOM 2437 O O . VAL A 1 318 ? 19.329 11.815 -2.231 1.00 97.38 318 VAL A O 1
ATOM 2440 N N . ILE A 1 319 ? 19.596 13.647 -3.508 1.00 97.19 319 ILE A N 1
ATOM 2441 C CA . ILE A 1 319 ? 19.510 14.608 -2.402 1.00 97.19 319 ILE A CA 1
ATOM 2442 C C . ILE A 1 319 ? 18.164 14.474 -1.690 1.00 97.19 319 ILE A C 1
ATOM 2444 O O . ILE A 1 319 ? 18.134 14.417 -0.462 1.00 97.19 319 ILE A O 1
ATOM 2448 N N . ALA A 1 320 ? 17.057 14.399 -2.433 1.00 97.62 320 ALA A N 1
ATOM 2449 C CA . ALA A 1 320 ? 15.725 14.267 -1.855 1.00 97.62 320 ALA A CA 1
ATOM 2450 C C . ALA A 1 320 ? 15.564 12.953 -1.072 1.00 97.62 320 ALA A C 1
ATOM 2452 O O . ALA A 1 320 ? 15.097 12.987 0.067 1.00 97.62 320 ALA A O 1
ATOM 2453 N N . GLU A 1 321 ? 16.004 11.821 -1.632 1.00 97.69 321 GLU A N 1
ATOM 2454 C CA . GLU A 1 321 ? 15.928 10.502 -0.988 1.00 97.69 321 GLU A CA 1
ATOM 2455 C C . GLU A 1 321 ? 16.745 10.433 0.312 1.00 97.69 321 GLU A C 1
ATOM 2457 O O . GLU A 1 321 ? 16.252 9.951 1.335 1.00 97.69 321 GLU A O 1
ATOM 2462 N N . VAL A 1 322 ? 17.971 10.965 0.307 1.00 96.81 322 VAL A N 1
ATOM 2463 C CA . VAL A 1 322 ? 18.843 10.977 1.493 1.00 96.81 322 VAL A CA 1
ATOM 2464 C C . VAL A 1 322 ? 18.357 11.988 2.531 1.00 96.81 322 VAL A C 1
ATOM 2466 O O . VAL A 1 322 ? 18.357 11.691 3.724 1.00 96.81 322 VAL A O 1
ATOM 2469 N N . ALA A 1 323 ? 17.903 13.171 2.107 1.00 96.62 323 ALA A N 1
ATOM 2470 C CA . ALA A 1 323 ? 17.417 14.210 3.013 1.00 96.62 323 ALA A CA 1
ATOM 2471 C C . ALA A 1 323 ? 16.059 13.868 3.646 1.00 96.62 323 ALA A C 1
ATOM 2473 O O . ALA A 1 323 ? 15.736 14.404 4.711 1.00 96.62 323 ALA A O 1
ATOM 2474 N N . PHE A 1 324 ? 15.271 12.985 3.019 1.00 97.25 324 PHE A N 1
ATOM 2475 C CA . PHE A 1 324 ? 13.912 12.637 3.428 1.00 97.25 324 PHE A CA 1
ATOM 2476 C C . PHE A 1 324 ? 13.752 12.411 4.941 1.00 97.25 324 PHE A C 1
ATOM 2478 O O . PHE A 1 324 ? 13.073 13.230 5.570 1.00 97.25 324 PHE A O 1
ATOM 2485 N N . PRO A 1 325 ? 14.386 11.401 5.578 1.00 96.00 325 PRO A N 1
ATOM 2486 C CA . PRO A 1 325 ? 14.168 11.110 6.999 1.00 96.00 325 PRO A CA 1
ATOM 2487 C C . PRO A 1 325 ? 14.524 12.283 7.924 1.00 96.00 325 PRO A C 1
ATOM 2489 O O . PRO A 1 325 ? 13.856 12.496 8.937 1.00 96.00 325 PRO A O 1
ATOM 2492 N N . PHE A 1 326 ? 15.534 13.081 7.568 1.00 95.81 326 PHE A N 1
ATOM 2493 C CA . PHE A 1 326 ? 15.988 14.218 8.370 1.00 95.81 326 PHE A CA 1
ATOM 2494 C C . PHE A 1 326 ? 15.015 15.398 8.274 1.00 95.81 326 PHE A C 1
ATOM 2496 O O . PHE A 1 326 ? 14.670 16.024 9.281 1.00 95.81 326 PHE A O 1
ATOM 2503 N N . LEU A 1 327 ? 14.501 15.673 7.072 1.00 96.50 327 LEU A N 1
ATOM 2504 C CA . LEU A 1 327 ? 13.564 16.770 6.835 1.00 96.50 327 LEU A CA 1
ATOM 2505 C C . LEU A 1 327 ? 12.159 16.491 7.385 1.00 96.50 327 LEU A C 1
ATOM 2507 O O . LEU A 1 327 ? 11.405 17.444 7.606 1.00 96.50 327 LEU A O 1
ATOM 2511 N N . LEU A 1 328 ? 11.809 15.235 7.692 1.00 94.69 328 LEU A N 1
ATOM 2512 C CA . LEU A 1 328 ? 10.548 14.887 8.361 1.00 94.69 328 LEU A CA 1
ATOM 2513 C C . LEU A 1 328 ? 10.444 15.427 9.797 1.00 94.69 328 LEU A C 1
ATOM 2515 O O . LEU A 1 328 ? 9.329 15.603 10.308 1.00 94.69 328 LEU A O 1
ATOM 2519 N N . LEU A 1 329 ? 11.565 15.706 10.467 1.00 92.31 329 LEU A N 1
ATOM 2520 C CA . LEU A 1 329 ? 11.576 16.112 11.877 1.00 92.31 329 LEU A CA 1
ATOM 2521 C C . LEU A 1 329 ? 10.933 17.488 12.097 1.00 92.31 329 LEU A C 1
ATOM 2523 O O . LEU A 1 329 ? 10.250 17.706 13.099 1.00 92.31 329 LEU A O 1
ATOM 2527 N N . ASN A 1 330 ? 11.059 18.398 11.129 1.00 93.81 330 ASN A N 1
ATOM 2528 C CA . ASN A 1 330 ? 10.452 19.723 11.190 1.00 93.81 330 ASN A CA 1
ATOM 2529 C C . ASN A 1 330 ? 9.159 19.781 10.359 1.00 93.81 330 ASN A C 1
ATOM 2531 O O . ASN A 1 330 ? 9.111 19.406 9.195 1.00 93.81 330 ASN A O 1
ATOM 2535 N N . ARG A 1 331 ? 8.077 20.296 10.957 1.00 89.56 331 ARG A N 1
ATOM 2536 C CA . ARG A 1 331 ? 6.735 20.362 10.345 1.00 89.56 331 ARG A CA 1
ATOM 2537 C C . ARG A 1 331 ? 6.681 21.070 8.981 1.00 89.56 331 ARG A C 1
ATOM 2539 O O . ARG A 1 331 ? 5.834 20.719 8.160 1.00 89.56 331 ARG A O 1
ATOM 2546 N N . ARG A 1 332 ? 7.529 22.084 8.755 1.00 91.06 332 ARG A N 1
ATOM 2547 C CA . ARG A 1 332 ? 7.544 22.866 7.505 1.00 91.06 332 ARG A CA 1
ATOM 2548 C C . ARG A 1 332 ? 8.264 22.093 6.406 1.00 91.06 332 ARG A C 1
ATOM 2550 O O . ARG A 1 332 ? 7.680 21.841 5.356 1.00 91.06 332 ARG A O 1
ATOM 2557 N N . THR A 1 333 ? 9.488 21.658 6.694 1.00 95.62 333 THR A N 1
ATOM 2558 C CA . THR A 1 333 ? 10.316 20.880 5.765 1.00 95.62 333 THR A CA 1
ATOM 2559 C C . THR A 1 333 ? 9.695 19.526 5.457 1.00 95.62 333 THR A C 1
ATOM 2561 O O . THR A 1 333 ? 9.758 19.104 4.314 1.00 95.62 333 THR A O 1
ATOM 2564 N N . ARG A 1 334 ? 8.993 18.904 6.416 1.00 95.25 334 ARG A N 1
ATOM 2565 C CA . ARG A 1 334 ? 8.231 17.665 6.215 1.00 95.25 334 ARG A CA 1
ATOM 2566 C C . ARG A 1 334 ? 7.250 17.781 5.062 1.00 95.25 334 ARG A C 1
ATOM 2568 O O . ARG A 1 334 ? 7.203 16.913 4.207 1.00 95.25 334 ARG A O 1
ATOM 2575 N N . THR A 1 335 ? 6.443 18.840 5.048 1.00 93.94 335 THR A N 1
ATOM 2576 C CA . THR A 1 335 ? 5.440 18.992 3.987 1.00 93.94 335 THR A CA 1
ATOM 2577 C C . THR A 1 335 ? 6.130 19.256 2.652 1.00 93.94 335 THR A C 1
ATOM 2579 O O . THR A 1 335 ? 5.752 18.658 1.656 1.00 93.94 335 THR A O 1
ATOM 2582 N N . ALA A 1 336 ? 7.170 20.096 2.637 1.00 95.88 336 ALA A N 1
ATOM 2583 C CA . ALA A 1 336 ? 7.926 20.388 1.423 1.00 95.88 336 ALA A CA 1
ATOM 2584 C C . ALA A 1 336 ? 8.579 19.130 0.826 1.00 95.88 336 ALA A C 1
ATOM 2586 O O . ALA A 1 336 ? 8.353 18.838 -0.344 1.00 95.88 336 ALA A O 1
ATOM 2587 N N . ILE A 1 337 ? 9.317 18.353 1.627 1.00 97.31 337 ILE A N 1
ATOM 2588 C CA . ILE A 1 337 ? 10.006 17.154 1.138 1.00 97.31 337 ILE A CA 1
ATOM 2589 C C . ILE A 1 337 ? 9.017 16.081 0.681 1.00 97.31 337 ILE A C 1
ATOM 2591 O O . ILE A 1 337 ? 9.220 15.490 -0.368 1.00 97.31 337 ILE A O 1
ATOM 2595 N N . VAL A 1 338 ? 7.894 15.895 1.382 1.00 97.38 338 VAL A N 1
ATOM 2596 C CA . VAL A 1 338 ? 6.835 14.964 0.953 1.00 97.38 338 VAL A CA 1
ATOM 2597 C C . VAL A 1 338 ? 6.258 15.368 -0.405 1.00 97.38 338 VAL A C 1
ATOM 2599 O O . VAL A 1 338 ? 6.060 14.509 -1.254 1.00 97.38 338 VAL A O 1
ATOM 2602 N N . MET A 1 339 ? 6.036 16.664 -0.651 1.00 96.56 339 MET A N 1
ATOM 2603 C CA . MET A 1 339 ? 5.571 17.133 -1.962 1.00 96.56 339 MET A CA 1
ATOM 2604 C C . MET A 1 339 ? 6.623 16.930 -3.060 1.00 96.56 339 MET A C 1
ATOM 2606 O O . MET A 1 339 ? 6.257 16.585 -4.180 1.00 96.56 339 MET A O 1
ATOM 2610 N N . VAL A 1 340 ? 7.912 17.109 -2.745 1.00 97.81 340 VAL A N 1
ATOM 2611 C CA . VAL A 1 340 ? 9.017 16.815 -3.674 1.00 97.81 340 VAL A CA 1
ATOM 2612 C C . VAL A 1 340 ? 9.052 15.326 -4.017 1.00 97.81 340 VAL A C 1
ATOM 2614 O O . VAL A 1 340 ? 9.078 14.993 -5.197 1.00 97.81 340 VAL A O 1
ATOM 2617 N N . MET A 1 341 ? 8.966 14.435 -3.024 1.00 97.94 341 MET A N 1
ATOM 2618 C CA . MET A 1 341 ? 8.949 12.982 -3.247 1.00 97.94 341 MET A CA 1
ATOM 2619 C C . MET A 1 341 ? 7.729 12.540 -4.055 1.00 97.94 341 MET A C 1
ATOM 2621 O O . MET A 1 341 ? 7.868 11.814 -5.036 1.00 97.94 341 MET A O 1
ATOM 2625 N N . MET A 1 342 ? 6.540 13.050 -3.726 1.00 97.81 342 MET A N 1
ATOM 2626 C CA . MET A 1 342 ? 5.331 12.779 -4.507 1.00 97.81 342 MET A CA 1
ATOM 2627 C C . MET A 1 342 ? 5.458 13.270 -5.954 1.00 97.81 342 MET A C 1
ATOM 2629 O O . MET A 1 342 ? 5.020 12.580 -6.873 1.00 97.81 342 MET A O 1
ATOM 2633 N N . GLY A 1 343 ? 6.059 14.445 -6.169 1.00 97.88 343 GLY A N 1
ATOM 2634 C CA . GLY A 1 343 ? 6.327 14.986 -7.503 1.00 97.88 343 GLY A CA 1
ATOM 2635 C C . GLY A 1 343 ? 7.333 14.143 -8.285 1.00 97.88 343 GLY A C 1
ATOM 2636 O O . GLY A 1 343 ? 7.111 13.856 -9.459 1.00 97.88 343 GLY A O 1
ATOM 2637 N N . MET A 1 344 ? 8.393 13.684 -7.621 1.00 97.00 344 MET A N 1
ATOM 2638 C CA . MET A 1 344 ? 9.376 12.762 -8.186 1.00 97.00 344 MET A CA 1
ATOM 2639 C C . MET A 1 344 ? 8.713 11.450 -8.619 1.00 97.00 344 MET A C 1
ATOM 2641 O O . MET A 1 344 ? 8.871 11.040 -9.766 1.00 97.00 344 MET A O 1
ATOM 2645 N N . HIS A 1 345 ? 7.900 10.830 -7.758 1.00 97.56 345 HIS A N 1
ATOM 2646 C CA . HIS A 1 345 ? 7.168 9.606 -8.103 1.00 97.56 345 HIS A CA 1
ATOM 2647 C C . HIS A 1 345 ? 6.154 9.825 -9.215 1.00 97.56 345 HIS A C 1
ATOM 2649 O O . HIS A 1 345 ? 6.044 8.982 -10.102 1.00 97.56 345 HIS A O 1
ATOM 2655 N N . ALA A 1 346 ? 5.455 10.960 -9.233 1.00 97.00 346 ALA A N 1
ATOM 2656 C CA . ALA A 1 346 ? 4.594 11.316 -10.356 1.00 97.00 346 ALA A CA 1
ATOM 2657 C C . ALA A 1 346 ? 5.396 11.412 -11.668 1.00 97.00 346 ALA A C 1
ATOM 2659 O O . ALA A 1 346 ? 4.941 10.903 -12.688 1.00 97.00 346 ALA A O 1
ATOM 2660 N N . GLY A 1 347 ? 6.604 11.985 -11.626 1.00 95.00 347 GLY A N 1
ATOM 2661 C CA . GLY A 1 347 ? 7.542 12.019 -12.750 1.00 95.00 347 GLY A CA 1
ATOM 2662 C C . GLY A 1 347 ? 8.000 10.631 -13.203 1.00 95.00 347 GLY A C 1
ATOM 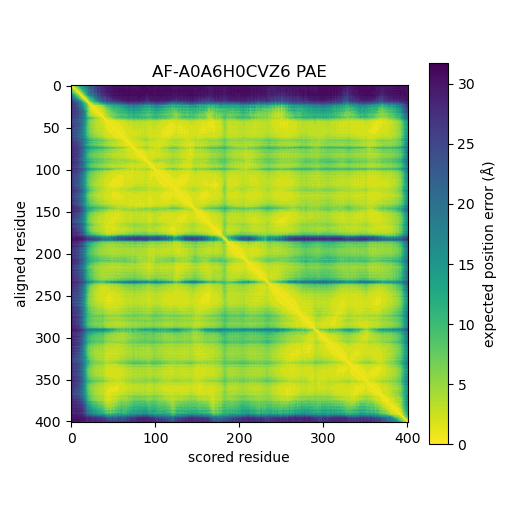2663 O O . GLY A 1 347 ? 7.991 10.350 -14.395 1.00 95.00 347 GLY A O 1
ATOM 2664 N N . ILE A 1 348 ? 8.329 9.727 -12.276 1.00 93.94 348 ILE A N 1
ATOM 2665 C CA . ILE A 1 348 ? 8.662 8.325 -12.595 1.00 93.94 348 ILE A CA 1
ATOM 2666 C C . ILE A 1 348 ? 7.463 7.633 -13.263 1.00 93.94 348 ILE A C 1
ATOM 2668 O O . ILE A 1 348 ? 7.618 6.953 -14.274 1.00 93.94 348 ILE A O 1
ATOM 2672 N N . GLY A 1 349 ? 6.251 7.851 -12.752 1.00 93.88 349 GLY A N 1
ATOM 2673 C CA . GLY A 1 349 ? 5.046 7.205 -13.272 1.00 93.88 349 GLY A CA 1
ATOM 2674 C C . GLY A 1 349 ? 4.716 7.642 -14.698 1.00 93.88 349 GLY A C 1
ATOM 2675 O O . GLY A 1 349 ? 4.238 6.834 -15.491 1.00 93.88 349 GLY A O 1
ATOM 2676 N N . THR A 1 350 ? 4.998 8.903 -15.036 1.00 92.88 350 THR A N 1
ATOM 2677 C CA . THR A 1 350 ? 4.765 9.452 -16.375 1.00 92.88 350 THR A CA 1
ATOM 2678 C C . THR A 1 350 ? 5.916 9.164 -17.335 1.00 92.88 350 THR A C 1
ATOM 2680 O O . THR A 1 350 ? 5.664 8.710 -18.445 1.00 92.88 350 THR A O 1
ATOM 2683 N N . LEU A 1 351 ? 7.167 9.393 -16.932 1.00 92.69 351 LEU A N 1
ATOM 2684 C CA . LEU A 1 351 ? 8.335 9.290 -17.815 1.00 92.69 351 LEU A CA 1
ATOM 2685 C C . LEU A 1 351 ? 8.849 7.857 -17.975 1.00 92.69 351 LEU A C 1
ATOM 2687 O O . LEU A 1 351 ? 9.303 7.503 -19.061 1.00 92.69 351 LEU A O 1
ATOM 2691 N N . LEU A 1 352 ? 8.777 7.050 -16.909 1.00 91.19 352 LEU A N 1
ATOM 2692 C CA . LEU A 1 352 ? 9.367 5.708 -16.841 1.00 91.19 352 LEU A CA 1
ATOM 2693 C C . LEU A 1 352 ? 8.325 4.579 -16.846 1.00 91.19 352 LEU A C 1
ATOM 2695 O O . LEU A 1 352 ? 8.660 3.439 -16.558 1.00 91.19 352 LEU A O 1
ATOM 2699 N N . GLY A 1 353 ? 7.054 4.862 -17.143 1.00 89.56 353 GLY A N 1
ATOM 2700 C CA . GLY A 1 353 ? 6.058 3.805 -17.367 1.00 89.56 353 GLY A CA 1
ATOM 2701 C C . GLY A 1 353 ? 5.774 2.907 -16.171 1.00 89.56 353 GLY A C 1
ATOM 2702 O O . GLY A 1 353 ? 5.298 1.787 -16.338 1.00 89.56 353 GLY A O 1
ATOM 2703 N N . LEU A 1 354 ? 6.006 3.417 -14.961 1.00 91.69 354 LEU A N 1
ATOM 2704 C CA . LEU A 1 354 ? 5.794 2.706 -13.704 1.00 91.69 354 LEU A CA 1
ATOM 2705 C C . LEU A 1 354 ? 4.629 3.318 -12.894 1.00 91.69 354 LEU A C 1
ATOM 2707 O O . LEU A 1 354 ? 4.823 3.738 -11.752 1.00 91.69 354 LEU A O 1
ATOM 2711 N N . PRO A 1 355 ? 3.392 3.392 -13.431 1.00 93.31 355 PRO A N 1
ATOM 2712 C CA . PRO A 1 355 ? 2.302 4.124 -12.785 1.00 93.31 355 PRO A CA 1
ATOM 2713 C C . PRO A 1 355 ? 1.874 3.512 -11.445 1.00 93.31 355 PRO A C 1
ATOM 2715 O O . PRO A 1 355 ? 1.585 4.251 -10.506 1.00 93.31 355 PRO A O 1
ATOM 2718 N N . PHE A 1 356 ? 1.855 2.180 -11.317 1.00 93.50 356 PHE A N 1
ATOM 2719 C CA . PHE A 1 356 ? 1.436 1.511 -10.076 1.00 93.50 356 PHE A CA 1
ATOM 2720 C C . PHE A 1 356 ? 2.502 1.568 -8.985 1.00 93.50 356 PHE A C 1
ATOM 2722 O O . PHE A 1 356 ? 2.159 1.786 -7.823 1.00 93.50 356 PHE A O 1
ATOM 2729 N N . PHE A 1 357 ? 3.782 1.463 -9.364 1.00 94.12 357 PHE A N 1
ATOM 2730 C CA . PHE A 1 357 ? 4.907 1.759 -8.475 1.00 94.12 357 PHE A CA 1
ATOM 2731 C C . PHE A 1 357 ? 4.756 3.164 -7.895 1.00 94.12 357 PHE A C 1
ATOM 2733 O O . PHE A 1 357 ? 4.691 3.344 -6.679 1.00 94.12 357 PHE A O 1
ATOM 2740 N N . SER A 1 358 ? 4.610 4.156 -8.774 1.00 96.50 358 SER A N 1
ATOM 2741 C CA . SER A 1 358 ? 4.492 5.552 -8.380 1.00 96.50 358 SER A CA 1
ATOM 2742 C C . SER A 1 358 ? 3.262 5.807 -7.524 1.00 96.50 358 SER A C 1
ATOM 2744 O O . SER A 1 358 ? 3.348 6.526 -6.533 1.00 96.50 358 SER A O 1
ATOM 2746 N N . LEU A 1 359 ? 2.124 5.190 -7.847 1.00 96.75 359 LEU A N 1
ATOM 2747 C CA . LEU A 1 359 ? 0.916 5.309 -7.039 1.00 96.75 359 LEU A CA 1
ATOM 2748 C C . LEU A 1 359 ? 1.111 4.711 -5.638 1.00 96.75 359 LEU A C 1
ATOM 2750 O O . LEU A 1 359 ? 0.726 5.347 -4.658 1.00 96.75 359 LEU A O 1
ATOM 2754 N N . ALA A 1 360 ? 1.730 3.532 -5.521 1.00 96.75 360 ALA A N 1
ATOM 2755 C CA . ALA A 1 360 ? 2.038 2.923 -4.226 1.00 96.75 360 ALA A CA 1
ATOM 2756 C C . ALA A 1 360 ? 2.959 3.821 -3.382 1.00 96.75 360 ALA A C 1
ATOM 2758 O O . ALA A 1 360 ? 2.672 4.055 -2.205 1.00 96.75 360 ALA A O 1
ATOM 2759 N N . MET A 1 361 ? 4.006 4.385 -3.991 1.00 97.69 361 MET A N 1
ATOM 2760 C CA . MET A 1 361 ? 4.938 5.291 -3.314 1.00 97.69 361 MET A CA 1
ATOM 2761 C C . MET A 1 361 ? 4.272 6.610 -2.893 1.00 97.69 361 MET A C 1
ATOM 2763 O O . MET A 1 361 ? 4.407 7.021 -1.744 1.00 97.69 361 MET A O 1
ATOM 2767 N N . ILE A 1 362 ? 3.461 7.231 -3.758 1.00 98.00 362 ILE A N 1
ATOM 2768 C CA . ILE A 1 362 ? 2.697 8.449 -3.425 1.00 98.00 362 ILE A CA 1
ATOM 2769 C C . ILE A 1 362 ? 1.736 8.189 -2.256 1.00 98.00 362 ILE A C 1
ATOM 2771 O O . ILE A 1 362 ? 1.592 9.017 -1.354 1.00 98.00 362 ILE A O 1
ATOM 2775 N N . VAL A 1 363 ? 1.068 7.033 -2.245 1.00 97.31 363 VAL A N 1
ATOM 2776 C CA . VAL A 1 363 ? 0.176 6.640 -1.145 1.00 97.31 363 VAL A CA 1
ATOM 2777 C C . VAL A 1 363 ? 0.954 6.452 0.158 1.00 97.31 363 VAL A C 1
ATOM 2779 O O . VAL A 1 363 ? 0.481 6.887 1.211 1.00 97.31 363 VAL A O 1
ATOM 2782 N N . ALA A 1 364 ? 2.140 5.847 0.100 1.00 97.06 364 ALA A N 1
ATOM 2783 C CA . ALA A 1 364 ? 3.017 5.700 1.255 1.00 97.06 364 ALA A CA 1
ATOM 2784 C C . ALA A 1 364 ? 3.489 7.067 1.786 1.00 97.06 364 ALA A C 1
ATOM 2786 O O . ALA A 1 364 ? 3.365 7.343 2.980 1.00 97.06 364 ALA A O 1
ATOM 2787 N N . ASP A 1 365 ? 3.910 7.977 0.907 1.00 97.25 365 ASP A N 1
ATOM 2788 C CA . ASP A 1 365 ? 4.328 9.337 1.271 1.00 97.25 365 ASP A CA 1
ATOM 2789 C C . ASP A 1 365 ? 3.220 10.136 1.960 1.00 97.25 365 ASP A C 1
ATOM 2791 O O . ASP A 1 365 ? 3.476 10.947 2.859 1.00 97.25 365 ASP A O 1
ATOM 2795 N N . ALA A 1 366 ? 1.960 9.884 1.592 1.00 96.56 366 ALA A N 1
ATOM 2796 C CA . ALA A 1 366 ? 0.810 10.569 2.169 1.00 96.56 366 ALA A CA 1
ATOM 2797 C C . ALA A 1 366 ? 0.650 10.328 3.682 1.00 96.56 366 ALA A C 1
ATOM 2799 O O . ALA A 1 366 ? -0.020 11.116 4.357 1.00 96.56 366 ALA A O 1
ATOM 2800 N N . VAL A 1 367 ? 1.309 9.307 4.244 1.00 96.50 367 VAL A N 1
ATOM 2801 C CA . VAL A 1 367 ? 1.396 9.072 5.697 1.00 96.50 367 VAL A CA 1
ATOM 2802 C C . VAL A 1 367 ? 2.035 10.252 6.425 1.00 96.50 367 VAL A C 1
ATOM 2804 O O . VAL A 1 367 ? 1.658 10.569 7.553 1.00 96.50 367 VAL A O 1
ATOM 2807 N N . PHE A 1 368 ? 2.968 10.949 5.785 1.00 96.88 368 PHE A N 1
ATOM 2808 C CA . PHE A 1 368 ? 3.677 12.068 6.397 1.00 96.88 368 PHE A CA 1
ATOM 2809 C C . PHE A 1 368 ? 2.956 13.409 6.222 1.00 96.88 368 PHE A C 1
ATOM 2811 O O . PHE A 1 368 ? 3.359 14.410 6.829 1.00 96.88 368 PHE A O 1
ATOM 2818 N N . LEU A 1 369 ? 1.857 13.445 5.456 1.00 95.44 369 LEU A N 1
ATOM 2819 C CA . LEU A 1 369 ? 1.059 14.655 5.302 1.00 95.44 369 LEU A CA 1
ATOM 2820 C C . LEU A 1 369 ? 0.357 15.039 6.616 1.00 95.44 369 LEU A C 1
ATOM 2822 O O . LEU A 1 369 ? -0.151 14.181 7.352 1.00 95.44 369 LEU A O 1
ATOM 2826 N N . PRO A 1 370 ? 0.249 16.348 6.917 1.00 93.56 370 PRO A N 1
ATOM 2827 C CA . PRO A 1 370 ? -0.514 16.813 8.064 1.00 93.56 370 PRO A CA 1
ATOM 2828 C C . PRO A 1 370 ? -1.982 16.376 7.982 1.00 93.56 370 PRO A C 1
ATOM 2830 O O . PRO A 1 370 ? -2.643 16.550 6.957 1.00 93.56 370 PRO A O 1
ATOM 2833 N N . ALA A 1 371 ? -2.544 15.914 9.103 1.00 92.56 371 ALA A N 1
ATOM 2834 C CA . ALA A 1 371 ? -3.951 15.504 9.166 1.00 92.56 371 ALA A CA 1
ATOM 2835 C C . ALA A 1 371 ? -4.918 16.629 8.744 1.00 92.56 371 ALA A C 1
ATOM 2837 O O . ALA A 1 371 ? -5.990 16.364 8.208 1.00 92.56 371 ALA A O 1
ATOM 2838 N N . SER A 1 372 ? -4.550 17.900 8.942 1.00 92.81 372 SER A N 1
ATOM 2839 C CA . SER A 1 372 ? -5.335 19.050 8.479 1.00 92.81 372 SER A CA 1
ATOM 2840 C C . SER A 1 372 ? -5.476 19.102 6.956 1.00 92.81 372 SER A C 1
ATOM 2842 O O . SER A 1 372 ? -6.561 19.415 6.469 1.00 92.81 372 SER A O 1
ATOM 2844 N N . VAL A 1 373 ? -4.415 18.773 6.214 1.00 92.25 373 VAL A N 1
ATOM 2845 C CA . VAL A 1 373 ? -4.417 18.721 4.745 1.00 92.25 373 VAL A CA 1
ATOM 2846 C C . VAL A 1 373 ? -5.316 17.581 4.276 1.00 92.25 373 VAL A C 1
ATOM 2848 O O . VAL A 1 373 ? -6.228 17.813 3.483 1.00 92.25 373 VAL A O 1
ATOM 2851 N N . LEU A 1 374 ? -5.143 16.387 4.853 1.00 93.19 374 LEU A N 1
ATOM 2852 C CA . LEU A 1 374 ? -5.949 15.206 4.530 1.00 93.19 374 LEU A CA 1
ATOM 2853 C C . LEU A 1 374 ? -7.444 15.434 4.800 1.00 93.19 374 LEU A C 1
ATOM 2855 O O . LEU A 1 374 ? -8.278 15.159 3.940 1.00 93.19 374 LEU A O 1
ATOM 2859 N N . ARG A 1 375 ? -7.801 16.013 5.953 1.00 93.62 375 ARG A N 1
ATOM 2860 C CA . ARG A 1 375 ? -9.200 16.352 6.267 1.00 93.62 375 ARG A CA 1
ATOM 2861 C C . ARG A 1 375 ? -9.804 17.319 5.257 1.00 93.62 375 ARG A C 1
ATOM 2863 O O . ARG A 1 375 ? -10.877 17.048 4.734 1.00 93.62 375 ARG A O 1
ATOM 2870 N N . ARG A 1 376 ? -9.095 18.405 4.923 1.00 92.38 376 ARG A N 1
ATOM 2871 C CA . ARG A 1 376 ? -9.567 19.389 3.932 1.00 92.38 376 ARG A CA 1
ATOM 2872 C C . ARG A 1 376 ? -9.809 18.750 2.563 1.00 92.38 376 ARG A C 1
ATOM 2874 O O . ARG A 1 376 ? -10.788 19.100 1.905 1.00 92.38 376 ARG A O 1
ATOM 2881 N N . LEU A 1 377 ? -8.936 17.834 2.139 1.00 89.56 377 LEU A N 1
ATOM 2882 C CA . LEU A 1 377 ? -9.110 17.054 0.909 1.00 89.56 377 LEU A CA 1
ATOM 2883 C C . LEU A 1 377 ? -10.376 16.189 0.985 1.00 89.56 377 LEU A C 1
ATOM 2885 O O . LEU A 1 377 ? -11.234 16.294 0.109 1.00 89.56 377 LEU A O 1
ATOM 2889 N N . GLY A 1 378 ? -10.553 15.427 2.067 1.00 88.88 378 GLY A N 1
ATOM 2890 C CA . GLY A 1 378 ? -11.754 14.615 2.289 1.00 88.88 378 GLY A CA 1
ATOM 2891 C C . GLY A 1 378 ? -13.053 15.434 2.315 1.00 88.88 378 GLY A C 1
ATOM 2892 O O . GLY A 1 378 ? -14.053 15.039 1.709 1.00 88.88 378 GLY A O 1
ATOM 2893 N N . ASP A 1 379 ? -13.037 16.612 2.941 1.00 90.31 379 ASP A N 1
ATOM 2894 C CA . ASP A 1 379 ? -14.185 17.523 3.006 1.00 90.31 379 ASP A CA 1
ATOM 2895 C C . ASP A 1 379 ? -14.531 18.115 1.636 1.00 90.31 379 ASP A C 1
ATOM 2897 O O . ASP A 1 379 ? -15.703 18.340 1.324 1.00 90.31 379 ASP A O 1
ATOM 2901 N N . ARG A 1 380 ? -13.526 18.394 0.795 1.00 89.94 380 ARG A N 1
ATOM 2902 C CA . ARG A 1 380 ? -13.740 18.830 -0.594 1.00 89.94 380 ARG A CA 1
ATOM 2903 C C . ARG A 1 380 ? -14.376 17.712 -1.413 1.00 89.94 380 ARG A C 1
ATOM 2905 O O . ARG A 1 380 ? -15.431 17.943 -1.994 1.00 89.94 380 ARG A O 1
ATOM 2912 N N . VAL A 1 381 ? -13.807 16.505 -1.383 1.00 88.00 381 VAL A N 1
ATOM 2913 C CA . VAL A 1 381 ? -14.340 15.339 -2.110 1.00 88.00 381 VAL A CA 1
ATOM 2914 C C . VAL A 1 381 ? -15.783 15.050 -1.695 1.00 88.00 381 VAL A C 1
ATOM 2916 O O . VAL A 1 381 ? -16.659 14.900 -2.544 1.00 88.00 381 VAL A O 1
ATOM 2919 N N . THR A 1 382 ? -16.068 15.064 -0.391 1.00 87.56 382 THR A N 1
ATOM 2920 C CA . THR A 1 382 ? -17.419 14.813 0.130 1.00 87.56 382 THR A CA 1
ATOM 2921 C C . THR A 1 382 ? -18.414 15.888 -0.311 1.00 87.56 382 THR A C 1
ATOM 2923 O O . THR A 1 382 ? -19.546 15.565 -0.672 1.00 87.56 382 THR A O 1
ATOM 2926 N N . ARG A 1 383 ? -18.016 17.168 -0.310 1.00 88.50 383 ARG A N 1
ATOM 2927 C CA . ARG A 1 383 ? -18.868 18.264 -0.797 1.00 88.50 383 ARG A CA 1
ATOM 2928 C C . ARG A 1 383 ? -19.153 18.140 -2.288 1.00 88.50 383 ARG A C 1
ATOM 2930 O O . ARG A 1 383 ? -20.311 18.268 -2.679 1.00 88.50 383 ARG A O 1
ATOM 2937 N N . THR A 1 384 ? -18.137 17.857 -3.099 1.00 87.62 384 THR A N 1
ATOM 2938 C CA . THR A 1 384 ? -18.302 17.664 -4.544 1.00 87.62 384 THR A CA 1
ATOM 2939 C C . THR A 1 384 ? -19.223 16.482 -4.833 1.00 87.62 384 THR A C 1
ATOM 2941 O O . THR A 1 384 ? -20.190 16.650 -5.566 1.00 87.62 384 THR A O 1
ATOM 2944 N N . ALA A 1 385 ? -19.020 15.338 -4.172 1.00 85.62 385 ALA A N 1
ATOM 2945 C CA . ALA A 1 385 ? -19.869 14.156 -4.330 1.00 85.62 385 ALA A CA 1
ATOM 2946 C C . ALA A 1 385 ? -21.336 14.401 -3.925 1.00 85.62 385 ALA A C 1
ATOM 2948 O O . ALA A 1 385 ? -22.261 13.885 -4.549 1.00 85.62 385 ALA A O 1
ATOM 2949 N N . ARG A 1 386 ? -21.581 15.205 -2.878 1.00 87.31 386 ARG A N 1
ATOM 2950 C CA . ARG A 1 386 ? -22.946 15.602 -2.490 1.00 87.31 386 ARG A CA 1
ATOM 2951 C C . ARG A 1 386 ? -23.594 16.501 -3.540 1.00 87.31 386 ARG A C 1
ATOM 2953 O O . ARG A 1 386 ? -24.769 16.311 -3.836 1.00 87.31 386 ARG A O 1
ATOM 2960 N N . ARG A 1 387 ? -22.841 17.450 -4.105 1.00 86.81 387 ARG A N 1
ATOM 2961 C CA . ARG A 1 387 ? -23.326 18.347 -5.166 1.00 86.81 387 ARG A CA 1
ATOM 2962 C C . ARG A 1 387 ? -23.662 17.583 -6.442 1.00 86.81 387 ARG A C 1
ATOM 2964 O O . ARG A 1 387 ? -24.746 17.779 -6.976 1.00 86.81 387 ARG A O 1
ATOM 2971 N N . THR A 1 388 ? -22.784 16.688 -6.892 1.00 85.81 388 THR A N 1
ATOM 2972 C CA . THR A 1 388 ? -23.031 15.868 -8.087 1.00 85.81 388 THR A CA 1
ATOM 2973 C C . THR A 1 388 ? -24.219 14.935 -7.889 1.00 85.81 388 THR A C 1
ATOM 2975 O O . THR A 1 388 ? -25.093 14.883 -8.745 1.00 85.81 388 THR A O 1
ATOM 2978 N N . ARG A 1 389 ? -24.333 14.273 -6.728 1.00 87.62 389 ARG A N 1
ATOM 2979 C CA . ARG A 1 389 ? -25.510 13.452 -6.404 1.00 87.62 389 ARG A CA 1
ATOM 2980 C C . ARG A 1 389 ? -26.804 14.271 -6.381 1.00 87.62 389 ARG A C 1
ATOM 2982 O O . ARG A 1 389 ? -27.813 13.805 -6.890 1.00 87.62 389 ARG A O 1
ATOM 2989 N N . ALA A 1 390 ? -26.785 15.470 -5.800 1.00 86.25 390 ALA A N 1
ATOM 2990 C CA . ALA A 1 390 ? -27.952 16.350 -5.788 1.00 86.25 390 ALA A CA 1
ATOM 2991 C C . ALA A 1 390 ? -28.334 16.829 -7.199 1.00 86.25 390 ALA A C 1
ATOM 2993 O O . ALA A 1 390 ? -29.517 16.959 -7.486 1.00 86.25 390 ALA A O 1
ATOM 2994 N N . ALA A 1 391 ? -27.353 17.058 -8.080 1.00 85.56 391 ALA A N 1
ATOM 2995 C CA . ALA A 1 391 ? -27.595 17.408 -9.478 1.00 85.56 391 ALA A CA 1
ATOM 2996 C C . ALA A 1 391 ? -28.198 16.237 -10.274 1.00 85.56 391 ALA A C 1
ATOM 2998 O O . ALA A 1 391 ? -29.153 16.447 -11.009 1.00 85.56 391 ALA A O 1
ATOM 2999 N N . LEU A 1 392 ? -27.692 15.013 -10.080 1.00 85.25 392 LEU A N 1
ATOM 3000 C CA . LEU A 1 392 ? -28.203 13.802 -10.740 1.00 85.25 392 LEU A CA 1
ATOM 3001 C C . LEU A 1 392 ? -29.611 13.409 -10.275 1.00 85.25 392 LEU A C 1
ATOM 3003 O O . LEU A 1 392 ? -30.376 12.846 -11.046 1.00 85.25 392 LEU A O 1
ATOM 3007 N N . LEU A 1 393 ? -29.949 13.691 -9.015 1.00 84.19 393 LEU A N 1
ATOM 3008 C CA . LEU A 1 393 ? -31.263 13.399 -8.436 1.00 84.19 393 LEU A CA 1
ATOM 3009 C C . LEU A 1 393 ? -32.244 14.576 -8.550 1.00 84.19 393 LEU A C 1
ATOM 3011 O O . LEU A 1 393 ? -33.299 14.534 -7.916 1.00 84.19 393 LEU A O 1
ATOM 3015 N N . ARG A 1 394 ? -31.922 15.638 -9.308 1.00 77.50 394 ARG A N 1
ATOM 3016 C CA . ARG A 1 394 ? -32.903 16.697 -9.573 1.00 77.50 394 ARG A CA 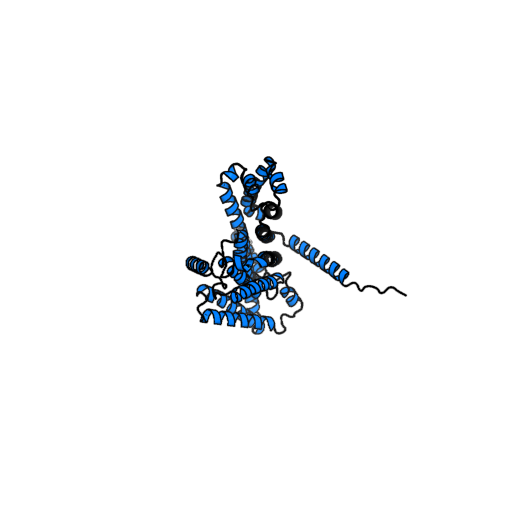1
ATOM 3017 C C . ARG A 1 394 ? -34.050 16.094 -10.391 1.00 77.50 394 ARG A C 1
ATOM 3019 O O . ARG A 1 394 ? -33.787 15.608 -11.489 1.00 77.50 394 ARG A O 1
ATOM 3026 N N . PRO A 1 395 ? -35.300 16.131 -9.898 1.00 70.94 395 PRO A N 1
ATOM 3027 C CA . PRO A 1 395 ? -36.430 15.708 -10.706 1.00 70.94 395 PRO A CA 1
ATOM 3028 C C . PRO A 1 395 ? -36.500 16.600 -11.949 1.00 70.94 395 PRO A C 1
ATOM 3030 O O . PRO A 1 395 ? -36.406 17.827 -11.840 1.00 70.94 395 PRO A O 1
ATOM 3033 N N . ILE A 1 396 ? -36.632 15.979 -13.124 1.00 68.94 396 ILE A N 1
ATOM 3034 C CA . ILE A 1 396 ? -36.964 16.683 -14.363 1.00 68.94 396 ILE A CA 1
ATOM 3035 C C . ILE A 1 396 ? -38.322 17.332 -14.097 1.00 68.94 396 ILE A C 1
ATOM 3037 O O . ILE A 1 396 ? -39.316 16.632 -13.914 1.00 68.94 396 ILE A O 1
ATOM 3041 N N . ARG A 1 397 ? -38.356 18.662 -13.968 1.00 62.09 397 ARG A N 1
ATOM 3042 C CA . ARG A 1 397 ? -39.628 19.385 -13.908 1.00 62.09 397 ARG A CA 1
ATOM 3043 C C . ARG A 1 397 ? -40.340 19.108 -15.229 1.00 62.09 397 ARG A C 1
ATOM 3045 O O . ARG A 1 397 ? -39.780 19.426 -16.276 1.00 62.09 397 ARG A O 1
ATOM 3052 N N . ALA A 1 398 ? -41.520 18.493 -15.173 1.00 57.44 398 ALA A N 1
ATOM 3053 C CA . ALA A 1 398 ? -42.406 18.447 -16.327 1.00 57.44 398 ALA A CA 1
ATOM 3054 C C . ALA A 1 398 ? -42.680 19.897 -16.774 1.00 57.44 398 ALA A C 1
ATOM 3056 O O . ALA A 1 398 ? -42.810 20.766 -15.900 1.00 57.44 398 ALA A O 1
ATOM 3057 N N . PRO A 1 399 ? -42.679 20.188 -18.087 1.00 59.41 399 PRO A N 1
ATOM 3058 C CA . PRO A 1 399 ? -43.070 21.504 -18.571 1.00 59.41 399 PRO A CA 1
ATOM 3059 C C . PRO A 1 399 ? -44.482 21.814 -18.058 1.00 59.41 399 PRO A C 1
ATOM 3061 O O . PRO A 1 399 ? -45.329 20.927 -17.9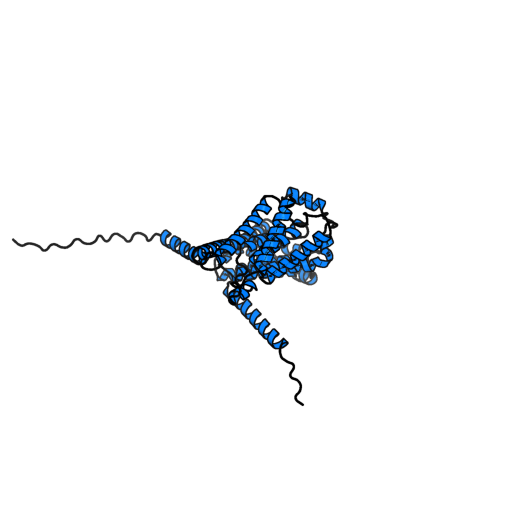97 1.00 59.41 399 PRO A O 1
ATOM 3064 N N . ALA A 1 400 ? -44.680 23.042 -17.580 1.00 65.44 400 ALA A N 1
ATOM 3065 C CA . ALA A 1 400 ? -45.998 23.517 -17.185 1.00 65.44 400 ALA A CA 1
ATOM 3066 C C . ALA A 1 400 ? -46.801 23.764 -18.467 1.00 65.44 400 ALA A C 1
ATOM 3068 O O . ALA A 1 400 ? -46.347 24.558 -19.295 1.00 65.44 400 ALA A O 1
ATOM 3069 N N . ASP A 1 401 ? -47.910 23.041 -18.617 1.00 62.34 401 ASP A N 1
ATOM 3070 C CA . ASP A 1 401 ? -48.909 23.251 -19.670 1.00 62.34 401 ASP A CA 1
ATOM 3071 C C . ASP A 1 401 ? -49.675 24.565 -19.467 1.00 62.34 401 ASP A C 1
ATOM 3073 O O . ASP A 1 401 ? -49.963 24.912 -18.291 1.00 62.34 401 ASP A O 1
#

Mean predicted aligned error: 7.66 Å

pLDDT: mean 89.83, std 10.93, range [41.5, 98.56]

Solvent-accessible surface area (backbone atoms only — not comparable to full-atom values): 21295 Å² total; per-residue (Å²): 138,89,82,79,85,84,79,79,86,77,79,84,81,69,78,84,69,79,80,55,68,64,61,59,49,51,51,50,51,51,53,50,50,52,49,32,31,71,40,70,58,63,37,64,35,38,23,46,37,39,37,39,49,25,46,43,52,38,51,48,55,60,68,39,53,85,52,38,52,53,68,61,22,50,88,11,91,68,29,50,66,59,31,49,54,53,29,66,77,68,69,57,64,42,69,60,77,68,52,91,43,64,72,56,42,54,53,53,52,52,49,31,48,48,20,18,51,31,29,39,50,12,41,60,35,71,59,16,26,47,45,31,27,52,31,50,34,16,57,43,58,46,36,69,82,80,60,56,76,32,51,54,48,52,48,56,47,32,58,45,47,48,48,38,62,32,29,67,36,95,17,48,44,30,57,38,52,76,67,60,59,72,74,55,81,61,54,71,59,51,51,54,51,51,52,53,50,51,49,51,50,49,40,48,75,70,65,68,47,58,69,69,58,48,50,54,56,48,50,53,51,48,56,50,51,52,54,51,47,33,66,74,74,35,81,56,68,67,38,50,52,53,50,24,52,55,15,43,47,17,37,50,32,54,49,52,53,52,50,50,53,41,49,54,32,38,51,53,20,58,55,41,68,74,35,65,46,47,71,73,26,44,40,46,47,57,60,49,66,39,80,93,37,34,76,42,59,69,59,27,47,60,50,57,72,34,64,69,59,29,32,52,52,32,46,46,51,40,52,50,28,53,45,41,65,67,36,52,76,41,80,67,47,22,51,53,50,43,52,50,52,38,50,50,28,51,47,41,22,56,44,43,52,36,50,61,36,22,49,42,51,39,32,58,48,48,54,69,50,57,66,69,60,55,49,54,52,51,53,48,53,52,52,52,53,52,51,54,51,52,61,72,65,52,75,82,75,72,82,85,130

Sequence (401 aa):
MTAYPSTPPGRPSGPPGPAPLSRGFASAVRRGLARIAAEPFAPYQAAVLRIGLALTWLALLLREWVDRAELYGPDGPWSWDMARQWNATTHAFTVLLWYDGRPWFEAVYAAAVAASVMLLLGWRTRTASLLFMIAVMAVQNRNPFVGNGGDNLLHIMAVYLVFTRCGAVWSLDARRAAKGRDHDADATGIVLWVCCAALLALVTGLGRLGAGWAWLLRAFLAAHLVGWLVRRRAPGEPRTVLTMAGNVVHAGAMLVIAVQICLIYSSSGWYKIQGSLWQEGTALYYALHIGNVTPWPALSRAVAGHSLVVLLLTYGTVIAEVAFPFLLLNRRTRTAIVMVMMGMHAGIGTLLGLPFFSLAMIVADAVFLPASVLRRLGDRVTRTARRTRAALLRPIRAPAD

Foldseek 3Di:
DDDDDDDDDDDDPDPPDPPDVVVVVVVVVVVVLVVLLPDFDLLLLLLLLLQLLLVLQLVVLVVCVVVLCQQQNCPHPCHLVNLVVVCVVVVADAPRNLDHDDVSSVVLSVLLNVLSVCSNQLPVNLVSLVSNLRSLSHRCSSHVPVDDVLSVLSNVVSVLSNLAPNSCPNHPNVVCVVVVVVPPDPVVNVVSLVVLVVVLVVCVVVVVDDPVRSVVSVVSSVLVVLQVCCVPPPPDDVNSVNSSVSSNSNVVSLVVLVVVLLCVLQVVLVVLVPDPCLVVLNVLLVLLPPVVFFPPNVVSVVQSVDSVSSSCLSPVSSCLSNCQVVLLVDPVSLVVSLVVQLVNLVCCVNGGVPVSSSSSSNSSSSSSDDPVVSVVVVVVVVVVVVVVVCVVPPPPPDDDD